Protein AF-0000000080270900 (afdb_homodimer)

Structure (mmCIF, N/CA/C/O backbone):
data_AF-0000000080270900-model_v1
#
loop_
_entity.id
_entity.type
_entity.pdbx_description
1 polymer 'NADPH-dependent FMN reductase-like domain-containing protein'
#
loop_
_atom_site.group_PDB
_atom_site.id
_atom_site.type_symbol
_atom_site.label_atom_id
_atom_site.label_alt_id
_atom_site.label_comp_id
_atom_site.label_asym_id
_atom_site.label_entity_id
_atom_site.label_seq_id
_atom_site.pdbx_PDB_ins_code
_atom_site.Cartn_x
_atom_site.Cartn_y
_atom_site.Cartn_z
_atom_site.occupancy
_atom_site.B_iso_or_equiv
_atom_site.auth_seq_id
_atom_site.auth_comp_id
_atom_site.auth_asym_id
_atom_site.auth_atom_id
_atom_site.pdbx_PDB_model_num
ATOM 1 N N . MET A 1 1 ? -12.617 28.5 9.352 1 95.38 1 MET A N 1
ATOM 2 C CA . MET A 1 1 ? -11.812 27.281 9.328 1 95.38 1 MET A CA 1
ATOM 3 C C . MET A 1 1 ? -11.812 26.656 7.938 1 95.38 1 MET A C 1
ATOM 5 O O . MET A 1 1 ? -12.844 26.625 7.266 1 95.38 1 MET A O 1
ATOM 9 N N . LYS A 1 2 ? -10.664 26.266 7.434 1 98 2 LYS A N 1
ATOM 10 C CA . LYS A 1 2 ? -10.516 25.625 6.133 1 98 2 LYS A CA 1
ATOM 11 C C . LYS A 1 2 ? -10.016 24.203 6.281 1 98 2 LYS A C 1
ATOM 13 O O . LYS A 1 2 ? -9.031 23.938 6.98 1 98 2 LYS A O 1
ATOM 18 N N . ILE A 1 3 ? -10.719 23.281 5.59 1 98.69 3 ILE A N 1
ATOM 19 C CA . ILE A 1 3 ? -10.336 21.875 5.66 1 98.69 3 ILE A CA 1
ATOM 20 C C . ILE A 1 3 ? -10.141 21.328 4.25 1 98.69 3 ILE A C 1
ATOM 22 O O . ILE A 1 3 ? -11.031 21.438 3.404 1 98.69 3 ILE A O 1
ATOM 26 N N . LEU A 1 4 ? -8.977 20.766 4.035 1 98.88 4 LEU A N 1
ATOM 27 C CA . LEU A 1 4 ? -8.68 20.109 2.768 1 98.88 4 LEU A CA 1
ATOM 28 C C . LEU A 1 4 ? -9.18 18.672 2.779 1 98.88 4 LEU A C 1
ATOM 30 O O . LEU A 1 4 ? -8.938 17.938 3.734 1 98.88 4 LEU A O 1
ATOM 34 N N . ILE A 1 5 ? -9.945 18.312 1.789 1 98.88 5 ILE A N 1
ATOM 35 C CA . ILE A 1 5 ? -10.367 16.922 1.604 1 98.88 5 ILE A CA 1
ATOM 36 C C . ILE A 1 5 ? -9.727 16.359 0.342 1 98.88 5 ILE A C 1
ATOM 38 O O . ILE A 1 5 ? -9.859 16.922 -0.743 1 98.88 5 ILE A O 1
ATOM 42 N N . VAL A 1 6 ? -9 15.312 0.494 1 98.81 6 VAL A N 1
ATOM 43 C CA . VAL A 1 6 ? -8.391 14.617 -0.635 1 98.81 6 VAL A CA 1
ATOM 44 C C . VAL A 1 6 ? -9.094 13.289 -0.864 1 98.81 6 VAL A C 1
ATOM 46 O O . VAL A 1 6 ? -9.102 12.422 0.014 1 98.81 6 VAL A O 1
ATOM 49 N N . ASN A 1 7 ? -9.711 13.156 -2.018 1 98.75 7 ASN A N 1
ATOM 50 C CA . ASN A 1 7 ? -10.383 11.93 -2.424 1 98.75 7 ASN A CA 1
ATOM 51 C C . ASN A 1 7 ? -9.477 11.055 -3.285 1 98.75 7 ASN A C 1
ATOM 53 O O . ASN A 1 7 ? -9.18 11.398 -4.43 1 98.75 7 ASN A O 1
ATOM 57 N N . GLY A 1 8 ? -9.094 9.898 -2.691 1 98.38 8 GLY A N 1
ATOM 58 C CA . GLY A 1 8 ? -8.18 9.008 -3.389 1 98.38 8 GLY A CA 1
ATOM 59 C C . GLY A 1 8 ? -8.883 7.895 -4.133 1 98.38 8 GLY A C 1
ATOM 60 O O . GLY A 1 8 ? -8.281 6.855 -4.418 1 98.38 8 GLY A O 1
ATOM 61 N N . SER A 1 9 ? -10.156 8.062 -4.379 1 96.69 9 SER A N 1
ATOM 62 C CA . SER A 1 9 ? -10.953 7.129 -5.172 1 96.69 9 SER A CA 1
ATOM 63 C C . SER A 1 9 ? -11.133 7.633 -6.598 1 96.69 9 SER A C 1
ATOM 65 O O . SER A 1 9 ? -11.133 8.844 -6.844 1 96.69 9 SER A O 1
ATOM 67 N N . ALA A 1 10 ? -11.289 6.703 -7.523 1 95.5 10 ALA A N 1
ATOM 68 C CA . ALA A 1 10 ? -11.523 7.07 -8.914 1 95.5 10 ALA A CA 1
ATOM 69 C C . ALA A 1 10 ? -12.93 7.637 -9.109 1 95.5 10 ALA A C 1
ATOM 71 O O . ALA A 1 10 ? -13.227 8.242 -10.141 1 95.5 10 ALA A O 1
ATOM 72 N N . HIS A 1 11 ? -13.836 7.426 -8.188 1 94.75 11 HIS A N 1
ATOM 73 C CA . HIS A 1 11 ? -15.203 7.934 -8.234 1 94.75 11 HIS A CA 1
ATOM 74 C C . HIS A 1 11 ? -15.742 8.18 -6.828 1 94.75 11 HIS A C 1
ATOM 76 O O . HIS A 1 11 ? -15.102 7.816 -5.84 1 94.75 11 HIS A O 1
ATOM 82 N N . LYS A 1 12 ? -16.828 8.867 -6.75 1 96.62 12 LYS A N 1
ATOM 83 C CA . LYS A 1 12 ? -17.484 9.117 -5.473 1 96.62 12 LYS A CA 1
ATOM 84 C C . LYS A 1 12 ? -18.375 7.938 -5.078 1 96.62 12 LYS A C 1
ATOM 86 O O . LYS A 1 12 ? -19.562 7.914 -5.398 1 96.62 12 LYS A O 1
ATOM 91 N N . GLY A 1 13 ? -17.75 6.984 -4.359 1 96.31 13 GLY A N 1
ATOM 92 C CA . GLY A 1 13 ? -18.438 5.762 -3.975 1 96.31 13 GLY A CA 1
ATOM 93 C C . GLY A 1 13 ? -18.688 5.664 -2.48 1 96.31 13 GLY A C 1
ATOM 94 O O . GLY A 1 13 ? -19.172 6.617 -1.861 1 96.31 13 GLY A O 1
ATOM 95 N N . ASN A 1 14 ? -18.453 4.449 -1.907 1 97.62 14 ASN A N 1
ATOM 96 C CA . ASN A 1 14 ? -18.75 4.148 -0.513 1 97.62 14 ASN A CA 1
ATOM 97 C C . ASN A 1 14 ? -18 5.066 0.44 1 97.62 14 ASN A C 1
ATOM 99 O O . ASN A 1 14 ? -18.578 5.59 1.395 1 97.62 14 ASN A O 1
ATOM 103 N N . THR A 1 15 ? -16.719 5.258 0.187 1 98.56 15 THR A N 1
ATOM 104 C CA . THR A 1 15 ? -15.898 6.09 1.059 1 98.56 15 THR A CA 1
ATOM 105 C C . THR A 1 15 ? -16.375 7.539 1.025 1 98.56 15 THR A C 1
ATOM 107 O O . THR A 1 15 ? -16.438 8.203 2.064 1 98.56 15 THR A O 1
ATOM 110 N N . TRP A 1 16 ? -16.734 7.996 -0.145 1 98.5 16 TRP A N 1
ATOM 111 C CA . TRP A 1 16 ? -17.203 9.367 -0.294 1 98.5 16 TRP A CA 1
ATOM 112 C C . TRP A 1 16 ? -18.531 9.57 0.434 1 98.5 16 TRP A C 1
ATOM 114 O O . TRP A 1 16 ? -18.781 10.648 0.976 1 98.5 16 TRP A O 1
ATOM 124 N N . THR A 1 17 ? -19.359 8.578 0.444 1 98.44 17 THR A N 1
ATOM 125 C CA . THR A 1 17 ? -20.594 8.648 1.218 1 98.44 17 THR A CA 1
ATOM 126 C C . THR A 1 17 ? -20.297 9.031 2.666 1 98.44 17 THR A C 1
ATOM 128 O O . THR A 1 17 ? -20.984 9.875 3.238 1 98.44 17 THR A O 1
ATOM 131 N N . LEU A 1 18 ? -19.266 8.422 3.248 1 98.81 18 LEU A N 1
ATOM 132 C CA . LEU A 1 18 ? -18.875 8.75 4.613 1 98.81 18 LEU A CA 1
ATOM 133 C C . LEU A 1 18 ? -18.359 10.188 4.703 1 98.81 18 LEU A C 1
ATOM 135 O O . LEU A 1 18 ? -18.672 10.898 5.66 1 98.81 18 LEU A O 1
ATOM 139 N N . VAL A 1 19 ? -17.594 10.609 3.711 1 98.88 19 VAL A N 1
ATOM 140 C CA . VAL A 1 19 ? -17.062 11.969 3.668 1 98.88 19 VAL A CA 1
ATOM 141 C C . VAL A 1 19 ? -18.219 12.969 3.645 1 98.88 19 VAL A C 1
ATOM 143 O O . VAL A 1 19 ? -18.172 13.984 4.344 1 98.88 19 VAL A O 1
ATOM 146 N N . GLU A 1 20 ? -19.25 12.656 2.885 1 98.81 20 GLU A N 1
ATOM 147 C CA . GLU A 1 20 ? -20.406 13.547 2.795 1 98.81 20 GLU A CA 1
ATOM 148 C C . GLU A 1 20 ? -21.109 13.672 4.145 1 98.81 20 GLU A C 1
ATOM 150 O O . GLU A 1 20 ? -21.562 14.758 4.516 1 98.81 20 GLU A O 1
ATOM 155 N N . ILE A 1 21 ? -21.219 12.594 4.844 1 98.81 21 ILE A N 1
ATOM 156 C CA . ILE A 1 21 ? -21.812 12.625 6.172 1 98.81 21 ILE A CA 1
ATOM 157 C C . ILE A 1 21 ? -20.969 13.5 7.094 1 98.81 21 ILE A C 1
ATOM 159 O O . ILE A 1 21 ? -21.516 14.305 7.859 1 98.81 21 ILE A O 1
ATOM 163 N N . ILE A 1 22 ? -19.656 13.352 7.012 1 98.88 22 ILE A N 1
ATOM 164 C CA . ILE A 1 22 ? -18.734 14.125 7.832 1 98.88 22 ILE A CA 1
ATOM 165 C C . ILE A 1 22 ? -18.875 15.617 7.508 1 98.88 22 ILE A C 1
ATOM 167 O O . ILE A 1 22 ? -19 16.438 8.414 1 98.88 22 ILE A O 1
ATOM 171 N N . LYS A 1 23 ? -18.891 15.961 6.234 1 98.75 23 LYS A N 1
ATOM 172 C CA . LYS A 1 23 ? -19.031 17.359 5.809 1 98.75 23 LYS A CA 1
ATOM 173 C C . LYS A 1 23 ? -20.312 17.969 6.352 1 98.75 23 LYS A C 1
ATOM 175 O O . LYS A 1 23 ? -20.281 19.062 6.934 1 98.75 23 LYS A O 1
ATOM 180 N N . LYS A 1 24 ? -21.375 17.25 6.148 1 98.56 24 LYS A N 1
ATOM 181 C CA . LYS A 1 24 ? -22.672 17.75 6.582 1 98.56 24 LYS A CA 1
ATOM 182 C C . LYS A 1 24 ? -22.703 17.969 8.094 1 98.56 24 LYS A C 1
ATOM 184 O O . LYS A 1 24 ? -23.125 19.031 8.562 1 98.56 24 LYS A O 1
ATOM 189 N N . HIS A 1 25 ? -22.203 17 8.789 1 98.69 25 HIS A N 1
ATOM 190 C CA . HIS A 1 25 ? -22.25 17.078 10.25 1 98.69 25 HIS A CA 1
ATOM 191 C C . HIS A 1 25 ? -21.328 18.188 10.758 1 98.69 25 HIS A C 1
ATOM 193 O O . HIS A 1 25 ? -21.703 18.938 11.672 1 98.69 25 HIS A O 1
ATOM 199 N N . MET A 1 26 ? -20.172 18.312 10.219 1 98.5 26 MET A N 1
ATOM 200 C CA . MET A 1 26 ? -19.234 19.344 10.633 1 98.5 26 MET A CA 1
ATOM 201 C C . MET A 1 26 ? -19.797 20.734 10.32 1 98.5 26 MET A C 1
ATOM 203 O O . MET A 1 26 ? -19.594 21.672 11.094 1 98.5 26 MET A O 1
ATOM 207 N N . GLN A 1 27 ? -20.516 20.844 9.188 1 98.19 27 GLN A N 1
ATOM 208 C CA . GLN A 1 27 ? -21.172 22.109 8.867 1 98.19 27 GLN A CA 1
ATOM 209 C C . GLN A 1 27 ? -22.25 22.453 9.898 1 98.19 27 GLN A C 1
ATOM 211 O O . GLN A 1 27 ? -22.344 23.594 10.344 1 98.19 27 GLN A O 1
ATOM 216 N N . GLU A 1 28 ? -22.969 21.453 10.266 1 98.06 28 GLU A N 1
ATOM 217 C CA . GLU A 1 28 ? -24 21.641 11.273 1 98.06 28 GLU A CA 1
ATOM 218 C C . GLU A 1 28 ? -23.406 22.125 12.594 1 98.06 28 GLU A C 1
ATOM 220 O O . GLU A 1 28 ? -23.875 23.125 13.148 1 98.06 28 GLU A O 1
ATOM 225 N N . ILE A 1 29 ? -22.391 21.5 13 1 97 29 ILE A N 1
ATOM 226 C CA . ILE A 1 29 ? -21.828 21.797 14.312 1 97 29 ILE A CA 1
ATOM 227 C C . ILE A 1 29 ? -21.109 23.141 14.266 1 97 29 ILE A C 1
ATOM 229 O O . ILE A 1 29 ? -21.062 23.859 15.273 1 97 29 ILE A O 1
ATOM 233 N N . SER A 1 30 ? -20.562 23.547 13.164 1 96.94 30 SER A N 1
ATOM 234 C CA . SER A 1 30 ? -19.797 24.781 13.023 1 96.94 30 SER A CA 1
ATOM 235 C C . SER A 1 30 ? -20.703 25.953 12.641 1 96.94 30 SER A C 1
ATOM 237 O O . SER A 1 30 ? -20.234 27.094 12.516 1 96.94 30 SER A O 1
ATOM 239 N N . HIS A 1 31 ? -22 25.672 12.406 1 97.19 31 HIS A N 1
ATOM 240 C CA . HIS A 1 31 ? -22.953 26.656 11.922 1 97.19 31 HIS A CA 1
ATOM 241 C C . HIS A 1 31 ? -22.5 27.234 10.586 1 97.19 31 HIS A C 1
ATOM 243 O O . HIS A 1 31 ? -22.484 28.469 10.406 1 97.19 31 HIS A O 1
ATOM 249 N N . ASN A 1 32 ? -22 26.359 9.695 1 96.06 32 ASN A N 1
ATOM 250 C CA . ASN A 1 32 ? -21.641 26.625 8.297 1 96.06 32 ASN A CA 1
ATOM 251 C C . ASN A 1 32 ? -20.438 27.547 8.195 1 96.06 32 ASN A C 1
ATOM 253 O O . ASN A 1 32 ? -20.375 28.391 7.293 1 96.06 32 ASN A O 1
ATOM 257 N N . LYS A 1 33 ? -19.547 27.391 9.07 1 96.31 33 LYS A N 1
ATOM 258 C CA . LYS A 1 33 ? -18.391 28.266 9.094 1 96.31 33 LYS A CA 1
ATOM 259 C C . LYS A 1 33 ? -17.172 27.578 8.492 1 96.31 33 LYS A C 1
ATOM 261 O O . LYS A 1 33 ? -16.078 28.156 8.43 1 96.31 33 LYS A O 1
ATOM 266 N N . ILE A 1 34 ? -17.312 26.375 8.023 1 98.06 34 ILE A N 1
ATOM 267 C CA . ILE A 1 34 ? -16.188 25.625 7.473 1 98.06 34 ILE A CA 1
ATOM 268 C C . ILE A 1 34 ? -16.172 25.766 5.953 1 98.06 34 ILE A C 1
ATOM 270 O O . ILE A 1 34 ? -17.219 25.688 5.305 1 98.06 34 ILE A O 1
ATOM 274 N N . VAL A 1 35 ? -15.078 26.094 5.434 1 98.38 35 VAL A N 1
ATOM 275 C CA . VAL A 1 35 ? -14.852 26.031 3.992 1 98.38 35 VAL A CA 1
ATOM 276 C C . VAL A 1 35 ? -14.086 24.75 3.645 1 98.38 35 VAL A C 1
ATOM 278 O O . VAL A 1 35 ? -12.969 24.547 4.113 1 98.38 35 VAL A O 1
ATOM 281 N N . PHE A 1 36 ? -14.727 23.906 2.842 1 98.56 36 PHE A N 1
ATOM 282 C CA . PHE A 1 36 ? -14.062 22.688 2.396 1 98.56 36 PHE A CA 1
ATOM 283 C C . PHE A 1 36 ? -13.367 22.906 1.06 1 98.56 36 PHE A C 1
ATOM 285 O O . PHE A 1 36 ? -13.969 23.422 0.116 1 98.56 36 PHE A O 1
ATOM 292 N N . ASP A 1 37 ? -12.094 22.625 1.025 1 98.38 37 ASP A N 1
ATOM 293 C CA . ASP A 1 37 ? -11.289 22.562 -0.189 1 98.38 37 ASP A CA 1
ATOM 294 C C . ASP A 1 37 ? -11.094 21.109 -0.638 1 98.38 37 ASP A C 1
ATOM 296 O O . ASP A 1 37 ? -10.492 20.312 0.08 1 98.38 37 ASP A O 1
ATOM 300 N N . GLU A 1 38 ? -11.617 20.797 -1.86 1 98.19 38 GLU A N 1
ATOM 301 C CA . GLU A 1 38 ? -11.625 19.391 -2.266 1 98.19 38 GLU A CA 1
ATOM 302 C C . GLU A 1 38 ? -10.656 19.141 -3.42 1 98.19 38 GLU A C 1
ATOM 304 O O . GLU A 1 38 ? -10.578 19.953 -4.352 1 98.19 38 GLU A O 1
ATOM 309 N N . ILE A 1 39 ? -9.898 18.141 -3.26 1 98.06 39 ILE A N 1
ATOM 310 C CA . ILE A 1 39 ? -9.094 17.609 -4.348 1 98.06 39 ILE A CA 1
ATOM 311 C C . ILE A 1 39 ? -9.547 16.188 -4.672 1 98.06 39 ILE A C 1
ATOM 313 O O . ILE A 1 39 ? -9.555 15.312 -3.799 1 98.06 39 ILE A O 1
ATOM 317 N N . HIS A 1 40 ? -9.977 16.016 -5.875 1 98.12 40 HIS A N 1
ATOM 318 C CA . HIS A 1 40 ? -10.258 14.68 -6.391 1 98.12 40 HIS A CA 1
ATOM 319 C C . HIS A 1 40 ? -9.125 14.172 -7.273 1 98.12 40 HIS A C 1
ATOM 321 O O . HIS A 1 40 ? -8.961 14.633 -8.406 1 98.12 40 HIS A O 1
ATOM 327 N N . LEU A 1 41 ? -8.398 13.156 -6.77 1 98 41 LEU A N 1
ATOM 328 C CA . LEU A 1 41 ? -7.164 12.734 -7.422 1 98 41 LEU A CA 1
ATOM 329 C C . LEU A 1 41 ? -7.441 12.211 -8.828 1 98 41 LEU A C 1
ATOM 331 O O . LEU A 1 41 ? -6.613 12.367 -9.727 1 98 41 LEU A O 1
ATOM 335 N N . ALA A 1 42 ? -8.586 11.602 -9.016 1 96.88 42 ALA A N 1
ATOM 336 C CA . ALA A 1 42 ? -8.961 11.055 -10.32 1 96.88 42 ALA A CA 1
ATOM 337 C C . ALA A 1 42 ? -9.039 12.156 -11.375 1 96.88 42 ALA A C 1
ATOM 339 O O . ALA A 1 42 ? -8.898 11.891 -12.57 1 96.88 42 ALA A O 1
ATOM 340 N N . GLU A 1 43 ? -9.234 13.398 -10.945 1 96.19 43 GLU A N 1
ATOM 341 C CA . GLU A 1 43 ? -9.438 14.516 -11.859 1 96.19 43 GLU A CA 1
ATOM 342 C C . GLU A 1 43 ? -8.117 15.227 -12.164 1 96.19 43 GLU A C 1
ATOM 344 O O . GLU A 1 43 ? -8.039 16.016 -13.102 1 96.19 43 GLU A O 1
ATOM 349 N N . ILE A 1 44 ? -7.066 15.008 -11.414 1 93.88 44 ILE A N 1
ATOM 350 C CA . ILE A 1 44 ? -5.797 15.719 -11.523 1 93.88 44 ILE A CA 1
ATOM 351 C C . ILE A 1 44 ? -4.934 15.062 -12.594 1 93.88 44 ILE A C 1
ATOM 353 O O . ILE A 1 44 ? -4.09 15.727 -13.211 1 93.88 44 ILE A O 1
ATOM 357 N N . ASN A 1 45 ? -5.133 13.844 -12.945 1 89.06 45 ASN A N 1
ATOM 358 C CA . ASN A 1 45 ? -4.332 13.094 -13.906 1 89.06 45 ASN A CA 1
ATOM 359 C C . ASN A 1 45 ? -2.844 13.156 -13.57 1 89.06 45 ASN A C 1
ATOM 361 O O . ASN A 1 45 ? -2.018 13.438 -14.438 1 89.06 45 ASN A O 1
ATOM 365 N N . LEU A 1 46 ? -2.414 13.125 -12.336 1 95.88 46 LEU A N 1
ATOM 366 C CA . LEU A 1 46 ? -1.023 13.055 -11.898 1 95.88 46 LEU A CA 1
ATOM 367 C C . LEU A 1 46 ? -0.359 11.781 -12.414 1 95.88 46 LEU A C 1
ATOM 369 O O . LEU A 1 46 ? -0.821 10.672 -12.133 1 95.88 46 LEU A O 1
ATOM 373 N N . PRO A 1 47 ? 0.719 11.922 -13.234 1 96 47 PRO A N 1
ATOM 374 C CA . PRO A 1 47 ? 1.4 10.711 -13.695 1 96 47 PRO A CA 1
ATOM 375 C C . PRO A 1 47 ? 1.995 9.898 -12.555 1 96 47 PRO A C 1
ATOM 377 O O . PRO A 1 47 ? 2.125 10.398 -11.438 1 96 47 PRO A O 1
ATOM 380 N N . PHE A 1 48 ? 2.289 8.641 -12.828 1 97.25 48 PHE A N 1
ATOM 381 C CA . PHE A 1 48 ? 2.961 7.824 -11.828 1 97.25 48 PHE A CA 1
ATOM 382 C C . PHE A 1 48 ? 4.301 8.438 -11.438 1 97.25 48 PHE A C 1
ATOM 384 O O . PHE A 1 48 ? 5.027 8.945 -12.289 1 97.25 48 PHE A O 1
ATOM 391 N N . CYS A 1 49 ? 4.59 8.422 -10.164 1 97.44 49 CYS A N 1
ATOM 392 C CA . CYS A 1 49 ? 5.938 8.758 -9.719 1 97.44 49 CYS A CA 1
ATOM 393 C C . CYS A 1 49 ? 6.973 7.883 -10.414 1 97.44 49 CYS A C 1
ATOM 395 O O . CYS A 1 49 ? 6.812 6.66 -10.492 1 97.44 49 CYS A O 1
ATOM 397 N N . ILE A 1 50 ? 8.086 8.5 -10.852 1 96 50 ILE A N 1
ATOM 398 C CA . ILE A 1 50 ? 9.023 7.73 -11.664 1 96 50 ILE A CA 1
ATOM 399 C C . ILE A 1 50 ? 10.195 7.273 -10.805 1 96 50 ILE A C 1
ATOM 401 O O . ILE A 1 50 ? 11.156 6.688 -11.312 1 96 50 ILE A O 1
ATOM 405 N N . GLY A 1 51 ? 10.133 7.531 -9.586 1 95.19 51 GLY A N 1
ATOM 406 C CA . GLY A 1 51 ? 11.094 7.004 -8.625 1 95.19 51 GLY A CA 1
ATOM 407 C C . GLY A 1 51 ? 12.523 7.422 -8.914 1 95.19 51 GLY A C 1
ATOM 408 O O . GLY A 1 51 ? 13.453 6.652 -8.688 1 95.19 51 GLY A O 1
ATOM 409 N N . CYS A 1 52 ? 12.742 8.68 -9.344 1 94.38 52 CYS A N 1
ATOM 410 C CA . CYS A 1 52 ? 14.07 9.125 -9.773 1 94.38 52 CYS A CA 1
ATOM 411 C C . CYS A 1 52 ? 14.867 9.664 -8.594 1 94.38 52 CYS A C 1
ATOM 413 O O . CYS A 1 52 ? 16.062 9.938 -8.719 1 94.38 52 CYS A O 1
ATOM 415 N N . SER A 1 53 ? 14.219 9.922 -7.484 1 93.19 53 SER A N 1
ATOM 416 C CA . SER A 1 53 ? 14.82 10.367 -6.234 1 93.19 53 SER A CA 1
ATOM 417 C C . SER A 1 53 ? 15.336 11.805 -6.352 1 93.19 53 SER A C 1
ATOM 419 O O . SER A 1 53 ? 16.062 12.273 -5.48 1 93.19 53 SER A O 1
ATOM 421 N N . SER A 1 54 ? 15.031 12.492 -7.445 1 94.81 54 SER A N 1
ATOM 422 C CA . SER A 1 54 ? 15.484 13.867 -7.613 1 94.81 54 SER A CA 1
ATOM 423 C C . SER A 1 54 ? 14.953 14.766 -6.5 1 94.81 54 SER A C 1
ATOM 425 O O . SER A 1 54 ? 15.664 15.648 -6.012 1 94.81 54 SER A O 1
ATOM 427 N N . CYS A 1 55 ? 13.758 14.5 -6.086 1 95.31 55 CYS A N 1
ATOM 428 C CA . CYS A 1 55 ? 13.148 15.312 -5.043 1 95.31 55 CYS A CA 1
ATOM 429 C C . CYS A 1 55 ? 13.891 15.156 -3.723 1 95.31 55 CYS A C 1
ATOM 431 O O . CYS A 1 55 ? 13.922 16.078 -2.904 1 95.31 55 CYS A O 1
ATOM 433 N N . LEU A 1 56 ? 14.523 14.016 -3.525 1 92.94 56 LEU A N 1
ATOM 434 C CA . LEU A 1 56 ? 15.273 13.75 -2.303 1 92.94 56 LEU A CA 1
ATOM 435 C C . LEU A 1 56 ? 16.672 14.336 -2.393 1 92.94 56 LEU A C 1
ATOM 437 O O . LEU A 1 56 ? 17.156 14.953 -1.439 1 92.94 56 LEU A O 1
ATOM 441 N N . ILE A 1 57 ? 17.25 14.219 -3.557 1 93.25 57 ILE A N 1
ATOM 442 C CA . ILE A 1 57 ? 18.656 14.586 -3.744 1 93.25 57 ILE A CA 1
ATOM 443 C C . ILE A 1 57 ? 18.766 16.094 -3.965 1 93.25 57 ILE A C 1
ATOM 445 O O . ILE A 1 57 ? 19.625 16.75 -3.365 1 93.25 57 ILE A O 1
ATOM 449 N N . ARG A 1 58 ? 17.844 16.688 -4.754 1 94.44 58 ARG A N 1
ATOM 450 C CA . ARG A 1 58 ? 18.016 18.062 -5.219 1 94.44 58 ARG A CA 1
ATOM 451 C C . ARG A 1 58 ? 16.859 18.953 -4.789 1 94.44 58 ARG A C 1
ATOM 453 O O . ARG A 1 58 ? 16.828 20.141 -5.086 1 94.44 58 ARG A O 1
ATOM 460 N N . GLY A 1 59 ? 15.906 18.328 -4.195 1 95.69 59 GLY A N 1
ATOM 461 C CA . GLY A 1 59 ? 14.742 19.094 -3.773 1 95.69 59 GLY A CA 1
ATOM 462 C C . GLY A 1 59 ? 13.523 18.844 -4.637 1 95.69 59 GLY A C 1
ATOM 463 O O . GLY A 1 59 ? 13.641 18.406 -5.789 1 95.69 59 GLY A O 1
ATOM 464 N N . ASN A 1 60 ? 12.336 19.109 -4.082 1 94.88 60 ASN A N 1
ATOM 465 C CA . ASN A 1 60 ? 11.086 18.734 -4.727 1 94.88 60 ASN A CA 1
ATOM 466 C C . ASN A 1 60 ? 10.852 19.531 -6.012 1 94.88 60 ASN A C 1
ATOM 468 O O . ASN A 1 60 ? 10.117 19.094 -6.895 1 94.88 60 ASN A O 1
ATOM 472 N N . LYS A 1 61 ? 11.5 20.688 -6.152 1 95.94 61 LYS A N 1
ATOM 473 C CA . LYS A 1 61 ? 11.367 21.469 -7.379 1 95.94 61 LYS A CA 1
ATOM 474 C C . LYS A 1 61 ? 12.023 20.75 -8.555 1 95.94 61 LYS A C 1
ATOM 476 O O . LYS A 1 61 ? 11.766 21.094 -9.711 1 95.94 61 LYS A O 1
ATOM 481 N N . SER A 1 62 ? 12.898 19.812 -8.281 1 96.31 62 SER A N 1
ATOM 482 C CA . SER A 1 62 ? 13.578 19.078 -9.328 1 96.31 62 SER A CA 1
ATOM 483 C C . SER A 1 62 ? 12.734 17.891 -9.805 1 96.31 62 SER A C 1
ATOM 485 O O . SER A 1 62 ? 13.094 17.219 -10.773 1 96.31 62 SER A O 1
ATOM 487 N N . CYS A 1 63 ? 11.609 17.609 -9.172 1 97.12 63 CYS A N 1
ATOM 488 C CA . CYS A 1 63 ? 10.68 16.594 -9.625 1 97.12 63 CYS A CA 1
ATOM 489 C C . CYS A 1 63 ? 10.094 16.953 -10.984 1 97.12 63 CYS A C 1
ATOM 491 O O . CYS A 1 63 ? 9.656 18.094 -11.195 1 97.12 63 CYS A O 1
ATOM 493 N N . PRO A 1 64 ? 10.078 15.969 -11.898 1 96.69 64 PRO A N 1
ATOM 494 C CA . PRO A 1 64 ? 9.469 16.266 -13.195 1 96.69 64 PRO A CA 1
ATOM 495 C C . PRO A 1 64 ? 8 16.688 -13.078 1 96.69 64 PRO A C 1
ATOM 497 O O . PRO A 1 64 ? 7.457 17.312 -13.992 1 96.69 64 PRO A O 1
ATOM 500 N N . HIS A 1 65 ? 7.348 16.406 -11.977 1 97.38 65 HIS A N 1
ATOM 501 C CA . HIS A 1 65 ? 5.945 16.734 -11.75 1 97.38 65 HIS A CA 1
ATOM 502 C C . HIS A 1 65 ? 5.793 17.812 -10.68 1 97.38 65 HIS A C 1
ATOM 504 O O . HIS A 1 65 ? 4.77 17.875 -9.992 1 97.38 65 HIS A O 1
ATOM 510 N N . HIS A 1 66 ? 6.785 18.656 -10.484 1 97.31 66 HIS A N 1
ATOM 511 C CA . HIS A 1 66 ? 6.879 19.531 -9.32 1 97.31 66 HIS A CA 1
ATOM 512 C C . HIS A 1 66 ? 5.734 20.531 -9.289 1 97.31 66 HIS A C 1
ATOM 514 O O . HIS A 1 66 ? 5.262 20.906 -8.211 1 97.31 66 HIS A O 1
ATOM 520 N N . LEU A 1 67 ? 5.215 20.984 -10.43 1 96.69 67 LEU A N 1
ATOM 521 C CA . LEU A 1 67 ? 4.148 21.984 -10.445 1 96.69 67 LEU A CA 1
ATOM 522 C C . LEU A 1 67 ? 2.881 21.438 -9.805 1 96.69 67 LEU A C 1
ATOM 524 O O . LEU A 1 67 ? 2.246 22.109 -8.984 1 96.69 67 LEU A O 1
ATOM 528 N N . GLU A 1 68 ? 2.527 20.188 -10.172 1 96.06 68 GLU A N 1
ATOM 529 C CA . GLU A 1 68 ? 1.364 19.562 -9.562 1 96.06 68 GLU A CA 1
ATOM 530 C C . GLU A 1 68 ? 1.622 19.219 -8.094 1 96.06 68 GLU A C 1
ATOM 532 O O . GLU A 1 68 ? 0.747 19.406 -7.25 1 96.06 68 GLU A O 1
ATOM 537 N N . VAL A 1 69 ? 2.82 18.766 -7.824 1 96.06 69 VAL A N 1
ATOM 538 C CA . VAL A 1 69 ? 3.201 18.391 -6.469 1 96.06 69 VAL A CA 1
ATOM 539 C C . VAL A 1 69 ? 3.121 19.609 -5.551 1 96.06 69 VAL A C 1
ATOM 541 O O . VAL A 1 69 ? 2.58 19.516 -4.445 1 96.06 69 VAL A O 1
ATOM 544 N N . GLN A 1 70 ? 3.6 20.719 -6.016 1 97 70 GLN A N 1
ATOM 545 C CA . GLN A 1 70 ? 3.611 21.938 -5.215 1 97 70 GLN A CA 1
ATOM 546 C C . GLN A 1 70 ? 2.193 22.406 -4.898 1 97 70 GLN A C 1
ATOM 548 O O . GLN A 1 70 ? 1.935 22.938 -3.816 1 97 70 GLN A O 1
ATOM 553 N N . LYS A 1 71 ? 1.276 22.219 -5.816 1 96.75 71 LYS A N 1
ATOM 554 C CA . LYS A 1 71 ? -0.117 22.578 -5.57 1 96.75 71 LYS A CA 1
ATOM 555 C C . LYS A 1 71 ? -0.663 21.844 -4.344 1 96.75 71 LYS A C 1
ATOM 557 O O . LYS A 1 71 ? -1.381 22.422 -3.533 1 96.75 71 LYS A O 1
ATOM 562 N N . PHE A 1 72 ? -0.338 20.594 -4.227 1 96.56 72 PHE A N 1
ATOM 563 C CA . PHE A 1 72 ? -0.793 19.797 -3.096 1 96.56 72 PHE A CA 1
ATOM 564 C C . PHE A 1 72 ? -0.189 20.312 -1.794 1 96.56 72 PHE A C 1
ATOM 566 O O . PHE A 1 72 ? -0.892 20.453 -0.792 1 96.56 72 PHE A O 1
ATOM 573 N N . ILE A 1 73 ? 1.068 20.641 -1.841 1 97.25 73 ILE A N 1
ATOM 574 C CA . ILE A 1 73 ? 1.768 21.141 -0.665 1 97.25 73 ILE A CA 1
ATOM 575 C C . ILE A 1 73 ? 1.141 22.453 -0.221 1 97.25 73 ILE A C 1
ATOM 577 O O . ILE A 1 73 ? 0.841 22.641 0.961 1 97.25 73 ILE A O 1
ATOM 581 N N . ASP A 1 74 ? 0.921 23.328 -1.204 1 97.81 74 ASP A N 1
ATOM 582 C CA . ASP A 1 74 ? 0.316 24.625 -0.915 1 97.81 74 ASP A CA 1
ATOM 583 C C . ASP A 1 74 ? -1.064 24.453 -0.283 1 97.81 74 ASP A C 1
ATOM 585 O O . ASP A 1 74 ? -1.4 25.141 0.679 1 97.81 74 ASP A O 1
ATOM 589 N N . LYS A 1 75 ? -1.819 23.547 -0.775 1 97.75 75 LYS A N 1
ATOM 590 C CA . LYS A 1 75 ? -3.168 23.328 -0.264 1 97.75 75 LYS A CA 1
ATOM 591 C C . LYS A 1 75 ? -3.133 22.812 1.173 1 97.75 75 LYS A C 1
ATOM 593 O O . LYS A 1 75 ? -3.961 23.203 1.997 1 97.75 75 LYS A O 1
ATOM 598 N N . ILE A 1 76 ? -2.203 21.906 1.459 1 97.88 76 ILE A N 1
ATOM 599 C CA . ILE A 1 76 ? -2.07 21.422 2.83 1 97.88 76 ILE A CA 1
ATOM 600 C C . ILE A 1 76 ? -1.727 22.594 3.754 1 97.88 76 ILE A C 1
ATOM 602 O O . ILE A 1 76 ? -2.332 22.75 4.816 1 97.88 76 ILE A O 1
ATOM 606 N N . GLU A 1 77 ? -0.837 23.453 3.309 1 97 77 GLU A N 1
ATOM 607 C CA . GLU A 1 77 ? -0.372 24.578 4.117 1 97 77 GLU A CA 1
ATOM 608 C C . GLU A 1 77 ? -1.467 25.625 4.289 1 97 77 GLU A C 1
ATOM 610 O O . GLU A 1 77 ? -1.543 26.281 5.328 1 97 77 GLU A O 1
ATOM 615 N N . GLU A 1 78 ? -2.299 25.766 3.285 1 97.25 78 GLU A N 1
ATOM 616 C CA . GLU A 1 78 ? -3.332 26.797 3.275 1 97.25 78 GLU A CA 1
ATOM 617 C C . GLU A 1 78 ? -4.535 26.391 4.117 1 97.25 78 GLU A C 1
ATOM 619 O O . GLU A 1 78 ? -5.387 27.219 4.441 1 97.25 78 GLU A O 1
ATOM 624 N N . ASN A 1 79 ? -4.633 25.141 4.473 1 98.19 79 ASN A N 1
ATOM 625 C CA . ASN A 1 79 ? -5.777 24.641 5.223 1 98.19 79 ASN A CA 1
ATOM 626 C C . ASN A 1 79 ? -5.402 24.312 6.664 1 98.19 79 ASN A C 1
ATOM 628 O O . ASN A 1 79 ? -4.238 24.047 6.965 1 98.19 79 ASN A O 1
ATOM 632 N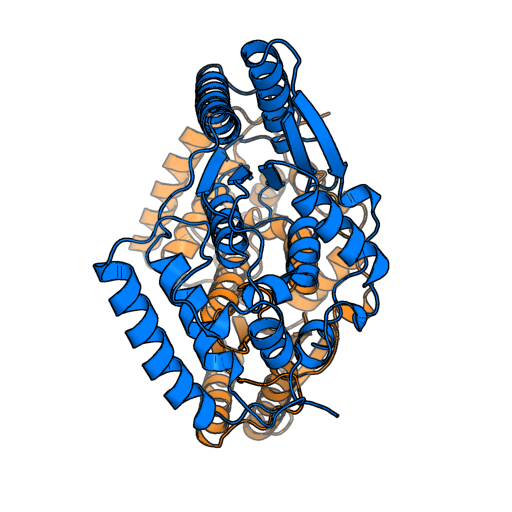 N . ASP A 1 80 ? -6.418 24.312 7.508 1 97.44 80 ASP A N 1
ATOM 633 C CA . ASP A 1 80 ? -6.199 24.109 8.938 1 97.44 80 ASP A CA 1
ATOM 634 C C . ASP A 1 80 ? -6.078 22.625 9.273 1 97.44 80 ASP A C 1
ATOM 636 O O . ASP A 1 80 ? -5.52 22.266 10.305 1 97.44 80 ASP A O 1
ATOM 640 N N . ALA A 1 81 ? -6.656 21.812 8.438 1 98.69 81 ALA A N 1
ATOM 641 C CA . ALA A 1 81 ? -6.66 20.359 8.625 1 98.69 81 ALA A CA 1
ATOM 642 C C . ALA A 1 81 ? -6.891 19.641 7.305 1 98.69 81 ALA A C 1
ATOM 644 O O . ALA A 1 81 ? -7.23 20.266 6.297 1 98.69 81 ALA A O 1
ATOM 645 N N . THR A 1 82 ? -6.617 18.344 7.34 1 98.88 82 THR A N 1
ATOM 646 C CA . THR A 1 82 ? -6.727 17.547 6.121 1 98.88 82 THR A CA 1
ATOM 647 C C . THR A 1 82 ? -7.52 16.281 6.383 1 98.88 82 THR A C 1
ATOM 649 O O . THR A 1 82 ? -7.27 15.57 7.363 1 98.88 82 THR A O 1
ATOM 652 N N . ILE A 1 83 ? -8.531 16.016 5.582 1 98.94 83 ILE A N 1
ATOM 653 C CA . ILE A 1 83 ? -9.219 14.719 5.527 1 98.94 83 ILE A CA 1
ATOM 654 C C . ILE A 1 83 ? -8.734 13.93 4.316 1 98.94 83 ILE A C 1
ATOM 656 O O . ILE A 1 83 ? -8.836 14.398 3.18 1 98.94 83 ILE A O 1
ATOM 660 N N . ILE A 1 84 ? -8.172 12.797 4.57 1 98.94 84 ILE A N 1
ATOM 661 C CA . ILE A 1 84 ? -7.633 11.938 3.523 1 98.94 84 ILE A CA 1
ATOM 662 C C . ILE A 1 84 ? -8.484 10.672 3.404 1 98.94 84 ILE A C 1
ATOM 664 O O . ILE A 1 84 ? -8.562 9.875 4.344 1 98.94 84 ILE A O 1
ATOM 668 N N . ALA A 1 85 ? -9.117 10.508 2.242 1 98.94 85 ALA A N 1
ATOM 669 C CA . ALA A 1 85 ? -10.086 9.43 2.062 1 98.94 85 ALA A CA 1
ATOM 670 C C . ALA A 1 85 ? -9.656 8.492 0.94 1 98.94 85 ALA A C 1
ATOM 672 O O . ALA A 1 85 ? -9.391 8.93 -0.181 1 98.94 85 ALA A O 1
ATOM 673 N N . SER A 1 86 ? -9.57 7.238 1.249 1 98.88 86 SER A N 1
ATOM 674 C CA . SER A 1 86 ? -9.242 6.219 0.26 1 98.88 86 SER A CA 1
ATOM 675 C C . SER A 1 86 ? -9.992 4.922 0.533 1 98.88 86 SER A C 1
ATOM 677 O O . SER A 1 86 ? -9.945 4.391 1.645 1 98.88 86 SER A O 1
ATOM 679 N N . PRO A 1 87 ? -10.75 4.402 -0.469 1 98.38 87 PRO A N 1
ATOM 680 C CA . PRO A 1 87 ? -11.195 3.021 -0.278 1 98.38 87 PRO A CA 1
ATOM 681 C C . PRO A 1 87 ? -10.031 2.035 -0.19 1 98.38 87 PRO A C 1
ATOM 683 O O . PRO A 1 87 ? -8.891 2.393 -0.49 1 98.38 87 PRO A O 1
ATOM 686 N N . CYS A 1 88 ? -10.352 0.916 0.292 1 98.5 88 CYS A N 1
ATOM 687 C CA . CYS A 1 88 ? -9.367 -0.159 0.37 1 98.5 88 CYS A CA 1
ATOM 688 C C . CYS A 1 88 ? -9.484 -1.092 -0.83 1 98.5 88 CYS A C 1
ATOM 690 O O . CYS A 1 88 ? -10.547 -1.672 -1.07 1 98.5 88 CYS A O 1
ATOM 692 N N . TYR A 1 89 ? -8.445 -1.157 -1.634 1 97.69 89 TYR A N 1
ATOM 693 C CA . TYR A 1 89 ? -8.297 -2.131 -2.711 1 97.69 89 TYR A CA 1
ATOM 694 C C . TYR A 1 89 ? -7.172 -3.111 -2.412 1 97.69 89 TYR A C 1
ATOM 696 O O . TYR A 1 89 ? -6.039 -2.705 -2.152 1 97.69 89 TYR A O 1
ATOM 704 N N . ALA A 1 90 ? -7.555 -4.391 -2.445 1 97.38 90 ALA A N 1
ATOM 705 C CA . ALA A 1 90 ? -6.555 -5.43 -2.217 1 97.38 90 ALA A CA 1
ATOM 706 C C . ALA A 1 90 ? -5.777 -5.172 -0.928 1 97.38 90 ALA A C 1
ATOM 708 O O . ALA A 1 90 ? -4.543 -5.172 -0.928 1 97.38 90 ALA A O 1
ATOM 709 N N . ASN A 1 91 ? -6.449 -4.789 0.118 1 97.94 91 ASN A N 1
ATOM 710 C CA . ASN A 1 91 ? -5.957 -4.68 1.488 1 97.94 91 ASN A CA 1
ATOM 711 C C . ASN A 1 91 ? -5.004 -3.5 1.65 1 97.94 91 ASN A C 1
ATOM 713 O O . ASN A 1 91 ? -4.121 -3.523 2.51 1 97.94 91 ASN A O 1
ATOM 717 N N . HIS A 1 92 ? -5.133 -2.514 0.889 1 98.69 92 HIS A N 1
ATOM 718 C CA . HIS A 1 92 ? -4.367 -1.279 1.024 1 98.69 92 HIS A CA 1
ATOM 719 C C . HIS A 1 92 ? -5.043 -0.129 0.285 1 98.69 92 HIS A C 1
ATOM 721 O O . HIS A 1 92 ? -6.066 -0.326 -0.376 1 98.69 92 HIS A O 1
ATOM 727 N N . VAL A 1 93 ? -4.527 1.091 0.404 1 98.88 93 VAL A N 1
ATOM 728 C CA . VAL A 1 93 ? -5.098 2.25 -0.274 1 98.88 93 VAL A CA 1
ATOM 729 C C . VAL A 1 93 ? -5.059 2.033 -1.785 1 98.88 93 VAL A C 1
ATOM 731 O O . VAL A 1 93 ? -4.348 1.155 -2.275 1 98.88 93 VAL A O 1
ATOM 734 N N . THR A 1 94 ? -5.859 2.789 -2.492 1 98.75 94 THR A N 1
ATOM 735 C CA . THR A 1 94 ? -5.898 2.68 -3.945 1 98.75 94 THR A CA 1
ATOM 736 C C . THR A 1 94 ? -4.562 3.092 -4.559 1 98.75 94 THR A C 1
ATOM 738 O O . THR A 1 94 ? -3.791 3.826 -3.936 1 98.75 94 THR A O 1
ATOM 741 N N . ALA A 1 95 ? -4.336 2.637 -5.766 1 98.62 95 ALA A N 1
ATOM 742 C CA . ALA A 1 95 ? -3.141 3.068 -6.484 1 98.62 95 ALA A CA 1
ATOM 743 C C . ALA A 1 95 ? -3.131 4.582 -6.672 1 98.62 95 ALA A C 1
ATOM 745 O O . ALA A 1 95 ? -2.07 5.211 -6.641 1 98.62 95 ALA A O 1
ATOM 746 N N . LEU A 1 96 ? -4.285 5.16 -6.875 1 98.31 96 LEU A N 1
ATOM 747 C CA . LEU A 1 96 ? -4.398 6.605 -7.02 1 98.31 96 LEU A CA 1
ATOM 748 C C . LEU A 1 96 ? -3.863 7.316 -5.781 1 98.31 96 LEU A C 1
ATOM 750 O O . LEU A 1 96 ? -3.037 8.227 -5.891 1 98.31 96 LEU A O 1
ATOM 754 N N . MET A 1 97 ? -4.316 6.898 -4.652 1 98.81 97 MET A N 1
ATOM 755 C CA . MET A 1 97 ? -3.861 7.477 -3.391 1 98.81 97 MET A CA 1
ATOM 756 C C . MET A 1 97 ? -2.377 7.207 -3.17 1 98.81 97 MET A C 1
ATOM 758 O O . MET A 1 97 ? -1.639 8.086 -2.734 1 98.81 97 MET A O 1
ATOM 762 N N . LYS A 1 98 ? -1.969 5.977 -3.482 1 98.88 98 LYS A N 1
ATOM 763 C CA . LYS A 1 98 ? -0.563 5.621 -3.311 1 98.88 98 LYS A CA 1
ATOM 764 C C . LYS A 1 98 ? 0.334 6.488 -4.188 1 98.88 98 LYS A C 1
ATOM 766 O O . LYS A 1 98 ? 1.439 6.855 -3.785 1 98.88 98 LYS A O 1
ATOM 771 N N . ASN A 1 99 ? -0.087 6.762 -5.387 1 98.56 99 ASN A N 1
ATOM 772 C CA . ASN A 1 99 ? 0.671 7.613 -6.293 1 98.56 99 ASN A CA 1
ATOM 773 C C . ASN A 1 99 ? 0.824 9.031 -5.742 1 98.56 99 ASN A C 1
ATOM 775 O O . ASN A 1 99 ? 1.895 9.625 -5.844 1 98.56 99 ASN A O 1
ATOM 779 N N . PHE A 1 100 ? -0.261 9.547 -5.227 1 98.69 100 PHE A N 1
ATOM 780 C CA . PHE A 1 100 ? -0.25 10.828 -4.539 1 98.69 100 PHE A CA 1
ATOM 781 C C . PHE A 1 100 ? 0.78 10.836 -3.416 1 98.69 100 PHE A C 1
ATOM 783 O O . PHE A 1 100 ? 1.614 11.742 -3.338 1 98.69 100 PHE A O 1
ATOM 790 N N . ILE A 1 101 ? 0.809 9.812 -2.607 1 98.69 101 ILE A N 1
ATOM 791 C CA . ILE A 1 101 ? 1.701 9.688 -1.461 1 98.69 101 ILE A CA 1
ATOM 792 C C . ILE A 1 101 ? 3.141 9.516 -1.942 1 98.69 101 ILE A C 1
ATOM 794 O O . ILE A 1 101 ? 4.066 10.102 -1.375 1 98.69 101 ILE A O 1
ATOM 798 N N . ASP A 1 102 ? 3.32 8.727 -2.988 1 98.5 102 ASP A N 1
ATOM 799 C CA . ASP A 1 102 ? 4.66 8.531 -3.533 1 98.5 102 ASP A CA 1
ATOM 800 C C . ASP A 1 102 ? 5.293 9.859 -3.928 1 98.5 102 ASP A C 1
ATOM 802 O O . ASP A 1 102 ? 6.48 10.086 -3.686 1 98.5 102 ASP A O 1
ATOM 806 N N . HIS A 1 103 ? 4.523 10.766 -4.477 1 98.5 103 HIS A N 1
ATOM 807 C CA . HIS A 1 103 ? 5.023 12.055 -4.945 1 98.5 103 HIS A CA 1
ATOM 808 C C . HIS A 1 103 ? 5.391 12.961 -3.775 1 98.5 103 HIS A C 1
ATOM 810 O O . HIS A 1 103 ? 6.164 13.906 -3.938 1 98.5 103 HIS A O 1
ATOM 816 N N . LEU A 1 104 ? 4.816 12.695 -2.664 1 98.12 104 LEU A N 1
ATOM 817 C CA . LEU A 1 104 ? 5.004 13.578 -1.518 1 98.12 104 LEU A CA 1
ATOM 818 C C . LEU A 1 104 ? 5.887 12.914 -0.462 1 98.12 104 LEU A C 1
ATOM 820 O O . LEU A 1 104 ? 6.082 13.469 0.623 1 98.12 104 LEU A O 1
ATOM 824 N N . ALA A 1 105 ? 6.453 11.781 -0.811 1 96.75 105 ALA A N 1
ATOM 825 C CA . ALA A 1 105 ? 7.145 10.945 0.165 1 96.75 105 ALA A CA 1
ATOM 826 C C . ALA A 1 105 ? 8.352 11.672 0.755 1 96.75 105 ALA A C 1
ATOM 828 O O . ALA A 1 105 ? 8.766 11.383 1.88 1 96.75 105 ALA A O 1
ATOM 829 N N . PHE A 1 106 ? 8.922 12.672 0.075 1 96.69 106 PHE A N 1
ATOM 830 C CA . PHE A 1 106 ? 10.094 13.398 0.539 1 96.69 106 PHE A CA 1
ATOM 831 C C . PHE A 1 106 ? 9.789 14.172 1.813 1 96.69 106 PHE A C 1
ATOM 833 O O . PHE A 1 106 ? 10.695 14.555 2.551 1 96.69 106 PHE A O 1
ATOM 840 N N . ASN A 1 107 ? 8.523 14.398 2.059 1 97.5 107 ASN A N 1
ATOM 841 C CA . ASN A 1 107 ? 8.133 15.109 3.273 1 97.5 107 ASN A CA 1
ATOM 842 C C . ASN A 1 107 ? 8.508 14.328 4.527 1 97.5 107 ASN A C 1
ATOM 844 O O . ASN A 1 107 ? 8.625 14.898 5.609 1 97.5 107 ASN A O 1
ATOM 848 N N . THR A 1 108 ? 8.641 13.039 4.402 1 97 108 THR A N 1
ATOM 849 C CA . THR A 1 108 ? 9.102 12.242 5.535 1 97 108 THR A CA 1
ATOM 850 C C . THR A 1 108 ? 10.492 12.688 5.98 1 97 108 THR A C 1
ATOM 852 O O . THR A 1 108 ? 10.781 12.719 7.176 1 97 108 THR A O 1
ATOM 855 N N . HIS A 1 109 ? 11.312 13.07 5.02 1 96.44 109 HIS A N 1
ATOM 856 C CA . HIS A 1 109 ? 12.664 13.539 5.293 1 96.44 109 HIS A CA 1
ATOM 857 C C . HIS A 1 109 ? 12.664 14.984 5.781 1 96.44 109 HIS A C 1
ATOM 859 O O . HIS A 1 109 ? 13.609 15.422 6.445 1 96.44 109 HIS A O 1
ATOM 865 N N . ARG A 1 110 ? 11.57 15.695 5.453 1 97.38 110 ARG A N 1
ATOM 866 C CA . ARG A 1 110 ? 11.477 17.141 5.688 1 97.38 110 ARG A CA 1
ATOM 867 C C . ARG A 1 110 ? 10.148 17.5 6.324 1 97.38 110 ARG A C 1
ATOM 869 O O . ARG A 1 110 ? 9.359 18.266 5.746 1 97.38 110 ARG A O 1
ATOM 876 N N . PRO A 1 111 ? 9.922 16.906 7.5 1 97.44 111 PRO A N 1
ATOM 877 C CA . PRO A 1 111 ? 8.633 17.188 8.125 1 97.44 111 PRO A CA 1
ATOM 878 C C . PRO A 1 111 ? 8.383 18.688 8.305 1 97.44 111 PRO A C 1
ATOM 880 O O . PRO A 1 111 ? 9.312 19.438 8.609 1 97.44 111 PRO A O 1
ATOM 883 N N . LYS A 1 112 ? 7.094 19.172 8.086 1 95.94 112 LYS A N 1
ATOM 884 C CA . LYS A 1 112 ? 6.883 20.625 8.125 1 95.94 112 LYS A CA 1
ATOM 885 C C . LYS A 1 112 ? 5.43 20.953 8.445 1 95.94 112 LYS A C 1
ATOM 887 O O . LYS A 1 112 ? 5.066 22.125 8.547 1 95.94 112 LYS A O 1
ATOM 892 N N . PHE A 1 113 ? 4.551 20.016 8.609 1 97.75 113 PHE A N 1
ATOM 893 C CA . PHE A 1 113 ? 3.139 20.281 8.852 1 97.75 113 PHE A CA 1
ATOM 894 C C . PHE A 1 113 ? 2.799 20.109 10.328 1 97.75 113 PHE A C 1
ATOM 896 O O . PHE A 1 113 ? 1.815 19.453 10.672 1 97.75 113 PHE A O 1
ATOM 903 N N . PHE A 1 114 ? 3.516 20.734 11.203 1 97.88 114 PHE A N 1
ATOM 904 C CA . PHE A 1 114 ? 3.559 20.422 12.625 1 97.88 114 PHE A CA 1
ATOM 905 C C . PHE A 1 114 ? 2.281 20.875 13.32 1 97.88 114 PHE A C 1
ATOM 907 O O . PHE A 1 114 ? 1.979 20.422 14.43 1 97.88 114 PHE A O 1
ATOM 914 N N . LYS A 1 115 ? 1.489 21.75 12.734 1 97.12 115 LYS A N 1
ATOM 915 C CA . LYS A 1 115 ? 0.268 22.25 13.367 1 97.12 115 LYS A CA 1
ATOM 916 C C . LYS A 1 115 ? -0.967 21.578 12.766 1 97.12 115 LYS A C 1
ATOM 918 O O . LYS A 1 115 ? -2.074 21.734 13.281 1 97.12 115 LYS A O 1
ATOM 923 N N . ASN A 1 116 ? -0.771 20.922 11.648 1 97.62 116 ASN A N 1
ATOM 924 C CA . ASN A 1 116 ? -1.898 20.344 10.922 1 97.62 116 ASN A CA 1
ATOM 925 C C . ASN A 1 116 ? -2.398 19.062 11.586 1 97.62 116 ASN A C 1
ATOM 927 O O . ASN A 1 116 ? -1.613 18.312 12.172 1 97.62 116 ASN A O 1
ATOM 931 N N . LYS A 1 117 ? -3.662 18.859 11.531 1 98.25 117 LYS A N 1
ATOM 932 C CA . LYS A 1 117 ? -4.32 17.625 11.945 1 98.25 117 LYS A CA 1
ATOM 933 C C . LYS A 1 117 ? -4.953 16.906 10.75 1 98.25 117 LYS A C 1
ATOM 935 O O . LYS A 1 117 ? -5.215 17.531 9.719 1 98.25 117 LYS A O 1
ATOM 940 N N . MET A 1 118 ? -5.164 15.617 10.961 1 98.69 118 MET A N 1
ATOM 941 C CA . MET A 1 118 ? -5.742 14.922 9.82 1 98.69 118 MET A CA 1
ATOM 942 C C . MET A 1 118 ? -6.688 13.812 10.281 1 98.69 118 MET A C 1
ATOM 944 O O . MET A 1 118 ? -6.609 13.359 11.422 1 98.69 118 MET A O 1
ATOM 948 N N . LEU A 1 119 ? -7.605 13.469 9.461 1 98.94 119 LEU A N 1
ATOM 949 C CA . LEU A 1 119 ? -8.539 12.352 9.586 1 98.94 119 LEU A CA 1
ATOM 950 C C . LEU A 1 119 ? -8.445 11.43 8.375 1 98.94 119 LEU A C 1
ATOM 952 O O . LEU A 1 119 ? -8.648 11.867 7.238 1 98.94 119 LEU A O 1
ATOM 956 N N . ALA A 1 120 ? -8.055 10.18 8.625 1 98.94 120 ALA A N 1
ATOM 957 C CA . ALA A 1 120 ? -7.988 9.156 7.59 1 98.94 120 ALA A CA 1
ATOM 958 C C . ALA A 1 120 ? -9.289 8.367 7.523 1 98.94 120 ALA A C 1
ATOM 960 O O . ALA A 1 120 ? -9.773 7.855 8.539 1 98.94 120 ALA A O 1
ATOM 961 N N . ILE A 1 121 ? -9.859 8.25 6.328 1 98.94 121 ILE A N 1
ATOM 962 C CA . ILE A 1 121 ? -11.109 7.527 6.117 1 98.94 121 ILE A CA 1
ATOM 963 C C . ILE A 1 121 ? -10.898 6.418 5.09 1 98.94 121 ILE A C 1
ATOM 965 O O . ILE A 1 121 ? -10.289 6.645 4.043 1 98.94 121 ILE A O 1
ATOM 969 N N . SER A 1 122 ? -11.367 5.242 5.426 1 98.94 122 SER A N 1
ATOM 970 C CA . SER A 1 122 ? -11.32 4.152 4.457 1 98.94 122 SER A CA 1
ATOM 971 C C . SER A 1 122 ? -12.516 3.213 4.617 1 98.94 122 SER A C 1
ATOM 973 O O . SER A 1 122 ? -12.953 2.947 5.738 1 98.94 122 SER A O 1
ATOM 975 N N . THR A 1 123 ? -13.047 2.766 3.537 1 98.5 123 THR A N 1
ATOM 976 C CA . THR A 1 123 ? -14.023 1.686 3.527 1 98.5 123 THR A CA 1
ATOM 977 C C . THR A 1 123 ? -13.461 0.455 2.818 1 98.5 123 THR A C 1
ATOM 979 O O . THR A 1 123 ? -12.625 0.576 1.925 1 98.5 123 THR A O 1
ATOM 982 N N . ALA A 1 124 ? -13.922 -0.668 3.217 1 97 124 ALA A N 1
ATOM 983 C CA . ALA A 1 124 ? -13.578 -1.933 2.568 1 97 124 ALA A CA 1
ATOM 984 C C . ALA A 1 124 ? -14.797 -2.848 2.477 1 97 124 ALA A C 1
ATOM 986 O O . ALA A 1 124 ? -15.75 -2.705 3.25 1 97 124 ALA A O 1
ATOM 987 N N . GLY A 1 125 ? -14.758 -3.768 1.499 1 91.69 125 GLY A N 1
ATOM 988 C CA . GLY A 1 125 ? -15.812 -4.758 1.404 1 91.69 125 GLY A CA 1
ATOM 989 C C . GLY A 1 125 ? -15.805 -5.758 2.547 1 91.69 125 GLY A C 1
ATOM 990 O O . GLY A 1 125 ? -16.844 -6.055 3.129 1 91.69 125 GLY A O 1
ATOM 991 N N . GLY A 1 126 ? -14.625 -6.238 2.875 1 90.44 126 GLY A N 1
ATOM 992 C CA . GLY A 1 126 ? -14.562 -7.293 3.873 1 90.44 126 GLY A CA 1
ATOM 993 C C . GLY A 1 126 ? -13.406 -7.129 4.84 1 90.44 126 GLY A C 1
ATOM 994 O O . GLY A 1 126 ? -13.5 -7.52 6.004 1 90.44 126 GLY A O 1
ATOM 995 N N . SER A 1 127 ? -12.391 -6.621 4.375 1 92.5 127 SER A N 1
ATOM 996 C CA . SER A 1 127 ? -11.203 -6.473 5.211 1 92.5 127 SER A CA 1
ATOM 997 C C . SER A 1 127 ? -10.289 -5.375 4.684 1 92.5 127 SER A C 1
ATOM 999 O O . SER A 1 127 ? -10.438 -4.93 3.543 1 92.5 127 SER A O 1
ATOM 1001 N N . GLY A 1 128 ? -9.406 -4.828 5.574 1 97.25 128 GLY A N 1
ATOM 1002 C CA . GLY A 1 128 ? -8.305 -3.994 5.129 1 97.25 128 GLY A CA 1
ATOM 1003 C C . GLY A 1 128 ? -8.516 -2.52 5.41 1 97.25 128 GLY A C 1
ATOM 1004 O O . GLY A 1 128 ? -7.582 -1.723 5.336 1 97.25 128 GLY A O 1
ATOM 1005 N N . ALA A 1 129 ? -9.773 -2.121 5.762 1 98.56 129 ALA A N 1
ATOM 1006 C CA . ALA A 1 129 ? -10.047 -0.707 5.996 1 98.56 129 ALA A CA 1
ATOM 1007 C C . ALA A 1 129 ? -9.133 -0.143 7.086 1 98.56 129 ALA A C 1
ATOM 1009 O O . ALA A 1 129 ? -8.594 0.953 6.941 1 98.56 129 ALA A O 1
ATOM 1010 N N . LYS A 1 130 ? -8.969 -0.905 8.172 1 98.62 130 LYS A N 1
ATOM 1011 C CA . LYS A 1 130 ? -8.125 -0.45 9.273 1 98.62 130 LYS A CA 1
ATOM 1012 C C . LYS A 1 130 ? -6.664 -0.342 8.844 1 98.62 130 LYS A C 1
ATOM 1014 O O . LYS A 1 130 ? -5.957 0.582 9.258 1 98.62 130 LYS A O 1
ATOM 1019 N N . LYS A 1 131 ? -6.195 -1.334 8.055 1 98.19 131 LYS A N 1
ATOM 1020 C CA . LYS A 1 131 ? -4.84 -1.265 7.516 1 98.19 131 LYS A CA 1
ATOM 1021 C C . LYS A 1 131 ? -4.641 0.009 6.699 1 98.19 131 LYS A C 1
ATOM 1023 O O . LYS A 1 131 ? -3.596 0.657 6.797 1 98.19 131 LYS A O 1
ATOM 1028 N N . CYS A 1 132 ? -5.633 0.395 5.973 1 98.81 132 CYS A N 1
ATOM 1029 C CA . CYS A 1 132 ? -5.562 1.573 5.117 1 98.81 132 CYS A CA 1
ATOM 1030 C C . CYS A 1 132 ? -5.496 2.85 5.949 1 98.81 132 CYS A C 1
ATOM 1032 O O . CYS A 1 132 ? -4.633 3.697 5.723 1 98.81 132 CYS A O 1
ATOM 1034 N N . THR A 1 133 ? -6.371 2.992 6.941 1 98.94 133 THR A N 1
ATOM 1035 C CA . THR A 1 133 ? -6.383 4.219 7.727 1 98.94 133 THR A CA 1
ATOM 1036 C C . THR A 1 133 ? -5.113 4.336 8.57 1 98.94 133 THR A C 1
ATOM 1038 O O . THR A 1 133 ? -4.586 5.434 8.758 1 98.94 133 THR A O 1
ATOM 1041 N N . LYS A 1 134 ? -4.652 3.248 9.031 1 98.75 134 LYS A N 1
ATOM 1042 C CA . LYS A 1 134 ? -3.4 3.26 9.781 1 98.75 134 LYS A CA 1
ATOM 1043 C C . LYS A 1 134 ? -2.24 3.727 8.906 1 98.75 134 LYS A C 1
ATOM 1045 O O . LYS A 1 134 ? -1.43 4.551 9.336 1 98.75 134 LYS A O 1
ATOM 1050 N N . TYR A 1 135 ? -2.168 3.199 7.727 1 98.75 135 TYR A N 1
ATOM 1051 C CA . TYR A 1 135 ? -1.124 3.598 6.793 1 98.75 135 TYR 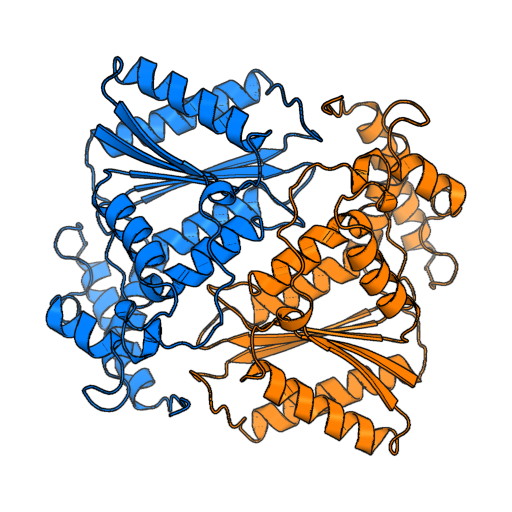A CA 1
ATOM 1052 C C . TYR A 1 135 ? -1.179 5.098 6.516 1 98.75 135 TYR A C 1
ATOM 1054 O O . TYR A 1 135 ? -0.151 5.777 6.543 1 98.75 135 TYR A O 1
ATOM 1062 N N . LEU A 1 136 ? -2.363 5.578 6.266 1 98.88 136 LEU A N 1
ATOM 1063 C CA . LEU A 1 136 ? -2.539 7 5.98 1 98.88 136 LEU A CA 1
ATOM 1064 C C . LEU A 1 136 ? -2.117 7.848 7.176 1 98.88 136 LEU A C 1
ATOM 1066 O O . LEU A 1 136 ? -1.335 8.789 7.027 1 98.88 136 LEU A O 1
ATOM 1070 N N . ARG A 1 137 ? -2.588 7.496 8.312 1 98.75 137 ARG A N 1
ATOM 1071 C CA . ARG A 1 137 ? -2.258 8.266 9.508 1 98.75 137 ARG A CA 1
ATOM 1072 C C . ARG A 1 137 ? -0.755 8.258 9.766 1 98.75 137 ARG A C 1
ATOM 1074 O O . ARG A 1 137 ? -0.153 9.305 10.008 1 98.75 137 ARG A O 1
ATOM 1081 N N . GLU A 1 138 ? -0.164 7.102 9.695 1 98.25 138 GLU A N 1
ATOM 1082 C CA . GLU A 1 138 ? 1.267 6.992 9.961 1 98.25 138 GLU A CA 1
ATOM 1083 C C . GLU A 1 138 ? 2.078 7.809 8.961 1 98.25 138 GLU A C 1
ATOM 1085 O O . GLU A 1 138 ? 3.061 8.453 9.328 1 98.25 138 GLU A O 1
ATOM 1090 N N . THR A 1 139 ? 1.703 7.734 7.715 1 98.44 139 THR A N 1
ATOM 1091 C CA . THR A 1 139 ? 2.395 8.477 6.664 1 98.44 139 THR A CA 1
ATOM 1092 C C . THR A 1 139 ? 2.346 9.977 6.941 1 98.44 139 THR A C 1
ATOM 1094 O O . THR A 1 139 ? 3.381 10.648 6.957 1 98.44 139 THR A O 1
ATOM 1097 N N . PHE A 1 140 ? 1.198 10.477 7.301 1 98.56 140 PHE A N 1
ATOM 1098 C CA . PHE A 1 140 ? 1.031 11.914 7.496 1 98.56 140 PHE A CA 1
ATOM 1099 C C . PHE A 1 140 ? 1.669 12.359 8.805 1 98.56 140 PHE A C 1
ATOM 1101 O O . PHE A 1 140 ? 2.213 13.461 8.891 1 98.56 140 PHE A O 1
ATOM 1108 N N . MET A 1 141 ? 1.627 11.492 9.773 1 98.06 141 MET A N 1
ATOM 1109 C CA . MET A 1 141 ? 2.334 11.812 11.016 1 98.06 141 MET A CA 1
ATOM 1110 C C . MET A 1 141 ? 3.832 11.953 10.758 1 98.06 141 MET A C 1
ATOM 1112 O O . MET A 1 141 ? 4.484 12.828 11.328 1 98.06 141 MET A O 1
ATOM 1116 N N . CYS A 1 142 ? 4.348 11.164 9.875 1 97.38 142 CYS A N 1
ATOM 1117 C CA . CYS A 1 142 ? 5.762 11.234 9.531 1 97.38 142 CYS A CA 1
ATOM 1118 C C . CYS A 1 142 ? 6.082 12.523 8.789 1 97.38 142 CYS A C 1
ATOM 1120 O O . CYS A 1 142 ? 7.23 12.969 8.766 1 97.38 142 CYS A O 1
ATOM 1122 N N . TRP A 1 143 ? 5.07 13.125 8.148 1 98.12 143 TRP A N 1
ATOM 1123 C CA . TRP A 1 143 ? 5.258 14.383 7.438 1 98.12 143 TRP A CA 1
ATOM 1124 C C . TRP A 1 143 ? 5.207 15.562 8.398 1 98.12 143 TRP A C 1
ATOM 1126 O O . TRP A 1 143 ? 5.367 16.719 7.988 1 98.12 143 TRP A O 1
ATOM 1136 N N . GLY A 1 144 ? 4.918 15.281 9.75 1 97.94 144 GLY A N 1
ATOM 1137 C CA . GLY A 1 144 ? 4.98 16.297 10.781 1 97.94 144 GLY A CA 1
ATOM 1138 C C . GLY A 1 144 ? 3.613 16.688 11.32 1 97.94 144 GLY A C 1
ATOM 1139 O O . GLY A 1 144 ? 3.504 17.547 12.195 1 97.94 144 GLY A O 1
ATOM 1140 N N . PHE A 1 145 ? 2.521 16.031 10.844 1 98.44 145 PHE A N 1
ATOM 1141 C CA . PHE A 1 145 ? 1.192 16.375 11.336 1 98.44 145 PHE A CA 1
ATOM 1142 C C . PHE A 1 145 ? 1.105 16.172 12.844 1 98.44 145 PHE A C 1
ATOM 1144 O O . PHE A 1 145 ? 1.688 15.234 13.391 1 98.44 145 PHE A O 1
ATOM 1151 N N . ASN A 1 146 ? 0.359 17 13.469 1 98.25 146 ASN A N 1
ATOM 1152 C CA . ASN A 1 146 ? 0.345 17.094 14.922 1 98.25 146 ASN A CA 1
ATOM 1153 C C . ASN A 1 146 ? -0.499 15.977 15.539 1 98.25 146 ASN A C 1
ATOM 1155 O O . ASN A 1 146 ? -0.167 15.461 16.609 1 98.25 146 ASN A O 1
ATOM 1159 N N . HIS A 1 147 ? -1.611 15.656 14.891 1 98.25 147 HIS A N 1
ATOM 1160 C CA . HIS A 1 147 ? -2.525 14.641 15.406 1 98.25 147 HIS A CA 1
ATOM 1161 C C . HIS A 1 147 ? -3.354 14.023 14.281 1 98.25 147 HIS A C 1
ATOM 1163 O O . HIS A 1 147 ? -3.734 14.719 13.336 1 98.25 147 HIS A O 1
ATOM 1169 N N . GLY A 1 148 ? -3.59 12.703 14.414 1 98.19 148 GLY A N 1
ATOM 1170 C CA . GLY A 1 148 ? -4.328 12.008 13.367 1 98.19 148 GLY A CA 1
ATOM 1171 C C . GLY A 1 148 ? -5.453 11.141 13.914 1 98.19 148 GLY A C 1
ATOM 1172 O O . GLY A 1 148 ? -5.309 10.516 14.961 1 98.19 148 GLY A O 1
ATOM 1173 N N . TYR A 1 149 ? -6.582 11.148 13.25 1 98.81 149 TYR A N 1
ATOM 1174 C CA . TYR A 1 149 ? -7.73 10.297 13.516 1 98.81 149 TYR A CA 1
ATOM 1175 C C . TYR A 1 149 ? -7.91 9.258 12.414 1 98.81 149 TYR A C 1
ATOM 1177 O O . TYR A 1 149 ? -7.406 9.438 11.297 1 98.81 149 TYR A O 1
ATOM 1185 N N . GLU A 1 150 ? -8.57 8.148 12.75 1 98.94 150 GLU A N 1
ATOM 1186 C CA . GLU A 1 150 ? -8.852 7.078 11.797 1 98.94 150 GLU A CA 1
ATOM 1187 C C . GLU A 1 150 ? -10.328 6.699 11.82 1 98.94 150 GLU A C 1
ATOM 1189 O O . GLU A 1 150 ? -10.945 6.617 12.891 1 98.94 150 GLU A O 1
ATOM 1194 N N . LEU A 1 151 ? -10.891 6.512 10.664 1 98.94 151 LEU A N 1
ATOM 1195 C CA . LEU A 1 151 ? -12.258 6.02 10.516 1 98.94 151 LEU A CA 1
ATOM 1196 C C . LEU A 1 151 ? -12.312 4.883 9.492 1 98.94 151 LEU A C 1
ATOM 1198 O O . LEU A 1 151 ? -12.664 5.105 8.328 1 98.94 151 LEU A O 1
ATOM 1202 N N . PRO A 1 152 ? -11.922 3.715 9.891 1 98.88 152 PRO A N 1
ATOM 1203 C CA . PRO A 1 152 ? -12.125 2.535 9.047 1 98.88 152 PRO A CA 1
ATOM 1204 C C . PRO A 1 152 ? -13.555 1.992 9.133 1 98.88 152 PRO A C 1
ATOM 1206 O O . PRO A 1 152 ? -14.117 1.905 10.227 1 98.88 152 PRO A O 1
ATOM 1209 N N . VAL A 1 153 ? -14.141 1.604 8.008 1 98.75 153 VAL A N 1
ATOM 1210 C CA . VAL A 1 153 ? -15.5 1.069 7.988 1 98.75 153 VAL A CA 1
ATOM 1211 C C . VAL A 1 153 ? -15.586 -0.077 6.984 1 98.75 153 VAL A C 1
ATOM 1213 O O . VAL A 1 153 ? -15.109 0.042 5.855 1 98.75 153 VAL A O 1
ATOM 1216 N N . ILE A 1 154 ? -16.125 -1.182 7.391 1 96.94 154 ILE A N 1
ATOM 1217 C CA . ILE A 1 154 ? -16.5 -2.25 6.473 1 96.94 154 ILE A CA 1
ATOM 1218 C C . ILE A 1 154 ? -17.906 -1.981 5.906 1 96.94 154 ILE A C 1
ATOM 1220 O O . ILE A 1 154 ? -18.891 -2.002 6.641 1 96.94 154 ILE A O 1
ATOM 1224 N N . SER A 1 155 ? -17.922 -1.768 4.656 1 95.44 155 SER A N 1
ATOM 1225 C CA . SER A 1 155 ? -19.172 -1.328 4.055 1 95.44 155 SER A CA 1
ATOM 1226 C C . SER A 1 155 ? -19.969 -2.51 3.506 1 95.44 155 SER A C 1
ATOM 1228 O O . SER A 1 155 ? -21.188 -2.447 3.408 1 95.44 155 SER A O 1
ATOM 1230 N N . ASN A 1 156 ? -19.281 -3.639 3.086 1 91.75 156 ASN A N 1
ATOM 1231 C CA . ASN A 1 156 ? -19.906 -4.781 2.43 1 91.75 156 ASN A CA 1
ATOM 1232 C C . ASN A 1 156 ? -20.734 -4.352 1.227 1 91.75 156 ASN A C 1
ATOM 1234 O O . ASN A 1 156 ? -21.906 -4.746 1.098 1 91.75 156 ASN A O 1
ATOM 1238 N N . SER A 1 157 ? -20.141 -3.588 0.346 1 91.81 157 SER A N 1
ATOM 1239 C CA . SER A 1 157 ? -20.891 -2.977 -0.749 1 91.81 157 SER A CA 1
ATOM 1240 C C . SER A 1 157 ? -20.016 -2.816 -1.99 1 91.81 157 SER A C 1
ATOM 1242 O O . SER A 1 157 ? -18.844 -2.434 -1.89 1 91.81 157 SER A O 1
ATOM 1244 N N . TYR A 1 158 ? -20.609 -3.197 -3.137 1 90 158 TYR A N 1
ATOM 1245 C CA . TYR A 1 158 ? -20 -2.898 -4.426 1 90 158 TYR A CA 1
ATOM 1246 C C . TYR A 1 158 ? -20.578 -1.623 -5.023 1 90 158 TYR A C 1
ATOM 1248 O O . TYR A 1 158 ? -20.906 -1.579 -6.215 1 90 158 TYR A O 1
ATOM 1256 N N . GLY A 1 159 ? -20.797 -0.666 -4.113 1 87.12 159 GLY A N 1
ATOM 1257 C CA . GLY A 1 159 ? -21.484 0.562 -4.48 1 87.12 159 GLY A CA 1
ATOM 1258 C C . GLY A 1 159 ? -22.891 0.652 -3.914 1 87.12 159 GLY A C 1
ATOM 1259 O O . GLY A 1 159 ? -23.406 -0.327 -3.379 1 87.12 159 GLY A O 1
ATOM 1260 N N . GLY A 1 160 ? -23.5 1.819 -3.957 1 88.19 160 GLY A N 1
ATOM 1261 C CA . GLY A 1 160 ? -24.828 2.025 -3.398 1 88.19 160 GLY A CA 1
ATOM 1262 C C . GLY A 1 160 ? -24.859 1.919 -1.887 1 88.19 160 GLY A C 1
ATOM 1263 O O . GLY A 1 160 ? -25.828 1.431 -1.314 1 88.19 160 GLY A O 1
ATOM 1264 N N . TYR A 1 161 ? -23.844 2.199 -1.309 1 94.12 161 TYR A N 1
ATOM 1265 C CA . TYR A 1 161 ? -23.656 2.039 0.131 1 94.12 161 TYR A CA 1
ATOM 1266 C C . TYR A 1 161 ? -24.609 2.955 0.902 1 94.12 161 TYR A C 1
ATOM 1268 O O . TYR A 1 161 ? -24.672 4.156 0.639 1 94.12 161 TYR A O 1
ATOM 1276 N N . ASN A 1 162 ? -25.438 2.385 1.749 1 95.06 162 ASN A N 1
ATOM 1277 C CA . ASN A 1 162 ? -26.266 3.068 2.734 1 95.06 162 ASN A CA 1
ATOM 1278 C C . ASN A 1 162 ? -25.859 2.713 4.16 1 95.06 162 ASN A C 1
ATOM 1280 O O . ASN A 1 162 ? -26.297 1.698 4.703 1 95.06 162 ASN A O 1
ATOM 1284 N N . PRO A 1 163 ? -25.047 3.545 4.734 1 97.19 163 PRO A N 1
ATOM 1285 C CA . PRO A 1 163 ? -24.516 3.197 6.055 1 97.19 163 PRO A CA 1
ATOM 1286 C C . PRO A 1 163 ? -25.625 2.967 7.09 1 97.19 163 PRO A C 1
ATOM 1288 O O . PRO A 1 163 ? -26.625 3.67 7.086 1 97.19 163 PRO A O 1
ATOM 1291 N N . SER A 1 164 ? -25.453 2.018 7.926 1 96.31 164 SER A N 1
ATOM 1292 C CA . SER A 1 164 ? -26.375 1.754 9.023 1 96.31 164 SER A CA 1
ATOM 1293 C C . SER A 1 164 ? -26.375 2.895 10.031 1 96.31 164 SER A C 1
ATOM 1295 O O . SER A 1 164 ? -25.422 3.686 10.078 1 96.31 164 SER A O 1
ATOM 1297 N N . PRO A 1 165 ? -27.375 2.992 10.867 1 97.94 165 PRO A N 1
ATOM 1298 C CA . PRO A 1 165 ? -27.391 4.02 11.906 1 97.94 165 PRO A CA 1
ATOM 1299 C C . PRO A 1 165 ? -26.188 3.951 12.836 1 97.94 165 PRO A C 1
ATOM 1301 O O . PRO A 1 165 ? -25.672 4.988 13.266 1 97.94 165 PRO A O 1
ATOM 1304 N N . LYS A 1 166 ? -25.797 2.732 13.07 1 98 166 LYS A N 1
ATOM 1305 C CA . LYS A 1 166 ? -24.625 2.559 13.93 1 98 166 LYS A CA 1
ATOM 1306 C C . LYS A 1 166 ? -23.375 3.182 13.297 1 98 166 LYS A C 1
ATOM 1308 O O . LYS A 1 166 ? -22.609 3.865 13.969 1 98 166 LYS A O 1
ATOM 1313 N N . VAL A 1 167 ? -23.172 2.936 12.047 1 98.25 167 VAL A N 1
ATOM 1314 C CA . VAL A 1 167 ? -22.031 3.496 11.328 1 98.25 167 VAL A CA 1
ATOM 1315 C C . VAL A 1 167 ? -22.156 5.016 11.258 1 98.25 167 VAL A C 1
ATOM 1317 O O . VAL A 1 167 ? -21.188 5.738 11.469 1 98.25 167 VAL A O 1
ATOM 1320 N N . VAL A 1 168 ? -23.359 5.531 11 1 98.69 168 VAL A N 1
ATOM 1321 C CA . VAL A 1 168 ? -23.594 6.969 10.922 1 98.69 168 VAL A CA 1
ATOM 1322 C C . VAL A 1 168 ? -23.234 7.621 12.258 1 98.69 168 VAL A C 1
ATOM 1324 O O . VAL A 1 168 ? -22.578 8.672 12.281 1 98.69 168 VAL A O 1
ATOM 1327 N N . LYS A 1 169 ? -23.625 7.02 13.312 1 98.69 169 LYS A N 1
ATOM 1328 C CA . LYS A 1 169 ? -23.281 7.539 14.633 1 98.69 169 LYS A CA 1
ATOM 1329 C C . LYS A 1 169 ? -21.781 7.586 14.836 1 98.69 169 LYS A C 1
ATOM 1331 O O . LYS A 1 169 ? -21.25 8.578 15.336 1 98.69 169 LYS A O 1
ATOM 1336 N N . LYS A 1 170 ? -21.109 6.496 14.453 1 98.75 170 LYS A N 1
ATOM 1337 C CA . LYS A 1 170 ? -19.656 6.434 14.531 1 98.75 170 LYS A CA 1
ATOM 1338 C C . LYS A 1 170 ? -19.016 7.551 13.719 1 98.75 170 LYS A C 1
ATOM 1340 O O . LYS A 1 170 ? -18.078 8.211 14.18 1 98.75 170 LYS A O 1
ATOM 1345 N N . VAL A 1 171 ? -19.484 7.758 12.547 1 98.88 171 VAL A N 1
ATOM 1346 C CA . VAL A 1 171 ? -18.969 8.773 11.625 1 98.88 171 VAL A CA 1
ATOM 1347 C C . VAL A 1 171 ? -19.172 10.164 12.227 1 98.88 171 VAL A C 1
ATOM 1349 O O . VAL A 1 171 ? -18.234 10.977 12.242 1 98.88 171 VAL A O 1
ATOM 1352 N N . LYS A 1 172 ? -20.328 10.422 12.758 1 98.75 172 LYS A N 1
ATOM 1353 C CA . LYS A 1 172 ? -20.625 11.727 13.344 1 98.75 172 LYS A CA 1
ATOM 1354 C C . LYS A 1 172 ? -19.781 11.977 14.594 1 98.75 172 LYS A C 1
ATOM 1356 O O . LYS A 1 172 ? -19.328 13.094 14.82 1 98.75 172 LYS A O 1
ATOM 1361 N N . THR A 1 173 ? -19.562 10.969 15.328 1 98.81 173 THR A N 1
ATOM 1362 C CA . THR A 1 173 ? -18.766 11.094 16.547 1 98.81 173 THR A CA 1
ATOM 1363 C C . THR A 1 173 ? -17.328 11.477 16.203 1 98.81 173 THR A C 1
ATOM 1365 O O . THR A 1 173 ? -16.781 12.414 16.781 1 98.81 173 THR A O 1
ATOM 1368 N N . ILE A 1 174 ? -16.75 10.797 15.281 1 98.81 174 ILE A N 1
ATOM 1369 C CA . ILE A 1 174 ? -15.367 11.078 14.93 1 98.81 174 ILE A CA 1
ATOM 1370 C C . ILE A 1 174 ? -15.273 12.445 14.258 1 98.81 174 ILE A C 1
ATOM 1372 O O . ILE A 1 174 ? -14.289 13.164 14.422 1 98.81 174 ILE A O 1
ATOM 1376 N N . ALA A 1 175 ? -16.266 12.773 13.477 1 98.69 175 ALA A N 1
ATOM 1377 C CA . ALA A 1 175 ? -16.328 14.086 12.836 1 98.69 175 ALA A CA 1
ATOM 1378 C C . ALA A 1 175 ? -16.328 15.195 13.883 1 98.69 175 ALA A C 1
ATOM 1380 O O . ALA A 1 175 ? -15.609 16.188 13.742 1 98.69 175 ALA A O 1
ATOM 1381 N N . LYS A 1 176 ? -17.141 15.023 14.859 1 98.62 176 LYS A N 1
ATOM 1382 C CA . LYS A 1 176 ? -17.234 16.016 15.93 1 98.62 176 LYS A CA 1
ATOM 1383 C C . LYS A 1 176 ? -15.898 16.141 16.672 1 98.62 176 LYS A C 1
ATOM 1385 O O . LYS A 1 176 ? -15.43 17.25 16.906 1 98.62 176 LYS A O 1
ATOM 1390 N N . LYS A 1 177 ? -15.344 15.016 17 1 98.5 177 LYS A N 1
ATOM 1391 C CA . LYS A 1 177 ? -14.055 15.031 17.688 1 98.5 177 LYS A CA 1
ATOM 1392 C C . LYS A 1 177 ? -13 15.75 16.859 1 98.5 177 LYS A C 1
ATOM 1394 O O . LYS A 1 177 ? -12.234 16.562 17.375 1 98.5 177 LYS A O 1
ATOM 1399 N N . PHE A 1 178 ? -12.984 15.422 15.641 1 98.69 178 PHE A N 1
ATOM 1400 C CA . PHE A 1 178 ? -12.023 16.016 14.727 1 98.69 178 PHE A CA 1
ATOM 1401 C C . PHE A 1 178 ? -12.242 17.531 14.617 1 98.69 178 PHE A C 1
ATOM 1403 O O . PHE A 1 178 ? -11.305 18.312 14.773 1 98.69 178 PHE A O 1
ATOM 1410 N N . TYR A 1 179 ? -13.477 17.906 14.398 1 98.19 179 TYR A N 1
ATOM 1411 C CA . TYR A 1 179 ? -13.828 19.312 14.281 1 98.19 179 TYR A CA 1
ATOM 1412 C C . TYR A 1 179 ? -13.43 20.078 15.539 1 98.19 179 TYR A C 1
ATOM 1414 O O . TYR A 1 179 ? -12.812 21.156 15.461 1 98.19 179 TYR A O 1
ATOM 1422 N N . MET A 1 180 ? -13.766 19.531 16.672 1 97.94 180 MET A N 1
ATOM 1423 C CA . MET A 1 180 ? -13.477 20.203 17.938 1 97.94 180 MET A CA 1
ATOM 1424 C C . MET A 1 180 ? -11.977 20.375 18.141 1 97.94 180 MET A C 1
ATOM 1426 O O . MET A 1 180 ? -11.516 21.422 18.594 1 97.94 180 MET A O 1
ATOM 1430 N N . ASN A 1 181 ? -11.289 19.344 17.766 1 98.06 181 ASN A N 1
ATOM 1431 C CA . ASN A 1 181 ? -9.836 19.406 17.891 1 98.06 181 ASN A CA 1
ATOM 1432 C C . ASN A 1 181 ? -9.234 20.469 16.984 1 98.06 181 ASN A C 1
ATOM 1434 O O . ASN A 1 181 ? -8.391 21.25 17.422 1 98.06 181 ASN A O 1
ATOM 1438 N N . VAL A 1 182 ? -9.664 20.531 15.773 1 97.88 182 VAL A N 1
ATOM 1439 C CA . VAL A 1 182 ? -9.156 21.516 14.82 1 97.88 182 VAL A CA 1
ATOM 1440 C C . VAL A 1 182 ? -9.547 22.906 15.281 1 97.88 182 VAL A C 1
ATOM 1442 O O . VAL A 1 182 ? -8.719 23.828 15.281 1 97.88 182 VAL A O 1
ATOM 1445 N N . SER A 1 183 ? -10.781 23.078 15.719 1 97 183 SER A N 1
ATOM 1446 C CA . SER A 1 183 ? -11.328 24.375 16.094 1 97 183 SER A CA 1
ATOM 1447 C C . SER A 1 183 ? -10.641 24.938 17.344 1 97 183 SER A C 1
ATOM 1449 O O . SER A 1 183 ? -10.414 26.141 17.453 1 97 183 SER A O 1
ATOM 1451 N N . CYS A 1 184 ? -10.312 24.125 18.281 1 96.12 184 CYS A N 1
ATOM 1452 C CA . CYS A 1 184 ? -9.742 24.578 19.547 1 96.12 184 CYS A CA 1
ATOM 1453 C C . CYS A 1 184 ? -8.273 24.953 19.375 1 96.12 184 CYS A C 1
ATOM 1455 O O . CYS A 1 184 ? -7.703 25.641 20.219 1 96.12 184 CYS A O 1
ATOM 1457 N N . GLY A 1 185 ? -7.586 24.422 18.375 1 95.31 185 GLY A N 1
ATOM 1458 C CA . GLY A 1 185 ? -6.215 24.797 18.062 1 95.31 185 GLY A CA 1
ATOM 1459 C C . GLY A 1 185 ? -5.199 24.172 19 1 95.31 185 GLY A C 1
ATOM 1460 O O . GLY A 1 185 ? -4.047 24.609 19.047 1 95.31 185 GLY A O 1
ATOM 1461 N N . LYS A 1 186 ? -5.688 23.219 19.688 1 96.06 186 LYS A N 1
ATOM 1462 C CA . LYS A 1 186 ? -4.785 22.547 20.625 1 96.06 186 LYS A CA 1
ATOM 1463 C C . LYS A 1 186 ? -3.656 21.844 19.891 1 96.06 186 LYS A C 1
ATOM 1465 O O . LYS A 1 186 ? -3.893 21.172 18.891 1 96.06 186 LYS A O 1
ATOM 1470 N N . LEU A 1 187 ? -2.408 22.016 20.391 1 98 187 LEU A N 1
ATOM 1471 C CA . LEU A 1 187 ? -1.243 21.297 19.859 1 98 187 LEU A CA 1
ATOM 1472 C C . LEU A 1 187 ? -0.757 20.25 20.844 1 98 187 LEU A C 1
ATOM 1474 O O . LEU A 1 187 ? -0.709 20.5 22.062 1 98 187 LEU A O 1
ATOM 1478 N N . TYR A 1 188 ? -0.444 19.094 20.328 1 98.12 188 TYR A N 1
ATOM 1479 C CA . TYR A 1 188 ? -0.081 17.953 21.156 1 98.12 188 TYR A CA 1
ATOM 1480 C C . TYR A 1 188 ? 1.42 17.688 21.109 1 98.12 188 TYR A C 1
ATOM 1482 O O . TYR A 1 188 ? 2.059 17.922 20.078 1 98.12 188 TYR A O 1
ATOM 1490 N N . SER A 1 189 ? 1.932 17.281 22.266 1 98.38 189 SER A N 1
ATOM 1491 C CA . SER A 1 189 ? 3.283 16.734 22.25 1 98.38 189 SER A CA 1
ATOM 1492 C C . SER A 1 189 ? 3.391 15.578 21.266 1 98.38 189 SER A C 1
ATOM 1494 O O . SER A 1 189 ? 2.455 14.781 21.125 1 98.38 189 SER A O 1
ATOM 1496 N N . PRO A 1 190 ? 4.527 15.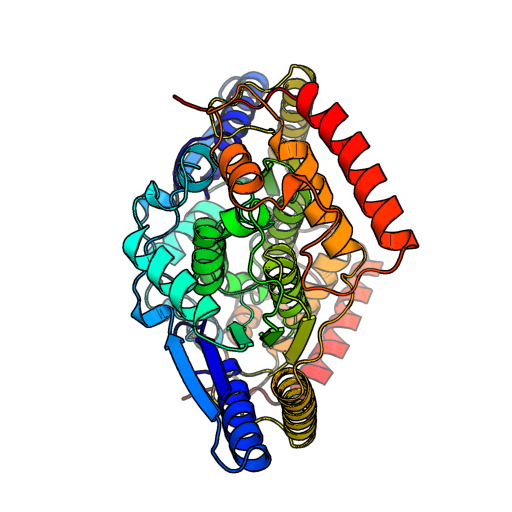5 20.562 1 97.62 190 PRO A N 1
ATOM 1497 C CA . PRO A 1 190 ? 4.648 14.43 19.578 1 97.62 190 PRO A CA 1
ATOM 1498 C C . PRO A 1 190 ? 4.578 13.039 20.203 1 97.62 190 PRO A C 1
ATOM 1500 O O . PRO A 1 190 ? 4.988 12.859 21.359 1 97.62 190 PRO A O 1
ATOM 1503 N N . THR A 1 191 ? 4.012 12.117 19.484 1 96.25 191 THR A N 1
ATOM 1504 C CA . THR A 1 191 ? 4.102 10.719 19.875 1 96.25 191 THR A CA 1
ATOM 1505 C C . THR A 1 191 ? 5.551 10.25 19.875 1 96.25 191 THR A C 1
ATOM 1507 O O . THR A 1 191 ? 6.434 10.945 19.375 1 96.25 191 THR A O 1
ATOM 1510 N N . PHE A 1 192 ? 5.766 9.141 20.438 1 96.75 192 PHE A N 1
ATOM 1511 C CA . PHE A 1 192 ? 7.109 8.578 20.422 1 96.75 192 PHE A CA 1
ATOM 1512 C C . PHE A 1 192 ? 7.598 8.359 19 1 96.75 192 PHE A C 1
ATOM 1514 O O . PHE A 1 192 ? 8.742 8.672 18.672 1 96.75 192 PHE A O 1
ATOM 1521 N N . VAL A 1 193 ? 6.715 7.871 18.234 1 95.75 193 VAL A N 1
ATOM 1522 C CA . VAL A 1 193 ? 7.09 7.559 16.859 1 95.75 193 VAL A CA 1
ATOM 1523 C C . VAL A 1 193 ? 7.418 8.852 16.109 1 95.75 193 VAL A C 1
ATOM 1525 O O . VAL A 1 193 ? 8.406 8.906 15.367 1 95.75 193 VAL A O 1
ATOM 1528 N N . SER A 1 194 ? 6.598 9.844 16.266 1 96.81 194 SER A N 1
ATOM 1529 C CA . SER A 1 194 ? 6.859 11.125 15.609 1 96.81 194 SER A CA 1
ATOM 1530 C C . SER A 1 194 ? 8.195 11.711 16.047 1 96.81 194 SER A C 1
ATOM 1532 O O . SER A 1 194 ? 8.953 12.234 15.227 1 96.81 194 SER A O 1
ATOM 1534 N N . LEU A 1 195 ? 8.453 11.57 17.344 1 98.25 195 LEU A N 1
ATOM 1535 C CA . LEU A 1 195 ? 9.719 12.055 17.875 1 98.25 195 LEU A CA 1
ATOM 1536 C C . LEU A 1 195 ? 10.891 11.281 17.297 1 98.25 195 LEU A C 1
ATOM 1538 O O . LEU A 1 195 ? 11.906 11.867 16.922 1 98.25 195 LEU A O 1
ATOM 1542 N N . LEU A 1 196 ? 10.719 10.039 17.234 1 97.94 196 LEU A N 1
ATOM 1543 C CA . LEU A 1 196 ? 11.758 9.164 16.688 1 97.94 196 LEU A CA 1
ATOM 1544 C C . LEU A 1 196 ? 12.07 9.516 15.242 1 97.94 196 LEU A C 1
ATOM 1546 O O . LEU A 1 196 ? 13.234 9.727 14.883 1 97.94 196 LEU A O 1
ATOM 1550 N N . VAL A 1 197 ? 11.086 9.578 14.391 1 96.94 197 VAL A N 1
ATOM 1551 C CA . VAL A 1 197 ? 11.266 9.836 12.961 1 96.94 197 VAL A CA 1
ATOM 1552 C C . VAL A 1 197 ? 11.906 11.203 12.758 1 96.94 197 VAL A C 1
ATOM 1554 O O . VAL A 1 197 ? 12.883 11.336 12.008 1 96.94 197 VAL A O 1
ATOM 1557 N N . TYR A 1 198 ? 11.375 12.188 13.453 1 98.31 198 TYR A N 1
ATOM 1558 C CA . TYR A 1 198 ? 11.922 13.539 13.375 1 98.31 198 TYR A CA 1
ATOM 1559 C C . TYR A 1 198 ? 13.422 13.539 13.672 1 98.31 198 TYR A C 1
ATOM 1561 O O . TYR A 1 198 ? 14.219 14.062 12.891 1 98.31 198 TYR A O 1
ATOM 1569 N N . ASN A 1 199 ? 13.828 12.922 14.734 1 98.62 199 ASN A N 1
ATOM 1570 C CA . ASN A 1 199 ? 15.203 13.031 15.188 1 98.62 199 ASN A CA 1
ATOM 1571 C C . ASN A 1 199 ? 16.125 12.07 14.438 1 98.62 199 ASN A C 1
ATOM 1573 O O . ASN A 1 199 ? 17.344 12.266 14.398 1 98.62 199 ASN A O 1
ATOM 1577 N N . ILE A 1 200 ? 15.57 11.055 13.844 1 97.88 200 ILE A N 1
ATOM 1578 C CA . ILE A 1 200 ? 16.359 10.242 12.922 1 97.88 200 ILE A CA 1
ATOM 1579 C C . ILE A 1 200 ? 16.781 11.078 11.719 1 97.88 200 ILE A C 1
ATOM 1581 O O . ILE A 1 200 ? 17.969 11.133 11.383 1 97.88 200 ILE A O 1
ATOM 1585 N N . PHE A 1 201 ? 15.852 11.758 11.156 1 97.44 201 PHE A N 1
ATOM 1586 C CA . PHE A 1 201 ? 16.172 12.508 9.953 1 97.44 201 PHE A CA 1
ATOM 1587 C C . PHE A 1 201 ? 16.953 13.773 10.297 1 97.44 201 PHE A C 1
ATOM 1589 O O . PHE A 1 201 ? 17.797 14.219 9.516 1 97.44 201 PHE A O 1
ATOM 1596 N N . ARG A 1 202 ? 16.656 14.305 11.461 1 97.88 202 ARG A N 1
ATOM 1597 C CA . ARG A 1 202 ? 17.516 15.367 11.984 1 97.88 202 ARG A CA 1
ATOM 1598 C C . ARG A 1 202 ? 18.969 14.938 11.992 1 97.88 202 ARG A C 1
ATOM 1600 O O . ARG A 1 202 ? 19.844 15.664 11.508 1 97.88 202 ARG A O 1
ATOM 1607 N N . GLY A 1 203 ? 19.234 13.766 12.469 1 97.19 203 GLY A N 1
ATOM 1608 C CA . GLY A 1 203 ? 20.578 13.219 12.484 1 97.19 203 GLY A CA 1
ATOM 1609 C C . GLY A 1 203 ? 21.109 12.906 11.094 1 97.19 203 GLY A C 1
ATOM 1610 O O . GLY A 1 203 ? 22.266 13.195 10.789 1 97.19 203 GLY A O 1
ATOM 1611 N N . MET A 1 204 ? 20.281 12.406 10.297 1 94.62 204 MET A N 1
ATOM 1612 C CA . MET A 1 204 ? 20.656 12 8.945 1 94.62 204 MET A CA 1
ATOM 1613 C C . MET A 1 204 ? 21 13.219 8.086 1 94.62 204 MET A C 1
ATOM 1615 O O . MET A 1 204 ? 21.672 13.086 7.062 1 94.62 204 MET A O 1
ATOM 1619 N N . SER A 1 205 ? 20.531 14.336 8.461 1 94.06 205 SER A N 1
ATOM 1620 C CA . SER A 1 205 ? 20.766 15.562 7.699 1 94.06 205 SER A CA 1
ATOM 1621 C C . SER A 1 205 ? 22.25 15.938 7.715 1 94.06 205 SER A C 1
ATOM 1623 O O . SER A 1 205 ? 22.672 16.875 7.027 1 94.06 205 SER A O 1
ATOM 1625 N N . HIS A 1 206 ? 23.031 15.156 8.383 1 91.69 206 HIS A N 1
ATOM 1626 C CA . HIS A 1 206 ? 24.469 15.383 8.445 1 91.69 206 HIS A CA 1
ATOM 1627 C C . HIS A 1 206 ? 25.219 14.367 7.598 1 91.69 206 HIS A C 1
ATOM 1629 O O . HIS A 1 206 ? 26.453 14.297 7.664 1 91.69 206 HIS A O 1
ATOM 1635 N N . SER A 1 207 ? 24.453 13.625 6.895 1 86.56 207 SER A N 1
ATOM 1636 C CA . SER A 1 207 ? 25.078 12.609 6.055 1 86.56 207 SER A CA 1
ATOM 1637 C C . SER A 1 207 ? 25.688 13.227 4.801 1 86.56 207 SER A C 1
ATOM 1639 O O . SER A 1 207 ? 25.172 14.219 4.277 1 86.56 207 SER A O 1
ATOM 1641 N N . GLY A 1 208 ? 26.703 12.57 4.352 1 82.38 208 GLY A N 1
ATOM 1642 C CA . GLY A 1 208 ? 27.328 12.984 3.102 1 82.38 208 GLY A CA 1
ATOM 1643 C C . GLY A 1 208 ? 28.031 14.328 3.199 1 82.38 208 GLY A C 1
ATOM 1644 O O . GLY A 1 208 ? 28.234 14.852 4.297 1 82.38 208 GLY A O 1
ATOM 1645 N N . THR A 1 209 ? 28.469 14.812 2.004 1 79.44 209 THR A N 1
ATOM 1646 C CA . THR A 1 209 ? 29.141 16.109 1.922 1 79.44 209 THR A CA 1
ATOM 1647 C C . THR A 1 209 ? 28.125 17.234 1.881 1 79.44 209 THR A C 1
ATOM 1649 O O . THR A 1 209 ? 26.984 17.047 1.442 1 79.44 209 THR A O 1
ATOM 1652 N N . GLU A 1 210 ? 28.5 18.328 2.432 1 75.44 210 GLU A N 1
ATOM 1653 C CA . GLU A 1 210 ? 27.641 19.5 2.398 1 75.44 210 GLU A CA 1
ATOM 1654 C C . GLU A 1 210 ? 27.203 19.828 0.976 1 75.44 210 GLU A C 1
ATOM 1656 O O . GLU A 1 210 ? 28.016 19.812 0.047 1 75.44 210 GLU A O 1
ATOM 1661 N N . GLY A 1 211 ? 25.938 20.047 0.808 1 77.12 211 GLY A N 1
ATOM 1662 C CA . GLY A 1 211 ? 25.406 20.391 -0.497 1 77.12 211 GLY A CA 1
ATOM 1663 C C . GLY A 1 211 ? 25.062 19.172 -1.343 1 77.12 211 GLY A C 1
ATOM 1664 O O . GLY A 1 211 ? 24.562 19.312 -2.457 1 77.12 211 GLY A O 1
ATOM 1665 N N . GLU A 1 212 ? 25.328 18.031 -0.806 1 82.5 212 GLU A N 1
ATOM 1666 C CA . GLU A 1 212 ? 25.141 16.797 -1.577 1 82.5 212 GLU A CA 1
ATOM 1667 C C . GLU A 1 212 ? 23.672 16.406 -1.626 1 82.5 212 GLU A C 1
ATOM 1669 O O . GLU A 1 212 ? 23.172 15.977 -2.67 1 82.5 212 GLU A O 1
ATOM 1674 N N . PHE A 1 213 ? 23.062 16.594 -0.461 1 88.94 213 PHE A N 1
ATOM 1675 C CA . PHE A 1 213 ? 21.641 16.234 -0.392 1 88.94 213 PHE A CA 1
ATOM 1676 C C . PHE A 1 213 ? 20.797 17.422 0.04 1 88.94 213 PHE A C 1
ATOM 1678 O O . PHE A 1 213 ? 21.172 18.141 0.962 1 88.94 213 PHE A O 1
ATOM 1685 N N . TYR A 1 214 ? 19.688 17.562 -0.533 1 94.5 214 TYR A N 1
ATOM 1686 C CA . TYR A 1 214 ? 18.812 18.688 -0.257 1 94.5 214 TYR A CA 1
ATOM 1687 C C . TYR A 1 214 ? 18.281 18.641 1.172 1 94.5 214 TYR A C 1
ATOM 1689 O O . TYR A 1 214 ? 18 19.672 1.776 1 94.5 214 TYR A O 1
ATOM 1697 N N . ASP A 1 215 ? 18.172 17.453 1.727 1 94.44 215 ASP A N 1
ATOM 1698 C CA . ASP A 1 215 ? 17.719 17.297 3.105 1 94.44 215 ASP A CA 1
ATOM 1699 C C . ASP A 1 215 ? 18.609 18.094 4.066 1 94.44 215 ASP A C 1
ATOM 1701 O O . ASP A 1 215 ? 18.109 18.719 5 1 94.44 215 ASP A O 1
ATOM 1705 N N . ASN A 1 216 ? 19.891 18.047 3.807 1 94.56 216 ASN A N 1
ATOM 1706 C CA . ASN A 1 216 ? 20.828 18.781 4.66 1 94.56 216 ASN A CA 1
ATOM 1707 C C . ASN A 1 216 ? 20.531 20.281 4.645 1 94.56 216 ASN A C 1
ATOM 1709 O O . ASN A 1 216 ? 20.5 20.922 5.695 1 94.56 216 ASN A O 1
ATOM 1713 N N . GLU A 1 217 ? 20.281 20.781 3.504 1 95.5 217 GLU A N 1
ATOM 1714 C CA . GLU A 1 217 ? 19.969 22.203 3.346 1 95.5 217 GLU A CA 1
ATOM 1715 C C . GLU A 1 217 ? 18.641 22.547 4.02 1 95.5 217 GLU A C 1
ATOM 1717 O O . GLU A 1 217 ? 18.531 23.578 4.699 1 95.5 217 GLU A O 1
ATOM 1722 N N . TYR A 1 218 ? 17.703 21.719 3.906 1 96.88 218 TYR A N 1
ATOM 1723 C CA . TYR A 1 218 ? 16.391 21.938 4.496 1 96.88 218 TYR A CA 1
ATOM 1724 C C . TYR A 1 218 ? 16.484 22.094 6.012 1 96.88 218 TYR A C 1
ATOM 1726 O O . TYR A 1 218 ? 15.961 23.047 6.578 1 96.88 218 TYR A O 1
ATOM 1734 N N . TRP A 1 219 ? 17.156 21.203 6.613 1 97.19 219 TRP A N 1
ATOM 1735 C CA . TRP A 1 219 ? 17.219 21.172 8.07 1 97.19 219 TRP A CA 1
ATOM 1736 C C . TRP A 1 219 ? 17.984 22.359 8.609 1 97.19 219 TRP A C 1
ATOM 1738 O O . TRP A 1 219 ? 17.609 22.953 9.625 1 97.19 219 TRP A O 1
ATOM 1748 N N . LYS A 1 220 ? 19.016 22.766 7.891 1 96 220 LYS A N 1
ATOM 1749 C CA . LYS A 1 220 ? 19.781 23.953 8.281 1 96 220 LYS A CA 1
ATOM 1750 C C . LYS A 1 220 ? 18.984 25.234 8.055 1 96 220 LYS A C 1
ATOM 1752 O O . LYS A 1 220 ? 18.859 26.062 8.953 1 96 220 LYS A O 1
ATOM 1757 N N . LYS A 1 221 ? 18.359 25.328 6.938 1 96.44 221 LYS A N 1
ATOM 1758 C CA . LYS A 1 221 ? 17.656 26.547 6.535 1 96.44 221 LYS A CA 1
ATOM 1759 C C . LYS A 1 221 ? 16.453 26.797 7.438 1 96.44 221 LYS A C 1
ATOM 1761 O O . LYS A 1 221 ? 16.125 27.953 7.727 1 96.44 221 LYS A O 1
ATOM 1766 N N . THR A 1 222 ? 15.805 25.766 7.871 1 97.06 222 THR A N 1
ATOM 1767 C CA . THR A 1 222 ? 14.586 25.906 8.672 1 97.06 222 THR A CA 1
ATOM 1768 C C . THR A 1 222 ? 14.93 26.078 10.148 1 97.06 222 THR A C 1
ATOM 1770 O O . THR A 1 222 ? 14.07 26.469 10.945 1 97.06 222 THR A O 1
ATOM 1773 N N . GLY A 1 223 ? 16.188 25.766 10.508 1 97.44 223 GLY A N 1
ATOM 1774 C CA . GLY A 1 223 ? 16.594 25.812 11.898 1 97.44 223 GLY A CA 1
ATOM 1775 C C . GLY A 1 223 ? 16.141 24.609 12.703 1 97.44 223 GLY A C 1
ATOM 1776 O O . GLY A 1 223 ? 16.453 24.484 13.891 1 97.44 223 GLY A O 1
ATOM 1777 N N . LEU A 1 224 ? 15.461 23.672 12.07 1 98.12 224 LEU A N 1
ATOM 1778 C CA . LEU A 1 224 ? 14.938 22.484 12.75 1 98.12 224 LEU A CA 1
ATOM 1779 C C . LEU A 1 224 ? 16.062 21.609 13.266 1 98.12 224 LEU A C 1
ATOM 1781 O O . LEU A 1 224 ? 15.891 20.859 14.234 1 98.12 224 LEU A O 1
ATOM 1785 N N . VAL A 1 225 ? 17.219 21.688 12.656 1 97.44 225 VAL A N 1
ATOM 1786 C CA . VAL A 1 225 ? 18.344 20.844 13.008 1 97.44 225 VAL A CA 1
ATOM 1787 C C . VAL A 1 225 ? 18.797 21.141 14.438 1 97.44 225 VAL A C 1
ATOM 1789 O O . VAL A 1 225 ? 19.453 20.312 15.078 1 97.44 225 VAL A O 1
ATOM 1792 N N . ASP A 1 226 ? 18.375 22.266 15.023 1 97.44 226 ASP A N 1
ATOM 1793 C CA . ASP A 1 226 ? 18.906 22.75 16.297 1 97.44 226 ASP A CA 1
ATOM 1794 C C . ASP A 1 226 ? 17.953 22.406 17.453 1 97.44 226 ASP A C 1
ATOM 1796 O O . ASP A 1 226 ? 18.266 22.672 18.609 1 97.44 226 ASP A O 1
ATOM 1800 N N . VAL A 1 227 ? 16.797 21.891 17.078 1 97.94 227 VAL A N 1
ATOM 1801 C CA . VAL A 1 227 ? 15.805 21.656 18.125 1 97.94 227 VAL A CA 1
ATOM 1802 C C . VAL A 1 227 ? 15.336 20.203 18.078 1 97.94 227 VAL A C 1
ATOM 1804 O O . VAL A 1 227 ? 15.328 19.578 17 1 97.94 227 VAL A O 1
ATOM 1807 N N . SER A 1 228 ? 14.891 19.703 19.234 1 98.25 228 SER A N 1
ATOM 1808 C CA . SER A 1 228 ? 14.492 18.297 19.344 1 98.25 228 SER A CA 1
ATOM 1809 C C . SER A 1 228 ? 13.141 18.062 18.656 1 98.25 228 SER A C 1
ATOM 1811 O O . SER A 1 228 ? 12.773 16.922 18.391 1 98.25 228 SER A O 1
ATOM 1813 N N . TYR A 1 229 ? 12.398 19.062 18.484 1 98.44 229 TYR A N 1
ATOM 1814 C CA . TYR A 1 229 ? 11.148 19.078 17.75 1 98.44 229 TYR A CA 1
ATOM 1815 C C . TYR A 1 229 ? 10.734 20.5 17.406 1 98.44 229 TYR A C 1
ATOM 1817 O O . TYR A 1 229 ? 11.297 21.453 17.938 1 98.44 229 TYR A O 1
ATOM 1825 N N . ALA A 1 230 ? 9.758 20.688 16.469 1 97.75 230 ALA A N 1
ATOM 1826 C CA . ALA A 1 230 ? 9.32 22.031 16.078 1 97.75 230 ALA A CA 1
ATOM 1827 C C . ALA A 1 230 ? 8.992 22.875 17.297 1 97.75 230 ALA A C 1
ATOM 1829 O O . ALA A 1 230 ? 8.258 22.438 18.188 1 97.75 230 ALA A O 1
ATOM 1830 N N . THR A 1 231 ? 9.391 24.078 17.359 1 96.38 231 THR A N 1
ATOM 1831 C CA . THR A 1 231 ? 9.375 24.938 18.547 1 96.38 231 THR A CA 1
ATOM 1832 C C . THR A 1 231 ? 7.941 25.281 18.938 1 96.38 231 THR A C 1
ATOM 1834 O O . THR A 1 231 ? 7.66 25.562 20.109 1 96.38 231 THR A O 1
ATOM 1837 N N . GLU A 1 232 ? 7.059 25.297 17.969 1 95.88 232 GLU A N 1
ATOM 1838 C CA . GLU A 1 232 ? 5.676 25.672 18.25 1 95.88 232 GLU A CA 1
ATOM 1839 C C . GLU A 1 232 ? 4.934 24.547 18.969 1 95.88 232 GLU A C 1
ATOM 1841 O O . GLU A 1 232 ? 3.828 24.75 19.469 1 95.88 232 GLU A O 1
ATOM 1846 N N . ILE A 1 233 ? 5.516 23.391 19.016 1 98.19 233 ILE A N 1
ATOM 1847 C CA . ILE A 1 233 ? 4.871 22.219 19.594 1 98.19 233 ILE A CA 1
ATOM 1848 C C . ILE A 1 233 ? 5.344 22.031 21.031 1 98.19 233 ILE A C 1
ATOM 1850 O O . ILE A 1 233 ? 6.547 22.047 21.312 1 98.19 233 ILE A O 1
ATOM 1854 N N . PRO A 1 234 ? 4.402 21.906 21.984 1 97.88 234 PRO A N 1
ATOM 1855 C CA . PRO A 1 234 ? 4.824 21.609 23.359 1 97.88 234 PRO A CA 1
ATOM 1856 C C . PRO A 1 234 ? 5.664 20.344 23.453 1 97.88 234 PRO A C 1
ATOM 1858 O O . PRO A 1 234 ? 5.297 19.312 22.906 1 97.88 234 PRO A O 1
ATOM 1861 N N . LEU A 1 235 ? 6.75 20.391 24.172 1 98.19 235 LEU A N 1
ATOM 1862 C CA . LEU A 1 235 ? 7.676 19.281 24.312 1 98.19 235 LEU A CA 1
ATOM 1863 C C . LEU A 1 235 ? 8.18 19.172 25.75 1 98.19 235 LEU A C 1
ATOM 1865 O O . LEU A 1 235 ? 9.023 19.969 26.188 1 98.19 235 LEU A O 1
ATOM 1869 N N . PRO A 1 236 ? 7.664 18.203 26.453 1 97.81 236 PRO A N 1
ATOM 1870 C CA . PRO A 1 236 ? 8.172 18.031 27.812 1 97.81 236 PRO A CA 1
ATOM 1871 C C . PRO A 1 236 ? 9.672 17.75 27.844 1 97.81 236 PRO A C 1
ATOM 1873 O O . PRO A 1 236 ? 10.234 17.266 26.859 1 97.81 236 PRO A O 1
ATOM 1876 N N . LEU A 1 237 ? 10.258 17.938 28.984 1 97.94 237 LEU A N 1
ATOM 1877 C CA . LEU A 1 237 ? 11.703 17.875 29.156 1 97.94 237 LEU A CA 1
ATOM 1878 C C . LEU A 1 237 ? 12.227 16.484 28.797 1 97.94 237 LEU A C 1
ATOM 1880 O O . LEU A 1 237 ? 13.242 16.359 28.109 1 97.94 237 LEU A O 1
ATOM 1884 N N . TYR A 1 238 ? 11.547 15.453 29.188 1 98.12 238 TYR A N 1
ATOM 1885 C CA . TYR A 1 238 ? 12.047 14.109 28.938 1 98.12 238 TYR A CA 1
ATOM 1886 C C . TYR A 1 238 ? 12.062 13.812 27.438 1 98.12 238 TYR A C 1
ATOM 1888 O O . TYR A 1 238 ? 12.938 13.102 26.953 1 98.12 238 TYR A O 1
ATOM 1896 N N . LYS A 1 239 ? 11.125 14.328 26.688 1 98.31 239 LYS A N 1
ATOM 1897 C CA . LYS A 1 239 ? 11.117 14.133 25.234 1 98.31 239 LYS A CA 1
ATOM 1898 C C . LYS A 1 239 ? 12.211 14.961 24.562 1 98.31 239 LYS A C 1
ATOM 1900 O O . LYS A 1 239 ? 12.742 14.555 23.531 1 98.31 239 LYS A O 1
ATOM 1905 N N . HIS A 1 240 ? 12.5 16.141 25.172 1 98.12 240 HIS A N 1
ATOM 1906 C CA . HIS A 1 240 ? 13.633 16.922 24.688 1 98.12 240 HIS A CA 1
ATOM 1907 C C . HIS A 1 240 ? 14.93 16.125 24.766 1 98.12 240 HIS A C 1
ATOM 1909 O O . HIS A 1 240 ? 15.688 16.062 23.797 1 98.12 240 HIS A O 1
ATOM 1915 N N . VAL A 1 241 ? 15.109 15.492 25.844 1 98.38 241 VAL A N 1
ATOM 1916 C CA . VAL A 1 241 ? 16.312 14.703 26.094 1 98.38 241 VAL A CA 1
ATOM 1917 C C . VAL A 1 241 ? 16.344 13.492 25.156 1 98.38 241 VAL A C 1
ATOM 1919 O O . VAL A 1 241 ? 17.359 13.219 24.516 1 98.38 241 VAL A O 1
ATOM 1922 N N . LEU A 1 242 ? 15.219 12.875 25.156 1 98.5 242 LEU A N 1
ATOM 1923 C CA . LEU A 1 242 ? 15.117 11.695 24.312 1 98.5 242 LEU A CA 1
ATOM 1924 C C . LEU A 1 242 ? 15.391 12.047 22.844 1 98.5 242 LEU A C 1
ATOM 1926 O O . LEU A 1 242 ? 16.109 11.328 22.156 1 98.5 242 LEU A O 1
ATOM 1930 N N . GLY A 1 243 ? 14.742 13.117 22.359 1 98.56 243 GLY A N 1
ATOM 1931 C CA . GLY A 1 243 ? 15 13.578 21 1 98.56 243 GLY A CA 1
ATOM 1932 C C . GLY A 1 243 ? 16.469 13.828 20.719 1 98.56 243 GLY A C 1
ATOM 1933 O O . GLY A 1 243 ? 16.984 13.414 19.688 1 98.56 243 GLY A O 1
ATOM 1934 N N . ASN A 1 244 ? 17.172 14.406 21.641 1 98.5 244 ASN A N 1
ATOM 1935 C CA . ASN A 1 244 ? 18.594 14.703 21.469 1 98.5 244 ASN A CA 1
ATOM 1936 C C . ASN A 1 244 ? 19.438 13.43 21.484 1 98.5 244 ASN A C 1
ATOM 1938 O O . ASN A 1 244 ? 20.453 13.344 20.797 1 98.5 244 ASN A O 1
ATOM 1942 N N . ILE A 1 245 ? 19.031 12.469 22.266 1 98.69 245 ILE A N 1
ATOM 1943 C CA . ILE A 1 245 ? 19.719 11.188 22.281 1 98.69 245 ILE A CA 1
ATOM 1944 C C . ILE A 1 245 ? 19.562 10.5 20.922 1 98.69 245 ILE A C 1
ATOM 1946 O O . ILE A 1 245 ? 20.547 10.047 20.344 1 98.69 245 ILE A O 1
ATOM 1950 N N . ILE A 1 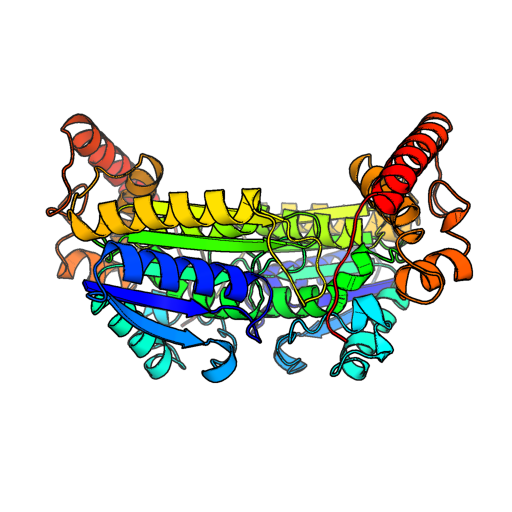246 ? 18.344 10.469 20.438 1 98.62 246 ILE A N 1
ATOM 1951 C CA . ILE A 1 246 ? 18.078 9.859 19.141 1 98.62 246 ILE A CA 1
ATOM 1952 C C . ILE A 1 246 ? 18.875 10.578 18.047 1 98.62 246 ILE A C 1
ATOM 1954 O O . ILE A 1 246 ? 19.484 9.938 17.188 1 98.62 246 ILE A O 1
ATOM 1958 N N . TYR A 1 247 ? 18.859 11.875 18.172 1 98.44 247 TYR A N 1
ATOM 1959 C CA . TYR A 1 247 ? 19.609 12.695 17.234 1 98.44 247 TYR A CA 1
ATOM 1960 C C . TYR A 1 247 ? 21.094 12.328 17.25 1 98.44 247 TYR A C 1
ATOM 1962 O O . TYR A 1 247 ? 21.688 12.117 16.203 1 98.44 247 TYR A O 1
ATOM 1970 N N . SER A 1 248 ? 21.688 12.234 18.375 1 98.19 248 SER A N 1
ATOM 1971 C CA . SER A 1 248 ? 23.109 11.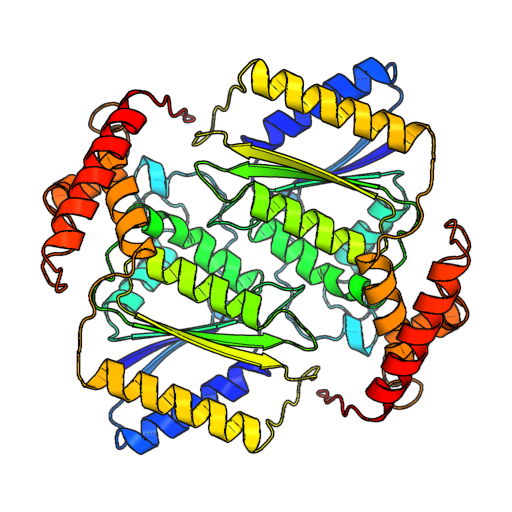93 18.5 1 98.19 248 SER A CA 1
ATOM 1972 C C . SER A 1 248 ? 23.453 10.562 17.922 1 98.19 248 SER A C 1
ATOM 1974 O O . SER A 1 248 ? 24.438 10.406 17.203 1 98.19 248 SER A O 1
ATOM 1976 N N . ILE A 1 249 ? 22.625 9.633 18.203 1 98.06 249 ILE A N 1
ATOM 1977 C CA . ILE A 1 249 ? 22.828 8.281 17.703 1 98.06 249 ILE A CA 1
ATOM 1978 C C . ILE A 1 249 ? 22.703 8.281 16.172 1 98.06 249 ILE A C 1
ATOM 1980 O O . ILE A 1 249 ? 23.547 7.73 15.477 1 98.06 249 ILE A O 1
ATOM 1984 N N . SER A 1 250 ? 21.656 8.93 15.703 1 97.31 250 SER A N 1
ATOM 1985 C CA . SER A 1 250 ? 21.406 8.969 14.266 1 97.31 250 SER A CA 1
ATOM 1986 C C . SER A 1 250 ? 22.531 9.695 13.531 1 97.31 250 SER A C 1
ATOM 1988 O O . SER A 1 250 ? 22.922 9.281 12.438 1 97.31 250 SER A O 1
ATOM 1990 N N . LYS A 1 251 ? 22.969 10.742 14.078 1 96.44 251 LYS A N 1
ATOM 1991 C CA . LYS A 1 251 ? 24.062 11.5 13.477 1 96.44 251 LYS A CA 1
ATOM 1992 C C . LYS A 1 251 ? 25.312 10.641 13.352 1 96.44 251 LYS A C 1
ATOM 1994 O O . LYS A 1 251 ? 25.984 10.664 12.32 1 96.44 251 LYS A O 1
ATOM 1999 N N . LYS A 1 252 ? 25.609 9.852 14.336 1 96.06 252 LYS A N 1
ATOM 2000 C CA . LYS A 1 252 ? 26.75 8.953 14.312 1 96.06 252 LYS A CA 1
ATOM 2001 C C . LYS A 1 252 ? 26.594 7.883 13.234 1 96.06 252 LYS A C 1
ATOM 2003 O O . LYS A 1 252 ? 27.531 7.602 12.492 1 96.06 252 LYS A O 1
ATOM 2008 N N . ILE A 1 253 ? 25.438 7.406 13.18 1 92.88 253 ILE A N 1
ATOM 2009 C CA . ILE A 1 253 ? 25.156 6.379 12.188 1 92.88 253 ILE A CA 1
ATOM 2010 C C . ILE A 1 253 ? 25.266 6.973 10.781 1 92.88 253 ILE A C 1
ATOM 2012 O O . ILE A 1 253 ? 25.844 6.355 9.883 1 92.88 253 ILE A O 1
ATOM 2016 N N . ALA A 1 254 ? 24.641 8.117 10.648 1 91.38 254 ALA A N 1
ATOM 2017 C CA . ALA A 1 254 ? 24.641 8.797 9.359 1 91.38 254 ALA A CA 1
ATOM 2018 C C . ALA A 1 254 ? 26.047 9.008 8.836 1 91.38 254 ALA A C 1
ATOM 2020 O O . ALA A 1 254 ? 26.312 8.828 7.641 1 91.38 254 ALA A O 1
ATOM 2021 N N . LYS A 1 255 ? 26.938 9.281 9.648 1 88.31 255 LYS A N 1
ATOM 2022 C CA . LYS A 1 255 ? 28.328 9.547 9.266 1 88.31 255 LYS A CA 1
ATOM 2023 C C . LYS A 1 255 ? 29.031 8.266 8.844 1 88.31 255 LYS A C 1
ATOM 2025 O O . LYS A 1 255 ? 30 8.312 8.086 1 88.31 255 LYS A O 1
ATOM 2030 N N . LYS A 1 256 ? 28.516 7.164 9.289 1 86.94 256 LYS A N 1
ATOM 2031 C CA . LYS A 1 256 ? 29.141 5.883 8.992 1 86.94 256 LYS A CA 1
ATOM 2032 C C . LYS A 1 256 ? 28.469 5.195 7.809 1 86.94 256 LYS A C 1
ATOM 2034 O O . LYS A 1 256 ? 28.984 4.203 7.285 1 86.94 256 LYS A O 1
ATOM 2039 N N . THR A 1 257 ? 27.344 5.746 7.457 1 83.44 257 THR A N 1
ATOM 2040 C CA . THR A 1 257 ? 26.562 5.109 6.398 1 83.44 257 THR A CA 1
ATOM 2041 C C . THR A 1 257 ? 26.906 5.719 5.039 1 83.44 257 THR A C 1
ATOM 2043 O O . THR A 1 257 ? 26.812 6.934 4.859 1 83.44 257 THR A O 1
ATOM 2046 N N . LYS A 1 258 ? 27.312 4.809 4.156 1 83 258 LYS A N 1
ATOM 2047 C CA . LYS A 1 258 ? 27.562 5.266 2.789 1 83 258 LYS A CA 1
ATOM 2048 C C . LYS A 1 258 ? 26.281 5.211 1.96 1 83 258 LYS A C 1
ATOM 2050 O O . LYS A 1 258 ? 25.688 4.145 1.797 1 83 258 LYS A O 1
ATOM 2055 N N . VAL A 1 259 ? 25.797 6.359 1.536 1 85.19 259 VAL A N 1
ATOM 2056 C CA . VAL A 1 259 ? 24.641 6.457 0.656 1 85.19 259 VAL A CA 1
ATOM 2057 C C . VAL A 1 259 ? 25.094 6.641 -0.78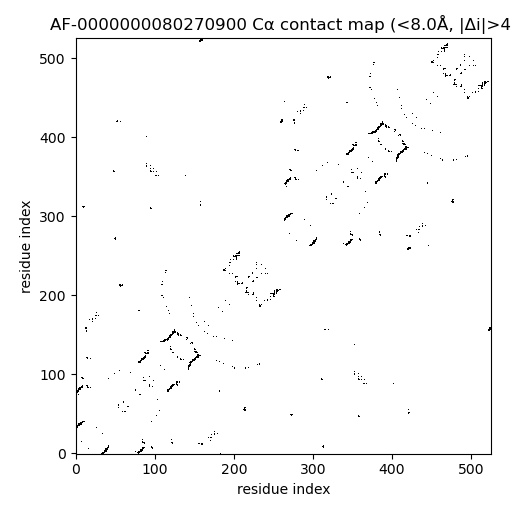8 1 85.19 259 VAL A C 1
ATOM 2059 O O . VAL A 1 259 ? 25.828 7.59 -1.1 1 85.19 259 VAL A O 1
ATOM 2062 N N . THR A 1 260 ? 24.625 5.727 -1.627 1 85.62 260 THR A N 1
ATOM 2063 C CA . THR A 1 260 ? 25.031 5.82 -3.023 1 85.62 260 THR A CA 1
ATOM 2064 C C . THR A 1 260 ? 23.953 6.48 -3.865 1 85.62 260 THR A C 1
ATOM 2066 O O . THR A 1 260 ? 22.766 6.422 -3.52 1 85.62 260 THR A O 1
ATOM 2069 N N . TYR A 1 261 ? 24.312 7.137 -4.902 1 84.62 261 TYR A N 1
ATOM 2070 C CA . TYR A 1 261 ? 23.359 7.77 -5.801 1 84.62 261 TYR A CA 1
ATOM 2071 C C . TYR A 1 261 ? 23.906 7.844 -7.219 1 84.62 261 TYR A C 1
ATOM 2073 O O . TYR A 1 261 ? 25.125 7.824 -7.426 1 84.62 261 TYR A O 1
ATOM 2081 N N . LYS A 1 262 ? 22.922 7.82 -8.094 1 79 262 LYS A N 1
ATOM 2082 C CA . LYS A 1 262 ? 23.297 7.945 -9.5 1 79 262 LYS A CA 1
ATOM 2083 C C . LYS A 1 262 ? 23.453 9.414 -9.898 1 79 262 LYS A C 1
ATOM 2085 O O . LYS A 1 262 ? 22.609 10.242 -9.57 1 79 262 LYS A O 1
ATOM 2090 N N . LYS A 1 263 ? 24.625 9.711 -10.508 1 67.69 263 LYS A N 1
ATOM 2091 C CA . LYS A 1 263 ? 24.906 11.055 -11.008 1 67.69 263 LYS A CA 1
ATOM 2092 C C . LYS A 1 263 ? 24.172 11.312 -12.32 1 67.69 263 LYS A C 1
ATOM 2094 O O . LYS A 1 263 ? 24.094 10.43 -13.18 1 67.69 263 LYS A O 1
ATOM 2099 N N . MET B 1 1 ? 11.852 -24.703 -18.094 1 95.25 1 MET B N 1
ATOM 2100 C CA . MET B 1 1 ? 11.172 -23.969 -17.031 1 95.25 1 MET B CA 1
ATOM 2101 C C . MET B 1 1 ? 10.969 -22.516 -17.438 1 95.25 1 MET B C 1
ATOM 2103 O O . MET B 1 1 ? 11.852 -21.891 -18.016 1 95.25 1 MET B O 1
ATOM 2107 N N . LYS B 1 2 ? 9.789 -21.984 -17.25 1 97.94 2 LYS B N 1
ATOM 2108 C CA . LYS B 1 2 ? 9.461 -20.594 -17.562 1 97.94 2 LYS B CA 1
ATOM 2109 C C . LYS B 1 2 ? 9.117 -19.812 -16.297 1 97.94 2 LYS B C 1
ATOM 2111 O O . LYS B 1 2 ? 8.305 -20.25 -15.484 1 97.94 2 LYS B O 1
ATOM 2116 N N . ILE B 1 3 ? 9.766 -18.641 -16.172 1 98.69 3 ILE B N 1
ATOM 2117 C CA . ILE B 1 3 ? 9.523 -17.812 -14.992 1 98.69 3 ILE B CA 1
ATOM 2118 C C . ILE B 1 3 ? 9.117 -16.406 -15.43 1 98.69 3 ILE B C 1
ATOM 2120 O O . ILE B 1 3 ? 9.828 -15.758 -16.203 1 98.69 3 ILE B O 1
ATOM 2124 N N . LEU B 1 4 ? 7.977 -15.969 -14.93 1 98.88 4 LEU B N 1
ATOM 2125 C CA . LEU B 1 4 ? 7.516 -14.609 -15.172 1 98.88 4 LEU B CA 1
ATOM 2126 C C . LEU B 1 4 ? 8.133 -13.641 -14.172 1 98.88 4 LEU B C 1
ATOM 2128 O O . LEU B 1 4 ? 8.133 -13.906 -12.969 1 98.88 4 LEU B O 1
ATOM 2132 N N . ILE B 1 5 ? 8.727 -12.586 -14.664 1 98.88 5 ILE B N 1
ATOM 2133 C CA . ILE B 1 5 ? 9.227 -11.516 -13.812 1 98.88 5 ILE B CA 1
ATOM 2134 C C . ILE B 1 5 ? 8.414 -10.242 -14.055 1 98.88 5 ILE B C 1
ATOM 2136 O O . ILE B 1 5 ? 8.305 -9.781 -15.188 1 98.88 5 ILE B O 1
ATOM 2140 N N . VAL B 1 6 ? 7.82 -9.75 -13.047 1 98.81 6 VAL B N 1
ATOM 2141 C CA . VAL B 1 6 ? 7.074 -8.5 -13.117 1 98.81 6 VAL B CA 1
ATOM 2142 C C . VAL B 1 6 ? 7.836 -7.398 -12.383 1 98.81 6 VAL B C 1
ATOM 2144 O O . VAL B 1 6 ? 8.07 -7.496 -11.18 1 98.81 6 VAL B O 1
ATOM 2147 N N . ASN B 1 7 ? 8.234 -6.387 -13.125 1 98.75 7 ASN B N 1
ATOM 2148 C CA . ASN B 1 7 ? 8.922 -5.223 -12.578 1 98.75 7 ASN B CA 1
ATOM 2149 C C . ASN B 1 7 ? 7.953 -4.082 -12.289 1 98.75 7 ASN B C 1
ATOM 2151 O O . ASN B 1 7 ? 7.418 -3.465 -13.211 1 98.75 7 ASN B O 1
ATOM 2155 N N . GLY B 1 8 ? 7.789 -3.818 -10.969 1 98.38 8 GLY B N 1
ATOM 2156 C CA . GLY B 1 8 ? 6.84 -2.793 -10.562 1 98.38 8 GLY B CA 1
ATOM 2157 C C . GLY B 1 8 ? 7.492 -1.443 -10.32 1 98.38 8 GLY B C 1
ATOM 2158 O O . GLY B 1 8 ? 6.941 -0.605 -9.602 1 98.38 8 GLY B O 1
ATOM 2159 N N . SER B 1 9 ? 8.68 -1.264 -10.836 1 96.62 9 SER B N 1
ATOM 2160 C CA . SER B 1 9 ? 9.391 0.009 -10.773 1 96.62 9 SER B CA 1
ATOM 2161 C C . SER B 1 9 ? 9.266 0.772 -12.094 1 96.62 9 SER B C 1
ATOM 2163 O O . SER B 1 9 ? 9.125 0.167 -13.156 1 96.62 9 SER B O 1
ATOM 2165 N N . ALA B 1 10 ? 9.328 2.094 -11.992 1 95.38 10 ALA B N 1
ATOM 2166 C CA . ALA B 1 10 ? 9.266 2.924 -13.195 1 95.38 10 ALA B CA 1
ATOM 2167 C C . ALA B 1 10 ? 10.555 2.818 -14 1 95.38 10 ALA B C 1
ATOM 2169 O O . ALA B 1 10 ? 10.602 3.223 -15.164 1 95.38 10 ALA B O 1
ATOM 2170 N N . HIS B 1 11 ? 11.633 2.34 -13.438 1 94.62 11 HIS B N 1
ATOM 2171 C CA . HIS B 1 11 ? 12.922 2.154 -14.094 1 94.62 11 HIS B CA 1
ATOM 2172 C C . HIS B 1 11 ? 13.688 0.978 -13.492 1 94.62 11 HIS B C 1
ATOM 2174 O O . HIS B 1 11 ? 13.258 0.407 -12.484 1 94.62 11 HIS B O 1
ATOM 2180 N N . LYS B 1 12 ? 14.703 0.566 -14.164 1 96.5 12 LYS B N 1
ATOM 2181 C CA . LYS B 1 12 ? 15.562 -0.5 -13.664 1 96.5 12 LYS B CA 1
ATOM 2182 C C . LYS B 1 12 ? 16.594 0.046 -12.68 1 96.5 12 LYS B C 1
ATOM 2184 O O . LYS B 1 12 ? 17.703 0.413 -13.086 1 96.5 12 LYS B O 1
ATOM 2189 N N . GLY B 1 13 ? 16.203 0.071 -11.391 1 96.12 13 GLY B N 1
ATOM 2190 C CA . GLY B 1 13 ? 17.047 0.632 -10.352 1 96.12 13 GLY B CA 1
ATOM 2191 C C . GLY B 1 13 ? 17.578 -0.411 -9.391 1 96.12 13 GLY B C 1
ATOM 2192 O O . GLY B 1 13 ? 18.078 -1.455 -9.805 1 96.12 13 GLY B O 1
ATOM 2193 N N . ASN B 1 14 ? 17.547 -0.065 -8.062 1 97.56 14 ASN B N 1
ATOM 2194 C CA . ASN B 1 14 ? 18.125 -0.896 -7.016 1 97.56 14 ASN B CA 1
ATOM 2195 C C . ASN B 1 14 ? 17.484 -2.279 -6.977 1 97.56 14 ASN B C 1
ATOM 2197 O O . ASN B 1 14 ? 18.172 -3.289 -6.875 1 97.56 14 ASN B O 1
ATOM 2201 N N . THR B 1 15 ? 16.172 -2.33 -7.035 1 98.5 15 THR B N 1
ATOM 2202 C CA . THR B 1 15 ? 15.453 -3.6 -6.965 1 98.5 15 THR B CA 1
ATOM 2203 C C . THR B 1 15 ? 15.789 -4.477 -8.164 1 98.5 15 THR B C 1
ATOM 2205 O O . THR B 1 15 ? 15.984 -5.684 -8.023 1 98.5 15 THR B O 1
ATOM 2208 N N . TRP B 1 16 ? 15.898 -3.854 -9.312 1 98.44 16 TRP B N 1
ATOM 2209 C CA . TRP B 1 16 ? 16.219 -4.598 -10.531 1 98.44 16 TRP B CA 1
ATOM 2210 C C . TRP B 1 16 ? 17.625 -5.164 -10.469 1 98.44 16 TRP B C 1
ATOM 2212 O O . TRP B 1 16 ? 17.891 -6.25 -11 1 98.44 16 TRP B O 1
ATOM 2222 N N . THR B 1 17 ? 18.516 -4.457 -9.867 1 98.38 17 THR B N 1
ATOM 2223 C CA . THR B 1 17 ? 19.859 -4.984 -9.664 1 98.38 17 THR B CA 1
ATOM 2224 C C . THR B 1 17 ? 19.812 -6.355 -8.992 1 98.38 17 THR B C 1
ATOM 2226 O O . THR B 1 17 ? 20.516 -7.277 -9.398 1 98.38 17 THR B O 1
ATOM 2229 N N . LEU B 1 18 ? 18.953 -6.484 -7.969 1 98.81 18 LEU B N 1
ATOM 2230 C CA . LEU B 1 18 ? 18.797 -7.766 -7.289 1 98.81 18 LEU B CA 1
ATOM 2231 C C . LEU B 1 18 ? 18.188 -8.805 -8.227 1 98.81 18 LEU B C 1
ATOM 2233 O O . LEU B 1 18 ? 18.609 -9.969 -8.219 1 98.81 18 LEU B O 1
ATOM 2237 N N . VAL B 1 19 ? 17.219 -8.391 -9.023 1 98.88 19 VAL B N 1
ATOM 2238 C CA . VAL B 1 19 ? 16.578 -9.281 -9.984 1 98.88 19 VAL B CA 1
ATOM 2239 C C . VAL B 1 19 ? 17.625 -9.82 -10.969 1 98.88 19 VAL B C 1
ATOM 2241 O O . VAL B 1 19 ? 17.625 -11.008 -11.281 1 98.88 19 VAL B O 1
ATOM 2244 N N . GLU B 1 20 ? 18.531 -8.953 -11.398 1 98.81 20 GLU B N 1
ATOM 2245 C CA . GLU B 1 20 ? 19.562 -9.367 -12.344 1 98.81 20 GLU B CA 1
ATOM 2246 C C . GLU B 1 20 ? 20.484 -10.406 -11.719 1 98.81 20 GLU B C 1
ATOM 2248 O O . GLU B 1 20 ? 20.906 -11.359 -12.391 1 98.81 20 GLU B O 1
ATOM 2253 N N . ILE B 1 21 ? 20.812 -10.227 -10.477 1 98.81 21 ILE B N 1
ATOM 2254 C CA . ILE B 1 21 ? 21.641 -11.203 -9.773 1 98.81 21 ILE B CA 1
ATOM 2255 C C . ILE B 1 21 ? 20.906 -12.547 -9.703 1 98.81 21 ILE B C 1
ATOM 2257 O O . ILE B 1 21 ? 21.5 -13.602 -9.93 1 98.81 21 ILE B O 1
ATOM 2261 N N . ILE B 1 22 ? 19.609 -12.492 -9.406 1 98.88 22 ILE B N 1
ATOM 2262 C CA . ILE B 1 22 ? 18.797 -13.695 -9.305 1 98.88 22 ILE B CA 1
ATOM 2263 C C . ILE B 1 22 ? 18.75 -14.398 -10.656 1 98.88 22 ILE B C 1
ATOM 2265 O O . ILE B 1 22 ? 18.969 -15.609 -10.742 1 98.88 22 ILE B O 1
ATOM 2269 N N . LYS B 1 23 ? 18.5 -13.656 -11.727 1 98.69 23 LYS B N 1
ATOM 2270 C CA . LYS B 1 23 ? 18.422 -14.234 -13.062 1 98.69 23 LYS B CA 1
ATOM 2271 C C . LYS B 1 23 ? 19.734 -14.938 -13.43 1 98.69 23 LYS B C 1
ATOM 2273 O O . LYS B 1 23 ? 19.719 -16.078 -13.875 1 98.69 23 LYS B O 1
ATOM 2278 N N . LYS B 1 24 ? 20.797 -14.219 -13.195 1 98.56 24 LYS B N 1
ATOM 2279 C CA . LYS B 1 24 ? 22.109 -14.766 -13.539 1 98.56 24 LYS B CA 1
ATOM 2280 C C . LYS B 1 24 ? 22.391 -16.047 -12.766 1 98.56 24 LYS B C 1
ATOM 2282 O O . LYS B 1 24 ? 22.812 -17.047 -13.344 1 98.56 24 LYS B O 1
ATOM 2287 N N . HIS B 1 25 ? 22.125 -15.984 -11.492 1 98.69 25 HIS B N 1
ATOM 2288 C CA . HIS B 1 25 ? 22.422 -17.141 -10.648 1 98.69 25 HIS B CA 1
ATOM 2289 C C . HIS B 1 25 ? 21.531 -18.328 -11 1 98.69 25 HIS B C 1
ATOM 2291 O O . HIS B 1 25 ? 21.984 -19.469 -11.055 1 98.69 25 HIS B O 1
ATOM 2297 N N . MET B 1 26 ? 20.281 -18.094 -11.219 1 98.5 26 MET B N 1
ATOM 2298 C CA . MET B 1 26 ? 19.359 -19.156 -11.57 1 98.5 26 MET B CA 1
ATOM 2299 C C . MET B 1 26 ? 19.734 -19.781 -12.922 1 98.5 26 MET B C 1
ATOM 2301 O O . MET B 1 26 ? 19.594 -20.984 -13.109 1 98.5 26 MET B O 1
ATOM 2305 N N . GLN B 1 27 ? 20.219 -18.938 -13.852 1 98.19 27 GLN B N 1
ATOM 2306 C CA . GLN B 1 27 ? 20.688 -19.453 -15.125 1 98.19 27 GLN B CA 1
ATOM 2307 C C . GLN B 1 27 ? 21.906 -20.359 -14.93 1 98.19 27 GLN B C 1
ATOM 2309 O O . GLN B 1 27 ? 22 -21.422 -15.539 1 98.19 27 GLN B O 1
ATOM 2314 N N . GLU B 1 28 ? 22.75 -19.922 -14.07 1 98.06 28 GLU B N 1
ATOM 2315 C CA . GLU B 1 28 ? 23.938 -20.719 -13.773 1 98.06 28 GLU B CA 1
ATOM 2316 C C . GLU B 1 28 ? 23.562 -22.094 -13.211 1 98.06 28 GLU B C 1
ATOM 2318 O O . GLU B 1 28 ? 24.016 -23.125 -13.703 1 98.06 28 GLU B O 1
ATOM 2323 N N . ILE B 1 29 ? 22.703 -22.062 -12.289 1 97 29 ILE B N 1
ATOM 2324 C CA . ILE B 1 29 ? 22.359 -23.297 -11.586 1 97 29 ILE B CA 1
ATOM 2325 C C . ILE B 1 29 ? 21.531 -24.203 -12.508 1 97 29 ILE B C 1
ATOM 2327 O O . ILE B 1 29 ? 21.609 -25.438 -12.406 1 97 29 ILE B O 1
ATOM 2331 N N . SER B 1 30 ? 20.766 -23.672 -13.406 1 96.88 30 SER B N 1
ATOM 2332 C CA . SER B 1 30 ? 19.891 -24.438 -14.289 1 96.88 30 SER B CA 1
ATOM 2333 C C . SER B 1 30 ? 20.609 -24.844 -15.57 1 96.88 30 SER B C 1
ATOM 2335 O O . SER B 1 30 ? 20.031 -25.531 -16.422 1 96.88 30 SER B O 1
ATOM 2337 N N . HIS B 1 31 ? 21.844 -24.359 -15.734 1 97.12 31 HIS B N 1
ATOM 2338 C CA . HIS B 1 31 ? 22.609 -24.547 -16.969 1 97.12 31 HIS B CA 1
ATOM 2339 C C . HIS B 1 31 ? 21.891 -23.953 -18.156 1 97.12 31 HIS B C 1
ATOM 2341 O O . HIS B 1 31 ? 21.734 -24.625 -19.188 1 97.12 31 HIS B O 1
ATOM 2347 N N . ASN B 1 32 ? 21.297 -22.766 -17.969 1 95.81 32 ASN B N 1
ATOM 2348 C CA . ASN B 1 32 ? 20.672 -21.906 -18.984 1 95.81 32 ASN B CA 1
ATOM 2349 C C . ASN B 1 32 ? 19.406 -22.531 -19.531 1 95.81 32 ASN B C 1
ATOM 2351 O O . ASN B 1 32 ? 19.109 -22.406 -20.719 1 95.81 32 ASN B O 1
ATOM 2355 N N . LYS B 1 33 ? 18.719 -23.172 -18.688 1 96.19 33 LYS B N 1
ATOM 2356 C CA . LYS B 1 33 ? 17.5 -23.859 -19.125 1 96.19 33 LYS B CA 1
ATOM 2357 C C . LYS B 1 33 ? 16.25 -23.062 -18.75 1 96.19 33 LYS B C 1
ATOM 2359 O O . LYS B 1 33 ? 15.133 -23.484 -19.016 1 96.19 33 LYS B O 1
ATOM 2364 N N . ILE B 1 34 ? 16.422 -21.922 -18.172 1 98.06 34 ILE B N 1
ATOM 2365 C CA . ILE B 1 34 ? 15.281 -21.109 -17.75 1 98.06 34 ILE B CA 1
ATOM 2366 C C . ILE B 1 34 ? 14.977 -20.047 -18.812 1 98.06 34 ILE B C 1
ATOM 2368 O O . ILE B 1 34 ? 15.891 -19.422 -19.344 1 98.06 34 ILE B O 1
ATOM 2372 N N . VAL B 1 35 ? 13.773 -19.969 -19.172 1 98.31 35 VAL B N 1
ATOM 2373 C CA . VAL B 1 35 ? 13.297 -18.844 -20 1 98.31 35 VAL B CA 1
ATOM 2374 C C . VAL B 1 35 ? 12.594 -17.828 -19.109 1 98.31 35 VAL B C 1
ATOM 2376 O O . VAL B 1 35 ? 11.602 -18.141 -18.438 1 98.31 35 VAL B O 1
ATOM 2379 N N . PHE B 1 36 ? 13.133 -16.609 -19.109 1 98.56 36 PHE B N 1
ATOM 2380 C CA . PHE B 1 36 ? 12.508 -15.531 -18.344 1 98.56 36 PHE B CA 1
ATOM 2381 C C . PHE B 1 36 ? 11.555 -14.727 -19.219 1 98.56 36 PHE B C 1
ATOM 2383 O O . PHE B 1 36 ? 11.93 -14.289 -20.312 1 98.56 36 PHE B O 1
ATOM 2390 N N . ASP B 1 37 ? 10.328 -14.641 -18.797 1 98.38 37 ASP B N 1
ATOM 2391 C CA . ASP B 1 37 ? 9.312 -13.758 -19.359 1 98.38 37 ASP B CA 1
ATOM 2392 C C . ASP B 1 37 ? 9.156 -12.492 -18.516 1 98.38 37 ASP B C 1
ATOM 2394 O O . ASP B 1 37 ? 8.758 -12.562 -17.359 1 98.38 37 ASP B O 1
ATOM 2398 N N . GLU B 1 38 ? 9.477 -11.312 -19.141 1 98.19 38 GLU B N 1
ATOM 2399 C CA . GLU B 1 38 ? 9.523 -10.094 -18.344 1 98.19 38 GLU B CA 1
ATOM 2400 C C . GLU B 1 38 ? 8.383 -9.148 -18.703 1 98.19 38 GLU B C 1
ATOM 2402 O O . GLU B 1 38 ? 8.07 -8.969 -19.875 1 98.19 38 GLU B O 1
ATOM 2407 N N . ILE B 1 39 ? 7.762 -8.68 -17.703 1 98.06 39 ILE B N 1
ATOM 2408 C CA . ILE B 1 39 ? 6.81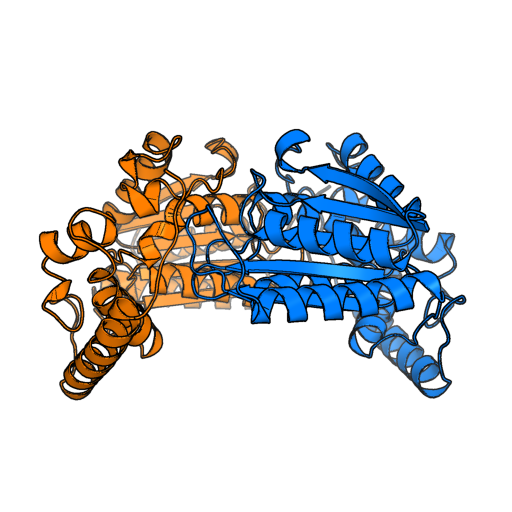6 -7.578 -17.828 1 98.06 39 ILE B CA 1
ATOM 2409 C C . ILE B 1 39 ? 7.324 -6.371 -17.047 1 98.06 39 ILE B C 1
ATOM 2411 O O . ILE B 1 39 ? 7.566 -6.465 -15.844 1 98.06 39 ILE B O 1
ATOM 2415 N N . HIS B 1 40 ? 7.543 -5.309 -17.75 1 98.12 40 HIS B N 1
ATOM 2416 C CA . HIS B 1 40 ? 7.844 -4.027 -17.125 1 98.12 40 HIS B CA 1
ATOM 2417 C C . HIS B 1 40 ? 6.613 -3.129 -17.094 1 98.12 40 HIS B C 1
ATOM 2419 O O . HIS B 1 40 ? 6.203 -2.586 -18.125 1 98.12 40 HIS B O 1
ATOM 2425 N N . LEU B 1 41 ? 6.082 -2.912 -15.867 1 98 41 LEU B N 1
ATOM 2426 C CA . LEU B 1 41 ? 4.785 -2.256 -15.727 1 98 41 LEU B CA 1
ATOM 2427 C C . LEU B 1 41 ? 4.84 -0.831 -16.266 1 98 41 LEU B C 1
ATOM 2429 O O . LEU B 1 41 ? 3.846 -0.327 -16.797 1 98 41 LEU B O 1
ATOM 2433 N N . ALA B 1 42 ? 5.977 -0.191 -16.141 1 96.88 42 ALA B N 1
ATOM 2434 C CA . ALA B 1 42 ? 6.145 1.181 -16.609 1 96.88 42 ALA B CA 1
ATOM 2435 C C . ALA B 1 42 ? 5.93 1.268 -18.125 1 96.88 42 ALA B C 1
ATOM 2437 O O . ALA B 1 42 ? 5.59 2.33 -18.641 1 96.88 42 ALA B O 1
ATOM 2438 N N . GLU B 1 43 ? 6.098 0.157 -18.828 1 96.12 43 GLU B N 1
ATOM 2439 C CA . GLU B 1 43 ? 6.031 0.138 -20.281 1 96.12 43 GLU B CA 1
ATOM 2440 C C . GLU B 1 43 ? 4.625 -0.207 -20.766 1 96.12 43 GLU B C 1
ATOM 2442 O O . GLU B 1 43 ? 4.309 -0.028 -21.938 1 96.12 43 GLU B O 1
ATOM 2447 N N . ILE B 1 44 ? 3.762 -0.724 -19.938 1 93.81 44 ILE B N 1
ATOM 2448 C CA . ILE B 1 44 ? 2.436 -1.208 -20.312 1 93.81 44 ILE B CA 1
ATOM 2449 C C . ILE B 1 44 ? 1.447 -0.044 -20.328 1 93.81 44 ILE B C 1
ATOM 2451 O O . ILE B 1 44 ? 0.451 -0.078 -21.047 1 93.81 44 ILE B O 1
ATOM 2455 N N . ASN B 1 45 ? 1.687 1.028 -19.641 1 89 45 ASN B N 1
ATOM 2456 C CA . ASN B 1 45 ? 0.795 2.178 -19.531 1 89 45 ASN B CA 1
ATOM 2457 C C . ASN B 1 45 ? -0.607 1.757 -19.094 1 89 45 ASN B C 1
ATOM 2459 O O . ASN B 1 45 ? -1.598 2.17 -19.703 1 89 45 ASN B O 1
ATOM 2463 N N . LEU B 1 46 ? -0.792 0.806 -18.219 1 95.81 46 LEU B N 1
ATOM 2464 C CA . LEU B 1 46 ? -2.068 0.41 -17.641 1 95.81 46 LEU B CA 1
ATOM 2465 C C . LEU B 1 46 ? -2.703 1.57 -16.875 1 95.81 46 LEU B C 1
ATOM 2467 O O . LEU B 1 46 ? -2.102 2.111 -15.953 1 95.81 46 LEU B O 1
ATOM 2471 N N . PRO B 1 47 ? -3.916 2.008 -17.312 1 95.94 47 PRO B N 1
ATOM 2472 C CA . PRO B 1 47 ? -4.562 3.09 -16.562 1 95.94 47 PRO B CA 1
ATOM 2473 C C . PRO B 1 47 ? -4.871 2.703 -15.117 1 95.94 47 PRO B C 1
ATOM 2475 O O . PRO B 1 47 ? -4.844 1.521 -14.766 1 95.94 47 PRO B O 1
ATOM 2478 N N . PHE B 1 48 ? -5.105 3.703 -14.289 1 97.25 48 PHE B N 1
ATOM 2479 C CA . PHE B 1 48 ? -5.516 3.42 -12.914 1 97.25 48 PHE B CA 1
ATOM 2480 C C . PHE B 1 48 ? -6.809 2.611 -12.891 1 97.25 48 PHE B C 1
ATOM 2482 O O . PHE B 1 48 ? -7.723 2.867 -13.68 1 97.25 48 PHE B O 1
ATOM 2489 N N . CYS B 1 49 ? -6.859 1.638 -12.047 1 97.44 49 CYS B N 1
ATOM 2490 C CA . CYS B 1 49 ? -8.125 0.968 -11.773 1 97.44 49 CYS B CA 1
ATOM 2491 C C . CYS B 1 49 ? -9.195 1.972 -11.359 1 97.44 49 CYS B C 1
ATOM 2493 O O . CYS B 1 49 ? -8.953 2.832 -10.508 1 97.44 49 CYS B O 1
ATOM 2495 N N . ILE B 1 50 ? -10.422 1.801 -11.883 1 96.06 50 ILE B N 1
ATOM 2496 C CA . ILE B 1 50 ? -11.422 2.832 -11.641 1 96.06 50 ILE B CA 1
ATOM 2497 C C . ILE B 1 50 ? -12.375 2.377 -10.539 1 96.06 50 ILE B C 1
ATOM 2499 O O . ILE B 1 50 ? -13.367 3.053 -10.242 1 96.06 50 ILE B O 1
ATOM 2503 N N . GLY B 1 51 ? -12.117 1.297 -9.977 1 95.25 51 GLY B N 1
ATOM 2504 C CA . GLY B 1 51 ? -12.828 0.828 -8.805 1 95.25 51 GLY B CA 1
ATOM 2505 C C . GLY B 1 51 ? -14.32 0.649 -9.039 1 95.25 51 GLY B C 1
ATOM 2506 O O . GLY B 1 51 ? -15.125 0.888 -8.133 1 95.25 51 GLY B O 1
ATOM 2507 N N . CYS B 1 52 ? -14.719 0.147 -10.219 1 94.56 52 CYS B N 1
ATOM 2508 C CA . CYS B 1 52 ? -16.141 0.068 -10.57 1 94.56 52 CYS B CA 1
ATOM 2509 C C . CYS B 1 52 ? -16.75 -1.246 -10.102 1 94.56 52 CYS B C 1
ATOM 2511 O O . CYS B 1 52 ? -17.953 -1.431 -10.164 1 94.56 52 CYS B O 1
ATOM 2513 N N . SER B 1 53 ? -15.922 -2.195 -9.727 1 93.31 53 SER B N 1
ATOM 2514 C CA . SER B 1 53 ? -16.312 -3.484 -9.164 1 93.31 53 SER B CA 1
ATOM 2515 C C . SER B 1 53 ? -16.953 -4.371 -10.227 1 93.31 53 SER B C 1
ATOM 2517 O O . SER B 1 53 ? -17.562 -5.402 -9.906 1 93.31 53 SER B O 1
ATOM 2519 N N . SER B 1 54 ? -16.938 -3.965 -11.492 1 94.94 54 SER B N 1
ATOM 2520 C CA . SER B 1 54 ? -17.531 -4.77 -12.555 1 94.94 54 SER B CA 1
ATOM 2521 C C . SER B 1 54 ? -16.875 -6.148 -12.633 1 94.94 54 SER B C 1
ATOM 2523 O O . SER B 1 54 ? -17.562 -7.148 -12.867 1 94.94 54 SER B O 1
ATOM 2525 N N . CYS B 1 55 ? -15.617 -6.188 -12.406 1 95.38 55 CYS B N 1
ATOM 2526 C CA . CYS B 1 55 ? -14.891 -7.453 -12.477 1 95.38 55 CYS B CA 1
ATOM 2527 C C . CYS B 1 55 ? -15.367 -8.414 -11.391 1 95.38 55 CYS B C 1
ATOM 2529 O O . CYS B 1 55 ? -15.328 -9.633 -11.57 1 95.38 55 CYS B O 1
ATOM 2531 N N . LEU B 1 56 ? -15.852 -7.875 -10.281 1 93.12 56 LEU B N 1
ATOM 2532 C CA . LEU B 1 56 ? -16.344 -8.695 -9.18 1 93.12 56 LEU B CA 1
ATOM 2533 C C . LEU B 1 56 ? -17.781 -9.133 -9.422 1 93.12 56 LEU B C 1
ATOM 2535 O O . LEU B 1 56 ? -18.125 -10.297 -9.203 1 93.12 56 LEU B O 1
ATOM 2539 N N . ILE B 1 57 ? -18.562 -8.219 -9.953 1 93.38 57 ILE B N 1
ATOM 2540 C CA . ILE B 1 57 ? -19.984 -8.438 -10.094 1 93.38 57 ILE B CA 1
ATOM 2541 C C . ILE B 1 57 ? -20.266 -9.258 -11.352 1 93.38 57 ILE B C 1
ATOM 2543 O O . ILE B 1 57 ? -21.031 -10.227 -11.32 1 93.38 57 ILE B O 1
ATOM 2547 N N . ARG B 1 58 ? -19.547 -8.977 -12.477 1 94.62 58 ARG B N 1
ATOM 2548 C CA . ARG B 1 58 ? -19.922 -9.523 -13.766 1 94.62 58 ARG B CA 1
ATOM 2549 C C . ARG B 1 58 ? -18.781 -10.328 -14.383 1 94.62 58 ARG B C 1
ATOM 2551 O O . ARG B 1 58 ? -18.906 -10.867 -15.477 1 94.62 58 ARG B O 1
ATOM 2558 N N . GLY B 1 59 ? -17.688 -10.289 -13.695 1 95.81 59 GLY B N 1
ATOM 2559 C CA . GLY B 1 59 ? -16.547 -11.008 -14.227 1 95.81 59 GLY B CA 1
ATOM 2560 C C . GLY B 1 59 ? -15.477 -10.086 -14.797 1 95.81 59 GLY B C 1
ATOM 2561 O O . GLY B 1 59 ? -15.766 -8.945 -15.164 1 95.81 59 GLY B O 1
ATOM 2562 N N . ASN B 1 60 ? -14.227 -10.594 -14.875 1 95 60 ASN B N 1
ATOM 2563 C CA . ASN B 1 60 ? -13.086 -9.758 -15.219 1 95 60 ASN B CA 1
ATOM 2564 C C . ASN B 1 60 ? -13.164 -9.273 -16.656 1 95 60 ASN B C 1
ATOM 2566 O O . ASN B 1 60 ? -12.57 -8.25 -17.016 1 95 60 ASN B O 1
ATOM 2570 N N . LYS B 1 61 ? -13.922 -9.961 -17.516 1 96.06 61 LYS B N 1
ATOM 2571 C CA . LYS B 1 61 ? -14.078 -9.523 -18.891 1 96.06 61 LYS B CA 1
ATOM 2572 C C . LYS B 1 61 ? -14.875 -8.227 -18.984 1 96.06 61 LYS B C 1
ATOM 2574 O O . LYS B 1 61 ? -14.867 -7.547 -20 1 96.06 61 LYS B O 1
ATOM 2579 N N . SER B 1 62 ? -15.594 -7.918 -17.922 1 96.38 62 SER B N 1
ATOM 2580 C CA . SER B 1 62 ? -16.391 -6.695 -17.891 1 96.38 62 SER B CA 1
ATOM 2581 C C . SER B 1 62 ? -15.547 -5.5 -17.453 1 96.38 62 SER B C 1
ATOM 2583 O O . SER B 1 62 ? -16.016 -4.359 -17.484 1 96.38 62 SER B O 1
ATOM 2585 N N . CYS B 1 63 ? -14.32 -5.699 -17.047 1 97.12 63 CYS B N 1
ATOM 2586 C CA . CYS B 1 63 ? -13.398 -4.609 -16.734 1 97.12 63 CYS B CA 1
ATOM 2587 C C . CYS B 1 63 ? -13.109 -3.77 -17.969 1 97.12 63 CYS B C 1
ATOM 2589 O O . CYS B 1 63 ? -12.82 -4.312 -19.031 1 97.12 63 CYS B O 1
ATOM 2591 N N . PRO B 1 64 ? -13.18 -2.432 -17.812 1 96.69 64 PRO B N 1
ATOM 2592 C CA . PRO B 1 64 ? -12.844 -1.59 -18.969 1 96.69 64 PRO B CA 1
ATOM 2593 C C . PRO B 1 64 ? -11.43 -1.824 -19.469 1 96.69 64 PRO B C 1
ATOM 2595 O O . PRO B 1 64 ? -11.117 -1.493 -20.625 1 96.69 64 PRO B O 1
ATOM 2598 N N . HIS B 1 65 ? -10.562 -2.42 -18.703 1 97.31 65 HIS B N 1
ATOM 2599 C CA . HIS B 1 65 ? -9.172 -2.678 -19.062 1 97.31 65 HIS B CA 1
ATOM 2600 C C . HIS B 1 65 ? -8.914 -4.172 -19.219 1 97.31 65 HIS B C 1
ATOM 2602 O O . HIS B 1 65 ? -7.785 -4.637 -19.031 1 97.31 65 HIS B O 1
ATOM 2608 N N . HIS B 1 66 ? -9.922 -4.957 -19.562 1 97.31 66 HIS B N 1
ATOM 2609 C CA . HIS B 1 66 ? -9.867 -6.414 -19.469 1 97.31 66 HIS B CA 1
ATOM 2610 C C . HIS B 1 66 ? -8.828 -6.988 -20.422 1 97.31 66 HIS B C 1
ATOM 2612 O O . HIS B 1 66 ? -8.195 -8.008 -20.125 1 97.31 66 HIS B O 1
ATOM 2618 N N . LEU B 1 67 ? -8.578 -6.375 -21.578 1 96.69 67 LEU B N 1
ATOM 2619 C CA . LEU B 1 67 ? -7.625 -6.918 -22.547 1 96.69 67 LEU B CA 1
ATOM 2620 C C . LEU B 1 67 ? -6.215 -6.941 -21.953 1 96.69 67 LEU B C 1
ATOM 2622 O O . LEU B 1 67 ? -5.508 -7.945 -22.078 1 96.69 67 LEU B O 1
ATOM 2626 N N . GLU B 1 68 ? -5.832 -5.836 -21.312 1 95.94 68 GLU B N 1
ATOM 2627 C CA . GLU B 1 68 ? -4.527 -5.789 -20.672 1 95.94 68 GLU B CA 1
ATOM 2628 C C . GLU B 1 68 ? -4.48 -6.703 -19.453 1 95.94 68 GLU B C 1
ATOM 2630 O O . GLU B 1 68 ? -3.49 -7.398 -19.219 1 95.94 68 GLU B O 1
ATOM 2635 N N . VAL B 1 69 ? -5.559 -6.715 -18.703 1 96 69 VAL B N 1
ATOM 2636 C CA . VAL B 1 69 ? -5.652 -7.523 -17.5 1 96 69 VAL B CA 1
ATOM 2637 C C . VAL B 1 69 ? -5.512 -9 -17.859 1 96 69 VAL B C 1
ATOM 2639 O O . VAL B 1 69 ? -4.773 -9.742 -17.203 1 96 69 VAL B O 1
ATOM 2642 N N . GLN B 1 70 ? -6.172 -9.414 -18.906 1 96.94 70 GLN B N 1
ATOM 2643 C CA . GLN B 1 70 ? -6.145 -10.812 -19.328 1 96.94 70 GLN B CA 1
ATOM 2644 C C . GLN B 1 70 ? -4.742 -11.234 -19.734 1 96.94 70 GLN B C 1
ATOM 2646 O O . GLN B 1 70 ? -4.336 -12.375 -19.5 1 96.94 70 GLN B O 1
ATOM 2651 N N . LYS B 1 71 ? -4.004 -10.344 -20.359 1 96.62 71 LYS B N 1
ATOM 2652 C CA . LYS B 1 71 ? -2.625 -10.648 -20.734 1 96.62 71 LYS B CA 1
ATOM 2653 C C . LYS B 1 71 ? -1.799 -11.047 -19.516 1 96.62 71 LYS B C 1
ATOM 2655 O O . LYS B 1 71 ? -0.998 -11.984 -19.578 1 96.62 71 LYS B O 1
ATOM 2660 N N . PHE B 1 72 ? -1.979 -10.359 -18.438 1 96.44 72 PHE B N 1
ATOM 2661 C CA . PHE B 1 72 ? -1.254 -10.648 -17.203 1 96.44 72 PHE B CA 1
ATOM 2662 C C . PHE B 1 72 ? -1.649 -12.016 -16.656 1 96.44 72 PHE B C 1
ATOM 2664 O O . PHE B 1 72 ? -0.789 -12.812 -16.266 1 96.44 72 PHE B O 1
ATOM 2671 N N . ILE B 1 73 ? -2.922 -12.289 -16.688 1 97.19 73 ILE B N 1
ATOM 2672 C CA . ILE B 1 73 ? -3.434 -13.562 -16.188 1 97.19 73 ILE B CA 1
ATOM 2673 C C . ILE B 1 73 ? -2.855 -14.711 -17.031 1 97.19 73 ILE B C 1
ATOM 2675 O O . ILE B 1 73 ? -2.365 -15.695 -16.469 1 97.19 73 ILE B O 1
ATOM 2679 N N . ASP B 1 74 ? -2.9 -14.508 -18.328 1 97.81 74 ASP B N 1
ATOM 2680 C CA . ASP B 1 74 ? -2.371 -15.523 -19.234 1 97.81 74 ASP B CA 1
ATOM 2681 C C . ASP B 1 74 ? -0.888 -15.773 -18.969 1 97.81 74 ASP B C 1
ATOM 2683 O O . ASP B 1 74 ? -0.444 -16.922 -18.953 1 97.81 74 ASP B O 1
ATOM 2687 N N . LYS B 1 75 ? -0.155 -14.758 -18.75 1 97.69 75 LYS B N 1
ATOM 2688 C CA . LYS B 1 75 ? 1.279 -14.883 -18.5 1 97.69 75 LYS B CA 1
ATOM 2689 C C . LYS B 1 75 ? 1.552 -15.641 -17.203 1 97.69 75 LYS B C 1
ATOM 2691 O O . LYS B 1 75 ? 2.479 -16.453 -17.141 1 97.69 75 LYS B O 1
ATOM 2696 N N . ILE B 1 76 ? 0.775 -15.336 -16.156 1 97.88 76 ILE B N 1
ATOM 2697 C CA . ILE B 1 76 ? 0.936 -16.062 -14.914 1 97.88 76 ILE B CA 1
ATOM 2698 C C . ILE B 1 76 ? 0.669 -17.547 -15.148 1 97.88 76 ILE B C 1
ATOM 2700 O O . ILE B 1 76 ? 1.443 -18.406 -14.703 1 97.88 76 ILE B O 1
ATOM 2704 N N . GLU B 1 77 ? -0.35 -17.859 -15.922 1 97 77 GLU B N 1
ATOM 2705 C CA . GLU B 1 77 ? -0.756 -19.234 -16.172 1 97 77 GLU B CA 1
ATOM 2706 C C . GLU B 1 77 ? 0.256 -19.953 -17.062 1 97 77 GLU B C 1
ATOM 2708 O O . GLU B 1 77 ? 0.46 -21.156 -16.922 1 97 77 GLU B O 1
ATOM 2713 N N . GLU B 1 78 ? 0.865 -19.219 -17.938 1 97.25 78 GLU B N 1
ATOM 2714 C CA . GLU B 1 78 ? 1.784 -19.797 -18.922 1 97.25 78 GLU B CA 1
ATOM 2715 C C . GLU B 1 78 ? 3.152 -20.062 -18.297 1 97.25 78 GLU B C 1
ATOM 2717 O O . GLU B 1 78 ? 3.977 -20.766 -18.875 1 97.25 78 GLU B O 1
ATOM 2722 N N . ASN B 1 79 ? 3.434 -19.516 -17.156 1 98.19 79 ASN B N 1
ATOM 2723 C CA . ASN B 1 79 ? 4.734 -19.656 -16.516 1 98.19 79 ASN B CA 1
ATOM 2724 C C . ASN B 1 79 ? 4.664 -20.562 -15.289 1 98.19 79 ASN B C 1
ATOM 2726 O O . ASN B 1 79 ? 3.596 -20.719 -14.688 1 98.19 79 ASN B O 1
ATOM 2730 N N . ASP B 1 80 ? 5.812 -21.109 -14.945 1 97.38 80 ASP B N 1
ATOM 2731 C CA . ASP B 1 80 ? 5.879 -22.078 -13.852 1 97.38 80 ASP B CA 1
ATOM 2732 C C . ASP B 1 80 ? 5.941 -21.375 -12.5 1 97.38 80 ASP B C 1
ATOM 2734 O O . ASP B 1 80 ? 5.609 -21.969 -11.469 1 97.38 80 ASP B O 1
ATOM 2738 N N . ALA B 1 81 ? 6.434 -20.172 -12.516 1 98.69 81 ALA B N 1
ATOM 2739 C CA . ALA B 1 81 ? 6.594 -19.375 -11.305 1 98.69 81 ALA B CA 1
ATOM 2740 C C . ALA B 1 81 ? 6.641 -17.891 -11.633 1 98.69 81 ALA B C 1
ATOM 2742 O O . ALA B 1 81 ? 6.73 -17.5 -12.797 1 98.69 81 ALA B O 1
ATOM 2743 N N . THR B 1 82 ? 6.477 -17.109 -10.594 1 98.88 82 THR B N 1
ATOM 2744 C CA . THR B 1 82 ? 6.434 -15.656 -10.773 1 98.88 82 THR B CA 1
ATOM 2745 C C . THR B 1 82 ? 7.363 -14.953 -9.789 1 98.88 82 THR B C 1
ATOM 2747 O O . THR B 1 82 ? 7.363 -15.266 -8.594 1 98.88 82 THR B O 1
ATOM 2750 N N . ILE B 1 83 ? 8.242 -14.078 -10.281 1 98.94 83 ILE B N 1
ATOM 2751 C CA . ILE B 1 83 ? 9.008 -13.141 -9.469 1 98.94 83 ILE B CA 1
ATOM 2752 C C . ILE B 1 83 ? 8.383 -11.758 -9.547 1 98.94 83 ILE B C 1
ATOM 2754 O O . ILE B 1 83 ? 8.227 -11.195 -10.633 1 98.94 83 ILE B O 1
ATOM 2758 N N . ILE B 1 84 ? 7.969 -11.266 -8.422 1 98.94 84 ILE B N 1
ATOM 2759 C CA . ILE B 1 84 ? 7.32 -9.961 -8.336 1 98.94 84 ILE B CA 1
ATOM 2760 C C . ILE B 1 84 ? 8.242 -8.977 -7.613 1 98.94 84 ILE B C 1
ATOM 2762 O O . ILE B 1 84 ? 8.555 -9.156 -6.434 1 98.94 84 ILE B O 1
ATOM 2766 N N . ALA B 1 85 ? 8.664 -7.938 -8.336 1 98.94 85 ALA B N 1
ATOM 2767 C CA . ALA B 1 85 ? 9.664 -7.016 -7.809 1 98.94 85 ALA B CA 1
ATOM 2768 C C . ALA B 1 85 ? 9.117 -5.594 -7.723 1 98.94 85 ALA B C 1
ATOM 2770 O O . ALA B 1 85 ? 8.625 -5.055 -8.719 1 98.94 85 ALA B O 1
ATOM 2771 N N . SER B 1 86 ? 9.188 -5.027 -6.57 1 98.88 86 SER B N 1
ATOM 2772 C CA . SER B 1 86 ? 8.773 -3.643 -6.363 1 98.88 86 SER B CA 1
ATOM 2773 C C . SER B 1 86 ? 9.672 -2.941 -5.348 1 98.88 86 SER B C 1
ATOM 2775 O O . SER B 1 86 ? 9.867 -3.438 -4.238 1 98.88 86 SER B O 1
ATOM 2777 N N . PRO B 1 87 ? 10.273 -1.788 -5.723 1 98.38 87 PRO B N 1
ATOM 2778 C CA . PRO B 1 87 ? 10.867 -0.996 -4.641 1 98.38 87 PRO B CA 1
ATOM 2779 C C . PRO B 1 87 ? 9.828 -0.521 -3.627 1 98.38 87 PRO B C 1
ATOM 2781 O O . PRO B 1 87 ? 8.625 -0.622 -3.873 1 98.38 87 PRO B O 1
ATOM 2784 N N . CYS B 1 88 ? 10.328 -0.128 -2.539 1 98.5 88 CYS B N 1
ATOM 2785 C CA . CYS B 1 88 ? 9.477 0.425 -1.496 1 98.5 88 CYS B CA 1
ATOM 2786 C C . CYS B 1 88 ? 9.445 1.947 -1.562 1 98.5 88 CYS B C 1
ATOM 2788 O O . CYS B 1 88 ? 10.492 2.596 -1.471 1 98.5 88 CYS B O 1
ATOM 2790 N N . TYR B 1 89 ? 8.289 2.514 -1.823 1 97.69 89 TYR B N 1
ATOM 2791 C CA . TYR B 1 89 ? 8.031 3.947 -1.737 1 97.69 89 TYR B CA 1
ATOM 2792 C C . TYR B 1 89 ? 7.07 4.262 -0.599 1 97.69 89 TYR B C 1
ATOM 2794 O O . TYR B 1 89 ? 5.973 3.701 -0.533 1 97.69 89 TYR B O 1
ATOM 2802 N N . ALA B 1 90 ? 7.551 5.141 0.282 1 97.38 90 ALA B N 1
ATOM 2803 C CA . ALA B 1 90 ? 6.703 5.559 1.396 1 97.38 90 ALA B CA 1
ATOM 2804 C C . ALA B 1 90 ? 6.152 4.352 2.148 1 97.38 90 ALA B C 1
ATOM 2806 O O . ALA B 1 90 ? 4.945 4.25 2.379 1 97.38 90 ALA B O 1
ATOM 2807 N N . ASN B 1 91 ? 6.961 3.363 2.395 1 97.88 91 ASN B N 1
ATOM 2808 C CA . ASN B 1 91 ? 6.723 2.215 3.26 1 97.88 91 ASN B CA 1
ATOM 2809 C C . ASN B 1 91 ? 5.711 1.249 2.645 1 97.88 91 ASN B C 1
ATOM 2811 O O . ASN B 1 91 ? 5.004 0.543 3.365 1 97.88 91 ASN B O 1
ATOM 2815 N N . HIS B 1 92 ? 5.613 1.198 1.397 1 98.69 92 HIS B N 1
ATOM 2816 C CA . HIS B 1 92 ? 4.785 0.23 0.687 1 98.69 92 HIS B CA 1
ATOM 2817 C C . HIS B 1 92 ? 5.215 0.101 -0.771 1 98.69 92 HIS B C 1
ATOM 2819 O O . HIS B 1 92 ? 6.113 0.814 -1.223 1 98.69 92 HIS B O 1
ATOM 2825 N N . VAL B 1 93 ? 4.629 -0.82 -1.53 1 98.88 93 VAL B N 1
ATOM 2826 C CA . VAL B 1 93 ? 4.965 -1.008 -2.938 1 98.88 93 VAL B CA 1
ATOM 2827 C C . VAL B 1 93 ? 4.668 0.272 -3.715 1 98.88 93 VAL B C 1
ATOM 2829 O O . VAL B 1 93 ? 3.951 1.15 -3.227 1 98.88 93 VAL B O 1
ATOM 2832 N N . THR B 1 94 ? 5.254 0.388 -4.867 1 98.75 94 THR B N 1
ATOM 2833 C CA . THR B 1 94 ? 5.035 1.563 -5.699 1 98.75 94 THR B CA 1
ATOM 2834 C C . THR B 1 94 ? 3.58 1.643 -6.152 1 98.75 94 THR B C 1
ATOM 2836 O O . THR B 1 94 ? 2.875 0.631 -6.172 1 98.75 94 THR B O 1
ATOM 2839 N N . ALA B 1 95 ? 3.172 2.826 -6.52 1 98.62 95 ALA B N 1
ATOM 2840 C CA . ALA B 1 95 ? 1.833 2.988 -7.082 1 98.62 95 ALA B CA 1
ATOM 2841 C C . ALA B 1 95 ? 1.663 2.145 -8.344 1 98.62 95 ALA B C 1
ATOM 2843 O O . ALA B 1 95 ? 0.578 1.621 -8.602 1 98.62 95 ALA B O 1
ATOM 2844 N N . LEU B 1 96 ? 2.711 2.031 -9.109 1 98.25 96 LEU B N 1
ATOM 2845 C CA . LEU B 1 96 ? 2.678 1.212 -10.32 1 98.25 96 LEU B CA 1
ATOM 2846 C C . LEU B 1 96 ? 2.322 -0.233 -9.984 1 98.25 96 LEU B C 1
ATOM 2848 O O . LEU B 1 96 ? 1.42 -0.812 -10.594 1 98.25 96 LEU B O 1
ATOM 2852 N N . MET B 1 97 ? 3.008 -0.772 -9.047 1 98.75 97 MET B N 1
ATOM 2853 C CA . MET B 1 97 ? 2.746 -2.141 -8.617 1 98.75 97 MET B CA 1
ATOM 2854 C C . MET B 1 97 ? 1.356 -2.26 -7.996 1 98.75 97 MET B C 1
ATOM 2856 O O . MET B 1 97 ? 0.637 -3.227 -8.258 1 98.75 97 MET B O 1
ATOM 2860 N N . LYS B 1 98 ? 0.997 -1.269 -7.184 1 98.88 98 LYS B N 1
ATOM 2861 C CA . LYS B 1 98 ? -0.317 -1.289 -6.547 1 98.88 98 LYS B CA 1
ATOM 2862 C C . LYS B 1 98 ? -1.432 -1.265 -7.59 1 98.88 98 LYS B C 1
ATOM 2864 O O . LYS B 1 98 ? -2.471 -1.904 -7.41 1 98.88 98 LYS B O 1
ATOM 2869 N N . ASN B 1 99 ? -1.26 -0.502 -8.625 1 98.5 99 ASN B N 1
ATOM 2870 C CA . ASN B 1 99 ? -2.242 -0.433 -9.703 1 98.5 99 ASN B CA 1
ATOM 2871 C C . ASN B 1 99 ? -2.412 -1.783 -10.398 1 98.5 99 ASN B C 1
ATOM 2873 O O . ASN B 1 99 ? -3.531 -2.188 -10.711 1 98.5 99 ASN B O 1
ATOM 2877 N N . PHE B 1 100 ? -1.294 -2.414 -10.656 1 98.69 100 PHE B N 1
ATOM 2878 C CA . PHE B 1 100 ? -1.287 -3.77 -11.195 1 98.69 100 PHE B CA 1
ATOM 2879 C C . PHE B 1 100 ? -2.09 -4.711 -10.305 1 98.69 100 PHE B C 1
ATOM 2881 O O . PHE B 1 100 ? -2.969 -5.43 -10.781 1 98.69 100 PHE B O 1
ATOM 2888 N N . ILE B 1 101 ? -1.887 -4.652 -9.023 1 98.69 101 ILE B N 1
ATOM 2889 C CA . ILE B 1 101 ? -2.539 -5.516 -8.039 1 98.69 101 ILE B CA 1
ATOM 2890 C C . ILE B 1 101 ? -4.023 -5.16 -7.953 1 98.69 101 ILE B C 1
ATOM 2892 O O . ILE B 1 101 ? -4.875 -6.047 -7.867 1 98.69 101 ILE B O 1
ATOM 2896 N N . ASP B 1 102 ? -4.332 -3.873 -7.977 1 98.5 102 ASP B N 1
ATOM 2897 C CA . ASP B 1 102 ? -5.727 -3.451 -7.926 1 98.5 102 ASP B CA 1
ATOM 2898 C C . ASP B 1 102 ? -6.531 -4.074 -9.062 1 98.5 102 ASP B C 1
ATOM 2900 O O . ASP B 1 102 ? -7.664 -4.512 -8.859 1 98.5 102 ASP B O 1
ATOM 2904 N N . HIS B 1 103 ? -5.945 -4.176 -10.234 1 98.44 103 HIS B N 1
ATOM 2905 C CA . HIS B 1 103 ? -6.633 -4.699 -11.406 1 98.44 103 HIS B CA 1
ATOM 2906 C C . HIS B 1 103 ? -6.859 -6.203 -11.289 1 98.44 103 HIS B C 1
ATOM 2908 O O . HIS B 1 103 ? -7.734 -6.762 -11.953 1 98.44 103 HIS B O 1
ATOM 2914 N N . LEU B 1 104 ? -6.074 -6.82 -10.5 1 98.12 104 LEU B N 1
ATOM 2915 C CA . LEU B 1 104 ? -6.121 -8.273 -10.414 1 98.12 104 LEU B CA 1
ATOM 2916 C C . LEU B 1 104 ? -6.734 -8.719 -9.094 1 98.12 104 LEU B C 1
ATOM 2918 O O . LEU B 1 104 ? -6.77 -9.914 -8.789 1 98.12 104 LEU B O 1
ATOM 2922 N N . ALA B 1 105 ? -7.254 -7.77 -8.344 1 96.81 105 ALA B N 1
ATOM 2923 C CA . ALA B 1 105 ? -7.68 -8.023 -6.973 1 96.81 105 ALA B CA 1
ATOM 2924 C C . ALA B 1 105 ? -8.812 -9.039 -6.926 1 96.81 105 ALA B C 1
ATOM 2926 O O . ALA B 1 105 ? -9 -9.734 -5.922 1 96.81 105 ALA B O 1
ATOM 2927 N N . PHE B 1 106 ? -9.578 -9.219 -8 1 96.75 106 PHE B N 1
ATOM 2928 C CA . PHE B 1 106 ? -10.711 -10.141 -8.047 1 96.75 106 PHE B CA 1
ATOM 2929 C C . PHE B 1 106 ? -10.234 -11.586 -7.887 1 96.75 106 PHE B C 1
ATOM 2931 O O . PHE B 1 106 ? -11.023 -12.469 -7.543 1 96.75 106 PHE B O 1
ATOM 2938 N N . ASN B 1 107 ? -8.984 -11.812 -8.141 1 97.5 107 ASN B N 1
ATOM 2939 C CA . ASN B 1 107 ? -8.438 -13.156 -7.98 1 97.5 107 ASN B CA 1
ATOM 2940 C C . ASN B 1 107 ? -8.508 -13.625 -6.531 1 97.5 107 ASN B C 1
ATOM 2942 O O . ASN B 1 107 ? -8.477 -14.828 -6.258 1 97.5 107 ASN B O 1
ATOM 2946 N N . THR B 1 108 ? -8.555 -12.711 -5.609 1 97 108 THR B N 1
ATOM 2947 C CA . THR B 1 108 ? -8.727 -13.086 -4.211 1 97 108 THR B CA 1
ATOM 2948 C C . THR B 1 108 ? -10.047 -13.828 -4.012 1 97 108 THR B C 1
ATOM 2950 O O . THR B 1 108 ? -10.117 -14.773 -3.223 1 97 108 THR B O 1
ATOM 2953 N N . HIS B 1 109 ? -11.055 -13.422 -4.754 1 96.5 109 HIS B N 1
ATOM 2954 C CA . HIS B 1 109 ? -12.367 -14.055 -4.68 1 96.5 109 HIS B CA 1
ATOM 2955 C C . HIS B 1 109 ? -12.398 -15.359 -5.469 1 96.5 109 HIS B C 1
ATOM 2957 O O . HIS B 1 109 ? -13.242 -16.219 -5.215 1 96.5 109 HIS B O 1
ATOM 2963 N N . ARG B 1 110 ? -11.438 -15.484 -6.414 1 97.44 110 ARG B N 1
ATOM 2964 C CA . ARG B 1 110 ? -11.43 -16.578 -7.371 1 97.44 110 ARG B CA 1
ATOM 2965 C C . ARG B 1 110 ? -10.039 -17.188 -7.492 1 97.44 110 ARG B C 1
ATOM 2967 O O . ARG B 1 110 ? -9.445 -17.188 -8.57 1 97.44 110 ARG B O 1
ATOM 2974 N N . PRO B 1 111 ? -9.562 -17.688 -6.348 1 97.44 111 PRO B N 1
ATOM 2975 C CA . PRO B 1 111 ? -8.203 -18.234 -6.41 1 97.44 111 PRO B CA 1
ATOM 2976 C C . PRO B 1 111 ? -8.062 -19.312 -7.477 1 97.44 111 PRO B C 1
ATOM 2978 O O . PRO B 1 111 ? -8.977 -20.125 -7.68 1 97.44 111 PRO B O 1
ATOM 2981 N N . LYS B 1 112 ? -6.879 -19.359 -8.211 1 96 112 LYS B N 1
ATOM 2982 C CA . LYS B 1 112 ? -6.793 -20.312 -9.312 1 96 112 LYS B CA 1
ATOM 2983 C C . LYS B 1 112 ? -5.34 -20.656 -9.625 1 96 112 LYS B C 1
ATOM 2985 O O . LYS B 1 112 ? -5.066 -21.453 -10.516 1 96 112 LYS B O 1
ATOM 2990 N N . PHE B 1 113 ? -4.367 -20.094 -8.969 1 97.81 113 PHE B N 1
ATOM 2991 C CA . PHE B 1 113 ? -2.963 -20.328 -9.281 1 97.81 113 PHE B CA 1
ATOM 2992 C C . PHE B 1 113 ? -2.346 -21.312 -8.281 1 97.81 113 PHE B C 1
ATOM 2994 O O . PHE B 1 113 ? -1.27 -21.047 -7.742 1 97.81 113 PHE B O 1
ATOM 3001 N N . PHE B 1 114 ? -2.939 -22.438 -8.078 1 97.88 114 PHE B N 1
ATOM 3002 C CA . PHE B 1 114 ? -2.695 -23.297 -6.93 1 97.88 114 PHE B CA 1
ATOM 3003 C C . PHE B 1 114 ? -1.357 -24.016 -7.066 1 97.88 114 PHE B C 1
ATOM 3005 O O . PHE B 1 114 ? -0.821 -24.531 -6.086 1 97.88 114 PHE B O 1
ATOM 3012 N N . LYS B 1 115 ? -0.762 -24.078 -8.25 1 97.12 115 LYS B N 1
ATOM 3013 C CA . LYS B 1 115 ? 0.509 -24.766 -8.445 1 97.12 115 LYS B CA 1
ATOM 3014 C C . LYS B 1 115 ? 1.663 -23.781 -8.555 1 97.12 115 LYS B C 1
ATOM 3016 O O . LYS B 1 115 ? 2.832 -24.172 -8.539 1 97.12 115 LYS B O 1
ATOM 3021 N N . ASN B 1 116 ? 1.321 -22.516 -8.734 1 97.56 116 ASN B N 1
ATOM 3022 C CA . ASN B 1 116 ? 2.34 -21.5 -8.969 1 97.56 116 ASN B CA 1
ATOM 3023 C C . ASN B 1 116 ? 3.066 -21.125 -7.676 1 97.56 116 ASN B C 1
ATOM 3025 O O . ASN B 1 116 ? 2.475 -21.156 -6.594 1 97.56 116 ASN B O 1
ATOM 3029 N N . LYS B 1 117 ? 4.316 -20.828 -7.793 1 98.25 117 LYS B N 1
ATOM 3030 C CA . LYS B 1 117 ? 5.148 -20.281 -6.723 1 98.25 117 LYS B CA 1
ATOM 3031 C C . LYS B 1 117 ? 5.598 -18.875 -7.051 1 98.25 117 LYS B C 1
ATOM 3033 O O . LYS B 1 117 ? 5.605 -18.469 -8.219 1 98.25 117 LYS B O 1
ATOM 3038 N N . MET B 1 118 ? 5.953 -18.188 -5.984 1 98.69 118 MET B N 1
ATOM 3039 C CA . MET B 1 118 ? 6.367 -16.812 -6.277 1 98.69 118 MET B CA 1
ATOM 3040 C C . MET B 1 118 ? 7.473 -16.359 -5.328 1 98.69 118 MET B C 1
ATOM 3042 O O . MET B 1 118 ? 7.645 -16.938 -4.254 1 98.69 118 MET B O 1
ATOM 3046 N N . LEU B 1 119 ? 8.25 -15.438 -5.75 1 98.94 119 LEU B N 1
ATOM 3047 C CA . LEU B 1 119 ? 9.281 -14.727 -5 1 98.94 119 LEU B CA 1
ATOM 3048 C C . LEU B 1 119 ? 9.047 -13.227 -5.047 1 98.94 119 LEU B C 1
ATOM 3050 O O . LEU B 1 119 ? 9 -12.633 -6.129 1 98.94 119 LEU B O 1
ATOM 3054 N N . ALA B 1 120 ? 8.812 -12.641 -3.875 1 98.94 120 ALA B N 1
ATOM 3055 C CA . ALA B 1 120 ? 8.648 -11.195 -3.74 1 98.94 120 ALA B CA 1
ATOM 3056 C C . ALA B 1 120 ? 9.984 -10.523 -3.424 1 98.94 120 ALA B C 1
ATOM 3058 O O . ALA B 1 120 ? 10.68 -10.922 -2.49 1 98.94 120 ALA B O 1
ATOM 3059 N N . ILE B 1 121 ? 10.328 -9.492 -4.191 1 98.94 121 ILE B N 1
ATOM 3060 C CA . ILE B 1 121 ? 11.578 -8.758 -4.008 1 98.94 121 ILE B CA 1
ATOM 3061 C C . ILE B 1 121 ? 11.273 -7.277 -3.775 1 98.94 121 ILE B C 1
ATOM 3063 O O . ILE B 1 121 ? 10.461 -6.684 -4.488 1 98.94 121 ILE B O 1
ATOM 3067 N N . SER B 1 122 ? 11.898 -6.73 -2.762 1 98.94 122 SER B N 1
ATOM 3068 C CA . SER B 1 122 ? 11.766 -5.293 -2.541 1 98.94 122 SER B CA 1
ATOM 3069 C C . SER B 1 122 ? 13.039 -4.703 -1.947 1 98.94 122 SER B C 1
ATOM 3071 O O . SER B 1 122 ? 13.703 -5.344 -1.125 1 98.94 122 SER B O 1
ATOM 3073 N N . THR B 1 123 ? 13.398 -3.547 -2.379 1 98.5 123 THR B N 1
ATOM 3074 C CA . THR B 1 123 ? 14.453 -2.756 -1.747 1 98.5 123 THR B CA 1
ATOM 3075 C C . THR B 1 123 ? 13.883 -1.469 -1.16 1 98.5 123 THR B C 1
ATOM 3077 O O . THR B 1 123 ? 12.883 -0.94 -1.661 1 98.5 123 THR B O 1
ATOM 3080 N N . ALA B 1 124 ? 14.484 -1.009 -0.143 1 96.94 124 ALA B N 1
ATOM 3081 C CA . ALA B 1 124 ? 14.141 0.273 0.467 1 96.94 124 ALA B CA 1
ATOM 3082 C C . ALA B 1 124 ? 15.398 1.041 0.876 1 96.94 124 ALA B C 1
ATOM 3084 O O . ALA B 1 124 ? 16.453 0.445 1.09 1 96.94 124 ALA B O 1
ATOM 3085 N N . GLY B 1 125 ? 15.258 2.377 0.96 1 91.56 125 GLY B N 1
ATOM 3086 C CA . GLY B 1 125 ? 16.359 3.186 1.45 1 91.56 125 GLY B CA 1
ATOM 3087 C C . GLY B 1 125 ? 16.641 2.977 2.926 1 91.56 125 GLY B C 1
ATOM 3088 O O . GLY B 1 125 ? 17.797 2.83 3.324 1 91.56 125 GLY B O 1
ATOM 3089 N N . GLY B 1 126 ? 15.594 2.926 3.711 1 90.25 126 GLY B N 1
ATOM 3090 C CA . GLY B 1 126 ? 15.805 2.852 5.148 1 90.25 126 GLY B CA 1
ATOM 3091 C C . GLY B 1 126 ? 14.844 1.913 5.844 1 90.25 126 GLY B C 1
ATOM 3092 O O . GLY B 1 126 ? 15.188 1.294 6.852 1 90.25 126 GLY B O 1
ATOM 3093 N N . SER B 1 127 ? 13.719 1.85 5.363 1 92.38 127 SER B N 1
ATOM 3094 C CA . SER B 1 127 ? 12.703 1.019 5.996 1 92.38 127 SER B CA 1
ATOM 3095 C C . SER B 1 127 ? 11.609 0.625 5.008 1 92.38 127 SER B C 1
ATOM 3097 O O . SER B 1 127 ? 11.5 1.216 3.93 1 92.38 127 SER B O 1
ATOM 3099 N N . GLY B 1 128 ? 10.867 -0.48 5.312 1 97.25 128 GLY B N 1
ATOM 3100 C CA . GLY B 1 128 ? 9.633 -0.778 4.605 1 97.25 128 GLY B CA 1
ATOM 3101 C C . GLY B 1 128 ? 9.766 -1.928 3.627 1 97.25 128 GLY B C 1
ATOM 3102 O O . GLY B 1 128 ? 8.766 -2.467 3.152 1 97.25 128 GLY B O 1
ATOM 3103 N N . ALA B 1 129 ? 11.023 -2.348 3.314 1 98.56 129 ALA B N 1
ATOM 3104 C CA . ALA B 1 129 ? 11.211 -3.418 2.338 1 98.56 129 ALA B CA 1
ATOM 3105 C C . ALA B 1 129 ? 10.469 -4.684 2.762 1 98.56 129 ALA B C 1
ATOM 3107 O O . ALA B 1 129 ? 9.812 -5.332 1.939 1 98.56 129 ALA B O 1
ATOM 3108 N N . LYS B 1 130 ? 10.57 -5.016 4.055 1 98.62 130 LYS B N 1
ATOM 3109 C CA . LYS B 1 130 ? 9.906 -6.219 4.555 1 98.62 130 LYS B CA 1
ATOM 3110 C C . LYS B 1 130 ? 8.391 -6.086 4.473 1 98.62 130 LYS B C 1
ATOM 3112 O O . LYS B 1 130 ? 7.695 -7.051 4.164 1 98.62 130 LYS B O 1
ATOM 3117 N N . LYS B 1 131 ? 7.875 -4.883 4.809 1 98.25 131 LYS B N 1
ATOM 3118 C CA . LYS B 1 131 ? 6.445 -4.633 4.664 1 98.25 131 LYS B CA 1
ATOM 3119 C C . LYS B 1 131 ? 5.988 -4.863 3.225 1 98.25 131 LYS B C 1
ATOM 3121 O O . LYS B 1 131 ? 4.93 -5.445 2.99 1 98.25 131 LYS B O 1
ATOM 3126 N N . CYS B 1 132 ? 6.797 -4.484 2.295 1 98.81 132 CYS B N 1
ATOM 3127 C CA . CYS B 1 132 ? 6.473 -4.609 0.878 1 98.81 132 CYS B CA 1
ATOM 3128 C C . CYS B 1 132 ? 6.449 -6.07 0.449 1 98.81 132 CYS B C 1
ATOM 3130 O O . CYS B 1 132 ? 5.488 -6.527 -0.17 1 98.81 132 CYS B O 1
ATOM 3132 N N . THR B 1 133 ? 7.48 -6.836 0.811 1 98.94 133 THR B N 1
ATOM 3133 C CA . THR B 1 133 ? 7.531 -8.227 0.376 1 98.94 133 THR B CA 1
ATOM 3134 C C . THR B 1 133 ? 6.434 -9.039 1.05 1 98.94 133 THR B C 1
ATOM 3136 O O . THR B 1 133 ? 5.855 -9.945 0.436 1 98.94 133 THR B O 1
ATOM 3139 N N . LYS B 1 134 ? 6.164 -8.727 2.244 1 98.81 134 LYS B N 1
ATOM 3140 C CA . LYS B 1 134 ? 5.074 -9.414 2.939 1 98.81 134 LYS B CA 1
ATOM 3141 C C . LYS B 1 134 ? 3.738 -9.148 2.252 1 98.81 134 LYS B C 1
ATOM 3143 O O . LYS B 1 134 ? 2.953 -10.078 2.041 1 98.81 134 LYS B O 1
ATOM 3148 N N . TYR B 1 135 ? 3.488 -7.926 1.926 1 98.75 135 TYR B N 1
ATOM 3149 C CA . TYR B 1 135 ? 2.258 -7.566 1.229 1 98.75 135 TYR B CA 1
ATOM 3150 C C . TYR B 1 135 ? 2.133 -8.328 -0.085 1 98.75 135 TYR B C 1
ATOM 3152 O O . TYR B 1 135 ? 1.073 -8.883 -0.391 1 98.75 135 TYR B O 1
ATOM 3160 N N . LEU B 1 136 ? 3.203 -8.352 -0.829 1 98.88 136 LEU B N 1
ATOM 3161 C CA . LEU B 1 136 ? 3.201 -9.047 -2.113 1 98.88 136 LEU B CA 1
ATOM 3162 C C . LEU B 1 136 ? 2.934 -10.539 -1.925 1 98.88 136 LEU B C 1
ATOM 3164 O O . LEU B 1 136 ? 2.061 -11.102 -2.586 1 98.88 136 LEU B O 1
ATOM 3168 N N . ARG B 1 137 ? 3.639 -11.117 -1.035 1 98.75 137 ARG B N 1
ATOM 3169 C CA . ARG B 1 137 ? 3.469 -12.547 -0.807 1 98.75 137 ARG B CA 1
ATOM 3170 C C . ARG B 1 137 ? 2.047 -12.867 -0.355 1 98.75 137 ARG B C 1
ATOM 3172 O O . ARG B 1 137 ? 1.409 -13.781 -0.889 1 98.75 137 ARG B O 1
ATOM 3179 N N . GLU B 1 138 ? 1.552 -12.109 0.581 1 98.31 138 GLU B N 1
ATOM 3180 C CA . GLU B 1 138 ? 0.209 -12.359 1.097 1 98.31 138 GLU B CA 1
ATOM 3181 C C . GLU B 1 138 ? -0.841 -12.203 0.001 1 98.31 138 GLU B C 1
ATOM 3183 O O . GLU B 1 138 ? -1.79 -12.984 -0.072 1 98.31 138 GLU B O 1
ATOM 3188 N N . THR B 1 139 ? -0.699 -11.188 -0.791 1 98.44 139 THR B N 1
ATOM 3189 C CA . THR B 1 139 ? -1.635 -10.938 -1.882 1 98.44 139 THR B CA 1
ATOM 3190 C C . THR B 1 139 ? -1.663 -12.117 -2.85 1 98.44 139 THR B C 1
ATOM 3192 O O . THR B 1 139 ? -2.73 -12.656 -3.152 1 98.44 139 THR B O 1
ATOM 3195 N N . PHE B 1 140 ? -0.508 -12.617 -3.223 1 98.56 140 PHE B N 1
ATOM 3196 C CA . PHE B 1 140 ? -0.433 -13.68 -4.215 1 98.56 140 PHE B CA 1
ATOM 3197 C C . PHE B 1 140 ? -0.855 -15.016 -3.609 1 98.56 140 PHE B C 1
ATOM 3199 O O . PHE B 1 140 ? -1.465 -15.844 -4.289 1 98.56 140 PHE B O 1
ATOM 3206 N N . MET B 1 141 ? -0.563 -15.18 -2.348 1 98.12 141 MET B N 1
ATOM 3207 C CA . MET B 1 141 ? -1.057 -16.391 -1.687 1 98.12 141 MET B CA 1
ATOM 3208 C C . MET B 1 141 ? -2.582 -16.406 -1.673 1 98.12 141 MET B C 1
ATOM 3210 O O . MET B 1 141 ? -3.189 -17.469 -1.859 1 98.12 141 MET B O 1
ATOM 3214 N N . CYS B 1 142 ? -3.188 -15.281 -1.537 1 97.38 142 CYS B N 1
ATOM 3215 C CA . CYS B 1 142 ? -4.645 -15.18 -1.549 1 97.38 142 CYS B CA 1
ATOM 3216 C C . CYS B 1 142 ? -5.199 -15.484 -2.936 1 97.38 142 CYS B C 1
ATOM 3218 O O . CYS B 1 142 ? -6.367 -15.852 -3.074 1 97.38 142 CYS B O 1
ATOM 3220 N N . TRP B 1 143 ? -4.371 -15.305 -3.967 1 98.12 143 TRP B N 1
ATOM 3221 C CA . TRP B 1 143 ? -4.789 -15.602 -5.332 1 98.12 143 TRP B CA 1
ATOM 3222 C C . TRP B 1 143 ? -4.664 -17.094 -5.629 1 98.12 143 TRP B C 1
ATOM 3224 O O . TRP B 1 143 ? -4.996 -17.547 -6.727 1 98.12 143 TRP B O 1
ATOM 3234 N N . GLY B 1 144 ? -4.113 -17.906 -4.621 1 97.94 144 GLY B N 1
ATOM 3235 C CA . GLY B 1 144 ? -4.066 -19.359 -4.73 1 97.94 144 GLY B CA 1
ATOM 3236 C C . GLY B 1 144 ? -2.664 -19.891 -4.934 1 97.94 144 GLY B C 1
ATOM 3237 O O . GLY B 1 144 ? -2.473 -21.109 -5.07 1 97.94 144 GLY B O 1
ATOM 3238 N N . PHE B 1 145 ? -1.627 -19.016 -4.934 1 98.5 145 PHE B N 1
ATOM 3239 C CA . PHE B 1 145 ? -0.265 -19.5 -5.129 1 98.5 145 PHE B CA 1
ATOM 3240 C C . PHE B 1 145 ? 0.113 -20.5 -4.047 1 98.5 145 PHE B C 1
ATOM 3242 O O . PHE B 1 145 ? -0.274 -20.344 -2.885 1 98.5 145 PHE B O 1
ATOM 3249 N N . ASN B 1 146 ? 0.888 -21.453 -4.41 1 98.25 146 ASN B N 1
ATOM 3250 C CA . ASN B 1 146 ? 1.163 -22.609 -3.562 1 98.25 146 ASN B CA 1
ATOM 3251 C C . ASN B 1 146 ? 2.203 -22.281 -2.494 1 98.25 146 ASN B C 1
ATOM 3253 O O . ASN B 1 146 ? 2.123 -22.781 -1.371 1 98.25 146 ASN B O 1
ATOM 3257 N N . HIS B 1 147 ? 3.201 -21.469 -2.869 1 98.25 147 HIS B N 1
ATOM 3258 C CA . HIS B 1 147 ? 4.281 -21.125 -1.953 1 98.25 147 HIS B CA 1
ATOM 3259 C C . HIS B 1 147 ? 4.934 -19.812 -2.352 1 98.25 147 HIS B C 1
ATOM 3261 O O . HIS B 1 147 ? 5.078 -19.516 -3.543 1 98.25 147 HIS B O 1
ATOM 3267 N N . GLY B 1 148 ? 5.297 -19.031 -1.324 1 98.19 148 GLY B N 1
ATOM 3268 C CA . GLY B 1 148 ? 5.887 -17.734 -1.59 1 98.19 148 GLY B CA 1
ATOM 3269 C C . GLY B 1 148 ? 7.16 -17.484 -0.802 1 98.19 148 GLY B C 1
ATOM 3270 O O . GLY B 1 148 ? 7.262 -17.875 0.36 1 98.19 148 GLY B O 1
ATOM 3271 N N . TYR B 1 149 ? 8.141 -16.875 -1.431 1 98.81 149 TYR B N 1
ATOM 3272 C CA . TYR B 1 149 ? 9.391 -16.422 -0.822 1 98.81 149 TYR B CA 1
ATOM 3273 C C . TYR B 1 149 ? 9.453 -14.906 -0.773 1 98.81 149 TYR B C 1
ATOM 3275 O O . TYR B 1 149 ? 8.742 -14.227 -1.518 1 98.81 149 TYR B O 1
ATOM 3283 N N . GLU B 1 150 ? 10.242 -14.391 0.152 1 98.94 150 GLU B N 1
ATOM 3284 C CA . GLU B 1 150 ? 10.445 -12.953 0.314 1 98.94 150 GLU B CA 1
ATOM 3285 C C . GLU B 1 150 ? 11.93 -12.594 0.345 1 98.94 150 GLU B C 1
ATOM 3287 O O . GLU B 1 150 ? 12.727 -13.297 0.969 1 98.94 150 GLU B O 1
ATOM 3292 N N . LEU B 1 151 ? 12.281 -11.555 -0.343 1 98.94 151 LEU B N 1
ATOM 3293 C CA . LEU B 1 151 ? 13.633 -11 -0.316 1 98.94 151 LEU B CA 1
ATOM 3294 C C . LEU B 1 151 ? 13.594 -9.492 -0.107 1 98.94 151 LEU B C 1
ATOM 3296 O O . LEU B 1 151 ? 13.711 -8.727 -1.067 1 98.94 151 LEU B O 1
ATOM 3300 N N . PRO B 1 152 ? 13.383 -9.07 1.1 1 98.88 152 PRO B N 1
ATOM 3301 C CA . PRO B 1 152 ? 13.531 -7.648 1.423 1 98.88 152 PRO B CA 1
ATOM 3302 C C . PRO B 1 152 ? 14.992 -7.242 1.627 1 98.88 152 PRO B C 1
ATOM 3304 O O . PRO B 1 152 ? 15.75 -7.965 2.273 1 98.88 152 PRO B O 1
ATOM 3307 N N . VAL B 1 153 ? 15.398 -6.09 1.105 1 98.69 153 VAL B N 1
ATOM 3308 C CA . VAL B 1 153 ? 16.766 -5.609 1.246 1 98.69 153 VAL B CA 1
ATOM 3309 C C . VAL B 1 153 ? 16.766 -4.098 1.467 1 98.69 153 VAL B C 1
ATOM 3311 O O . VAL B 1 153 ? 16.078 -3.361 0.758 1 98.69 153 VAL B O 1
ATOM 3314 N N . ILE B 1 154 ? 17.469 -3.648 2.459 1 96.81 154 ILE B N 1
ATOM 3315 C CA . ILE B 1 154 ? 17.75 -2.227 2.623 1 96.81 154 ILE B CA 1
ATOM 3316 C C . ILE B 1 154 ? 18.984 -1.854 1.807 1 96.81 154 ILE B C 1
ATOM 3318 O O . ILE B 1 154 ? 20.094 -2.32 2.092 1 96.81 154 ILE B O 1
ATOM 3322 N N . SER B 1 155 ? 18.75 -1.038 0.863 1 95.31 155 SER B N 1
ATOM 3323 C CA . SER B 1 155 ? 19.828 -0.758 -0.078 1 95.31 155 SER B CA 1
ATOM 3324 C C . SER B 1 155 ? 20.609 0.491 0.327 1 95.31 155 SER B C 1
ATOM 3326 O O . SER B 1 155 ? 21.781 0.629 -0.003 1 95.31 155 SER B O 1
ATOM 3328 N N . ASN B 1 156 ? 19.953 1.491 1.033 1 91.44 156 ASN B N 1
ATOM 3329 C CA . ASN B 1 156 ? 20.547 2.783 1.369 1 91.44 156 ASN B CA 1
ATOM 3330 C C . ASN B 1 156 ? 21.109 3.479 0.135 1 91.44 156 ASN B C 1
ATOM 3332 O O . ASN B 1 156 ? 22.25 3.926 0.14 1 91.44 156 ASN B O 1
ATOM 3336 N N . SER B 1 157 ? 20.297 3.596 -0.888 1 91.56 157 SER B N 1
ATOM 3337 C CA . SER B 1 157 ? 20.781 4.082 -2.176 1 91.56 157 SER B CA 1
ATOM 3338 C C . SER B 1 157 ? 19.703 4.852 -2.92 1 91.56 157 SER B C 1
ATOM 3340 O O . SER B 1 157 ? 18.531 4.441 -2.924 1 91.56 157 SER B O 1
ATOM 3342 N N . TYR B 1 158 ? 20.109 6.004 -3.449 1 89.62 158 TYR B N 1
ATOM 3343 C CA . TYR B 1 158 ? 19.25 6.738 -4.375 1 89.62 158 TYR B CA 1
ATOM 3344 C C . TYR B 1 158 ? 19.609 6.414 -5.82 1 89.62 158 TYR B C 1
ATOM 3346 O O . TYR B 1 158 ? 19.766 7.316 -6.648 1 89.62 158 TYR B O 1
ATOM 3354 N N . GLY B 1 159 ? 19.797 5.129 -5.996 1 86.31 159 GLY B N 1
ATOM 3355 C CA . GLY B 1 159 ? 20.312 4.664 -7.277 1 86.31 159 GLY B CA 1
ATOM 3356 C C . GLY B 1 159 ? 21.781 4.293 -7.246 1 86.31 159 GLY B C 1
ATOM 3357 O O . GLY B 1 159 ? 22.469 4.551 -6.258 1 86.31 159 GLY B O 1
ATOM 3358 N N . GLY B 1 160 ? 22.297 3.621 -8.227 1 87.94 160 GLY B N 1
ATOM 3359 C CA . GLY B 1 160 ? 23.688 3.184 -8.281 1 87.94 160 GLY B CA 1
ATOM 3360 C C . GLY B 1 160 ? 24.016 2.098 -7.27 1 87.94 160 GLY B C 1
ATOM 3361 O O . GLY B 1 160 ? 25.109 2.064 -6.715 1 87.94 160 GLY B O 1
ATOM 3362 N N . TYR B 1 161 ? 23.109 1.396 -6.926 1 93.88 161 TYR B N 1
ATOM 3363 C CA . TYR B 1 161 ? 23.203 0.387 -5.875 1 93.88 161 TYR B CA 1
ATOM 3364 C C . TYR B 1 161 ? 24.203 -0.701 -6.262 1 93.88 161 TYR B C 1
ATOM 3366 O O . TYR B 1 161 ? 24.109 -1.273 -7.352 1 93.88 161 TYR B O 1
ATOM 3374 N N . ASN B 1 162 ? 25.219 -0.894 -5.461 1 95 162 ASN B N 1
ATOM 3375 C CA . ASN B 1 162 ? 26.156 -2.006 -5.516 1 95 162 ASN B CA 1
ATOM 3376 C C . ASN B 1 162 ? 26.047 -2.895 -4.277 1 95 162 ASN B C 1
ATOM 3378 O O . ASN B 1 162 ? 26.672 -2.611 -3.25 1 95 162 ASN B O 1
ATOM 3382 N N . PRO B 1 163 ? 25.297 -3.939 -4.398 1 97.06 163 PRO B N 1
ATOM 3383 C CA . PRO B 1 163 ? 25.062 -4.762 -3.211 1 97.06 163 PRO B CA 1
ATOM 3384 C C . PRO B 1 163 ? 26.344 -5.301 -2.59 1 97.06 163 PRO B C 1
ATOM 3386 O O . PRO B 1 163 ? 27.281 -5.664 -3.309 1 97.06 163 PRO B O 1
ATOM 3389 N N . SER B 1 164 ? 26.422 -5.332 -1.314 1 96.25 164 SER B N 1
ATOM 3390 C CA . SER B 1 164 ? 27.547 -5.91 -0.598 1 96.25 164 SER B CA 1
ATOM 3391 C C . SER B 1 164 ? 27.641 -7.414 -0.825 1 96.25 164 SER B C 1
ATOM 3393 O O . SER B 1 164 ? 26.656 -8.047 -1.212 1 96.25 164 SER B O 1
ATOM 3395 N N . PRO B 1 165 ? 28.766 -8.023 -0.569 1 97.94 165 PRO B N 1
ATOM 3396 C CA . PRO B 1 165 ? 28.891 -9.477 -0.696 1 97.94 165 PRO B CA 1
ATOM 3397 C C . PRO B 1 165 ? 27.891 -10.242 0.16 1 97.94 165 PRO B C 1
ATOM 3399 O O . PRO B 1 165 ? 27.375 -11.281 -0.26 1 97.94 165 PRO B O 1
ATOM 3402 N N . LYS B 1 166 ? 27.641 -9.648 1.301 1 97.94 166 LYS B N 1
ATOM 3403 C CA . LYS B 1 166 ? 26.672 -10.289 2.186 1 97.94 166 LYS B CA 1
ATOM 3404 C C . LYS B 1 166 ? 25.281 -10.32 1.549 1 97.94 166 LYS B C 1
ATOM 3406 O O . LYS B 1 166 ? 24.594 -11.344 1.599 1 97.94 166 LYS B O 1
ATOM 3411 N N . VAL B 1 167 ? 24.875 -9.234 0.985 1 98.19 167 VAL B N 1
ATOM 3412 C CA . VAL B 1 167 ? 23.578 -9.148 0.32 1 98.19 167 VAL B CA 1
ATOM 3413 C C . VAL B 1 167 ? 23.562 -10.07 -0.899 1 98.19 167 VAL B C 1
ATOM 3415 O O . VAL B 1 167 ? 22.578 -10.781 -1.132 1 98.19 167 VAL B O 1
ATOM 3418 N N . VAL B 1 168 ? 24.641 -10.102 -1.668 1 98.69 168 VAL B N 1
ATOM 3419 C CA . VAL B 1 168 ? 24.734 -10.961 -2.844 1 98.69 168 VAL B CA 1
ATOM 3420 C C . VAL B 1 168 ? 24.562 -12.422 -2.436 1 98.69 168 VAL B C 1
ATOM 3422 O O . VAL B 1 168 ? 23.844 -13.18 -3.094 1 98.69 168 VAL B O 1
ATOM 3425 N N . LYS B 1 169 ? 25.203 -12.789 -1.39 1 98.69 169 LYS B N 1
ATOM 3426 C CA . LYS B 1 169 ? 25.062 -14.156 -0.891 1 98.69 169 LYS B CA 1
ATOM 3427 C C . LYS B 1 169 ? 23.625 -14.469 -0.52 1 98.69 169 LYS B C 1
ATOM 3429 O O . LYS B 1 169 ? 23.109 -15.539 -0.852 1 98.69 169 LYS B O 1
ATOM 3434 N N . LYS B 1 170 ? 23 -13.531 0.198 1 98.75 170 LYS B N 1
ATOM 3435 C CA . LYS B 1 170 ? 21.594 -13.68 0.562 1 98.75 170 LYS B CA 1
ATOM 3436 C C . LYS B 1 170 ? 20.719 -13.836 -0.677 1 98.75 170 LYS B C 1
ATOM 3438 O O . LYS B 1 170 ? 19.828 -14.703 -0.713 1 98.75 170 LYS B O 1
ATOM 3443 N N . VAL B 1 171 ? 20.938 -13.047 -1.656 1 98.88 171 VAL B N 1
ATOM 3444 C CA . VAL B 1 171 ? 20.172 -13.055 -2.904 1 98.88 171 VAL B CA 1
ATOM 3445 C C . VAL B 1 171 ? 20.359 -14.391 -3.615 1 98.88 171 VAL B C 1
ATOM 3447 O O . VAL B 1 171 ? 19.391 -15.008 -4.047 1 98.88 171 VAL B O 1
ATOM 3450 N N . LYS B 1 172 ? 21.578 -14.859 -3.697 1 98.75 172 LYS B N 1
ATOM 3451 C CA . LYS B 1 172 ? 21.859 -16.125 -4.367 1 98.75 172 LYS B CA 1
ATOM 3452 C C . LYS B 1 172 ? 21.25 -17.297 -3.621 1 98.75 172 LYS B C 1
ATOM 3454 O O . LYS B 1 172 ? 20.75 -18.25 -4.242 1 98.75 172 LYS B O 1
ATOM 3459 N N . THR B 1 173 ? 21.25 -17.219 -2.355 1 98.81 173 THR B N 1
ATOM 3460 C CA . THR B 1 173 ? 20.688 -18.281 -1.541 1 98.81 173 THR B CA 1
ATOM 3461 C C . THR B 1 173 ? 19.172 -18.406 -1.78 1 98.81 173 THR B C 1
ATOM 3463 O O . THR B 1 173 ? 18.672 -19.5 -2.021 1 98.81 173 THR B O 1
ATOM 3466 N N . ILE B 1 174 ? 18.5 -17.312 -1.735 1 98.81 174 ILE B N 1
ATOM 3467 C CA . ILE B 1 174 ? 17.062 -17.359 -1.92 1 98.81 174 ILE B CA 1
ATOM 3468 C C . ILE B 1 174 ? 16.734 -17.75 -3.361 1 98.81 174 ILE B C 1
ATOM 3470 O O . ILE B 1 174 ? 15.734 -18.422 -3.617 1 98.81 174 ILE B O 1
ATOM 3474 N N . ALA B 1 175 ? 17.531 -17.281 -4.27 1 98.75 175 ALA B N 1
ATOM 3475 C CA . ALA B 1 175 ? 17.359 -17.656 -5.672 1 98.75 175 ALA B CA 1
ATOM 3476 C C . ALA B 1 175 ? 17.453 -19.156 -5.859 1 98.75 175 ALA B C 1
ATOM 3478 O O . ALA B 1 175 ? 16.641 -19.766 -6.566 1 98.75 175 ALA B O 1
ATOM 3479 N N . LYS B 1 176 ? 18.453 -19.703 -5.27 1 98.62 176 LYS B N 1
ATOM 3480 C CA . LYS B 1 176 ? 18.656 -21.156 -5.359 1 98.62 176 LYS B CA 1
ATOM 3481 C C . LYS B 1 176 ? 17.469 -21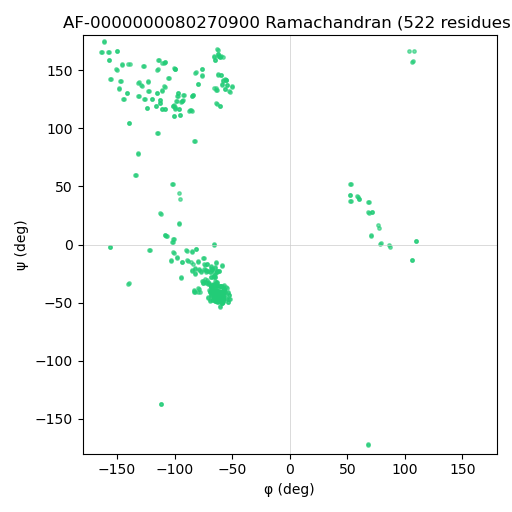.906 -4.75 1 98.62 176 LYS B C 1
ATOM 3483 O O . LYS B 1 176 ? 16.953 -22.859 -5.348 1 98.62 176 LYS B O 1
ATOM 3488 N N . LYS B 1 177 ? 17.078 -21.484 -3.59 1 98.5 177 LYS B N 1
ATOM 3489 C CA . LYS B 1 177 ? 15.945 -22.125 -2.936 1 98.5 177 LYS B CA 1
ATOM 3490 C C . LYS B 1 177 ? 14.695 -22.047 -3.807 1 98.5 177 LYS B C 1
ATOM 3492 O O . LYS B 1 177 ? 13.977 -23.031 -3.957 1 98.5 177 LYS B O 1
ATOM 3497 N N . PHE B 1 178 ? 14.492 -20.922 -4.32 1 98.69 178 PHE B N 1
ATOM 3498 C CA . PHE B 1 178 ? 13.328 -20.703 -5.176 1 98.69 178 PHE B CA 1
ATOM 3499 C C . PHE B 1 178 ? 13.398 -21.578 -6.418 1 98.69 178 PHE B C 1
ATOM 3501 O O . PHE B 1 178 ? 12.438 -22.281 -6.738 1 98.69 178 PHE B O 1
ATOM 3508 N N . TYR B 1 179 ? 14.539 -21.562 -7.062 1 98.19 179 TYR B N 1
ATOM 3509 C CA . TYR B 1 179 ? 14.742 -22.359 -8.266 1 98.19 179 TYR B CA 1
ATOM 3510 C C . TYR B 1 179 ? 14.508 -23.844 -7.98 1 98.19 179 TYR B C 1
ATOM 3512 O O . TYR B 1 179 ? 13.805 -24.516 -8.727 1 98.19 179 TYR B O 1
ATOM 3520 N N . MET B 1 180 ? 15.094 -24.297 -6.91 1 97.94 180 MET B N 1
ATOM 3521 C CA . MET B 1 180 ? 14.984 -25.719 -6.57 1 97.94 180 MET B CA 1
ATOM 3522 C C . MET B 1 180 ? 13.531 -26.094 -6.297 1 97.94 180 MET B C 1
ATOM 3524 O O . MET B 1 180 ? 13.07 -27.156 -6.715 1 97.94 180 MET B O 1
ATOM 3528 N N . ASN B 1 181 ? 12.875 -25.203 -5.629 1 98.06 181 ASN B N 1
ATOM 3529 C CA . ASN B 1 181 ? 11.469 -25.469 -5.332 1 98.06 181 ASN B CA 1
ATOM 3530 C C . ASN B 1 181 ? 10.625 -25.531 -6.602 1 98.06 181 ASN B C 1
ATOM 3532 O O . ASN B 1 181 ? 9.812 -26.438 -6.766 1 98.06 181 ASN B O 1
ATOM 3536 N N . VAL B 1 182 ? 10.82 -24.609 -7.477 1 97.81 182 VAL B N 1
ATOM 3537 C CA . VAL B 1 182 ? 10.078 -24.578 -8.727 1 97.81 182 VAL B CA 1
ATOM 3538 C C . VAL B 1 182 ? 10.422 -25.797 -9.57 1 97.81 182 VAL B C 1
ATOM 3540 O O . VAL B 1 182 ? 9.531 -26.469 -10.109 1 97.81 182 VAL B O 1
ATOM 3543 N N . SER B 1 183 ? 11.688 -26.141 -9.648 1 96.94 183 SER B N 1
ATOM 3544 C CA . SER B 1 183 ? 12.18 -27.219 -10.492 1 96.94 183 SER B CA 1
ATOM 3545 C C . SER B 1 183 ? 11.695 -28.578 -10 1 96.94 183 SER B C 1
ATOM 3547 O O . SER B 1 183 ? 11.391 -29.453 -10.805 1 96.94 183 SER B O 1
ATOM 3549 N N . CYS B 1 184 ? 11.617 -28.797 -8.734 1 96.12 184 CYS B N 1
ATOM 3550 C CA . CYS B 1 184 ? 11.25 -30.094 -8.18 1 96.12 184 CYS B CA 1
ATOM 3551 C C . CYS B 1 184 ? 9.75 -30.328 -8.289 1 96.12 184 CYS B C 1
ATOM 3553 O O . CYS B 1 184 ? 9.281 -31.469 -8.18 1 96.12 184 CYS B O 1
ATOM 3555 N N . GLY B 1 185 ? 8.945 -29.281 -8.391 1 95.38 185 GLY B N 1
ATOM 3556 C CA . GLY B 1 185 ? 7.512 -29.406 -8.617 1 95.38 185 GLY B CA 1
ATOM 3557 C C . GLY B 1 185 ? 6.746 -29.812 -7.367 1 95.38 185 GLY B C 1
ATOM 3558 O O . GLY B 1 185 ? 5.594 -30.234 -7.449 1 95.38 185 GLY B O 1
ATOM 3559 N N . LYS B 1 186 ? 7.438 -29.641 -6.293 1 96.12 186 LYS B N 1
ATOM 3560 C CA . LYS B 1 186 ? 6.781 -30 -5.039 1 96.12 186 LYS B CA 1
ATOM 3561 C C . LYS B 1 186 ? 5.598 -29.078 -4.758 1 96.12 186 LYS B C 1
ATOM 3563 O O . LYS B 1 186 ? 5.695 -27.859 -4.922 1 96.12 186 LYS B O 1
ATOM 3568 N N . LEU B 1 187 ? 4.449 -29.688 -4.355 1 98 187 LEU B N 1
ATOM 3569 C CA . LEU B 1 187 ? 3.27 -28.938 -3.936 1 98 187 LEU B CA 1
ATOM 3570 C C . LEU B 1 187 ? 3.066 -29.047 -2.428 1 98 187 LEU B C 1
ATOM 3572 O O . LEU B 1 187 ? 3.219 -30.125 -1.85 1 98 187 LEU B O 1
ATOM 3576 N N . TYR B 1 188 ? 2.764 -27.922 -1.822 1 98.12 188 TYR B N 1
ATOM 3577 C CA . TYR B 1 188 ? 2.658 -27.828 -0.37 1 98.12 188 TYR B CA 1
ATOM 3578 C C . TYR B 1 188 ? 1.201 -27.75 0.068 1 98.12 188 TYR B C 1
ATOM 3580 O O . TYR B 1 188 ? 0.367 -27.172 -0.627 1 98.12 188 TYR B O 1
ATOM 3588 N N . SER B 1 189 ? 0.949 -28.406 1.203 1 98.38 189 SER B N 1
ATOM 3589 C CA . SER B 1 189 ? -0.334 -28.156 1.849 1 98.38 189 SER B CA 1
ATOM 3590 C C . SER B 1 189 ? -0.524 -26.656 2.125 1 98.38 189 SER B C 1
ATOM 3592 O O . SER B 1 189 ? 0.431 -25.969 2.469 1 98.38 189 SER B O 1
ATOM 3594 N N . PRO B 1 190 ? -1.77 -26.188 1.941 1 97.69 190 PRO B N 1
ATOM 3595 C CA . PRO B 1 190 ? -1.976 -24.75 2.158 1 97.69 190 PRO B CA 1
ATOM 3596 C C . PRO B 1 190 ? -1.678 -24.328 3.594 1 97.69 190 PRO B C 1
ATOM 3598 O O . PRO B 1 190 ? -1.854 -25.109 4.527 1 97.69 190 PRO B O 1
ATOM 3601 N N . THR B 1 191 ? -1.182 -23.125 3.742 1 96.31 191 THR B N 1
ATOM 3602 C CA . THR B 1 191 ? -1.077 -22.531 5.066 1 96.31 191 THR B CA 1
ATOM 3603 C C . THR B 1 191 ? -2.459 -22.344 5.688 1 96.31 191 THR B C 1
ATOM 3605 O O . THR B 1 191 ? -3.477 -22.484 5.004 1 96.31 191 THR B O 1
ATOM 3608 N N . PHE B 1 192 ? -2.469 -22.062 6.914 1 96.81 192 PHE B N 1
ATOM 3609 C CA . PHE B 1 192 ? -3.74 -21.812 7.586 1 96.81 192 PHE B CA 1
ATOM 3610 C C . PHE B 1 192 ? -4.461 -20.625 6.941 1 96.81 192 PHE B C 1
ATOM 3612 O O . PHE B 1 192 ? -5.668 -20.688 6.711 1 96.81 192 PHE B O 1
ATOM 3619 N N . VAL B 1 193 ? -3.697 -19.672 6.656 1 95.94 193 VAL B N 1
ATOM 3620 C CA . VAL B 1 193 ? -4.289 -18.453 6.094 1 95.94 193 VAL B CA 1
ATOM 3621 C C . VAL B 1 193 ? -4.855 -18.75 4.711 1 95.94 193 VAL B C 1
ATOM 3623 O O . VAL B 1 193 ? -5.961 -18.312 4.379 1 95.94 193 VAL B O 1
ATOM 3626 N N . SER B 1 194 ? -4.105 -19.453 3.922 1 96.94 194 SER B N 1
ATOM 3627 C CA . SER B 1 194 ? -4.59 -19.812 2.59 1 96.94 194 SER B CA 1
ATOM 3628 C C . SER B 1 194 ? -5.871 -20.641 2.668 1 96.94 194 SER B C 1
ATOM 3630 O O . SER B 1 194 ? -6.801 -20.422 1.893 1 96.94 194 SER B O 1
ATOM 3632 N N . LEU B 1 195 ? -5.871 -21.531 3.615 1 98.25 195 LEU B N 1
ATOM 3633 C CA . LEU B 1 195 ? -7.051 -22.359 3.822 1 98.25 195 LEU B CA 1
ATOM 3634 C C . LEU B 1 195 ? -8.242 -21.516 4.254 1 98.25 195 LEU B C 1
ATOM 3636 O O . LEU B 1 195 ? -9.359 -21.703 3.764 1 98.25 195 LEU B O 1
ATOM 3640 N N . LEU B 1 196 ? -7.992 -20.641 5.121 1 98 196 LEU B N 1
ATOM 3641 C CA . LEU B 1 196 ? -9.031 -19.75 5.637 1 98 196 LEU B CA 1
ATOM 3642 C C . LEU B 1 196 ? -9.633 -18.922 4.512 1 98 196 LEU B C 1
ATOM 3644 O O . LEU B 1 196 ? -10.852 -18.891 4.34 1 98 196 LEU B O 1
ATOM 3648 N N . VAL B 1 197 ? -8.82 -18.234 3.75 1 97.06 197 VAL B N 1
ATOM 3649 C CA . VAL B 1 197 ? -9.273 -17.328 2.695 1 97.06 197 VAL B CA 1
ATOM 3650 C C . VAL B 1 197 ? -10.062 -18.125 1.647 1 97.06 197 VAL B C 1
ATOM 3652 O O . VAL B 1 197 ? -11.156 -17.719 1.258 1 97.06 197 VAL B O 1
ATOM 3655 N N . TYR B 1 198 ? -9.492 -19.234 1.248 1 98.38 198 TYR B N 1
ATOM 3656 C CA . TYR B 1 198 ? -10.164 -20.094 0.275 1 98.38 198 TYR B CA 1
ATOM 3657 C C . TYR B 1 198 ? -11.57 -20.453 0.736 1 98.38 198 TYR B C 1
ATOM 3659 O O . TYR B 1 198 ? -12.539 -20.266 -0.005 1 98.38 198 TYR B O 1
ATOM 3667 N N . ASN B 1 199 ? -11.727 -20.891 1.938 1 98.62 199 ASN B N 1
ATOM 3668 C CA . ASN B 1 199 ? -13.008 -21.422 2.391 1 98.62 199 ASN B CA 1
ATOM 3669 C C . ASN B 1 199 ? -13.961 -20.297 2.809 1 98.62 199 ASN B C 1
ATOM 3671 O O . ASN B 1 199 ? -15.172 -20.5 2.859 1 98.62 199 ASN B O 1
ATOM 3675 N N . ILE B 1 200 ? -13.438 -19.156 3.117 1 97.94 200 ILE B N 1
ATOM 3676 C CA . ILE B 1 200 ? -14.305 -17.984 3.303 1 97.94 200 ILE B CA 1
ATOM 3677 C C . ILE B 1 200 ? -15.008 -17.656 1.991 1 97.94 200 ILE B C 1
ATOM 3679 O O . ILE B 1 200 ? -16.234 -17.531 1.954 1 97.94 200 ILE B O 1
ATOM 3683 N N . PHE B 1 201 ? -14.258 -17.594 0.951 1 97.5 201 PHE B N 1
ATOM 3684 C CA . PHE B 1 201 ? -14.859 -17.203 -0.317 1 97.5 201 PHE B CA 1
ATOM 3685 C C . PHE B 1 201 ? -15.672 -18.344 -0.914 1 97.5 201 PHE B C 1
ATOM 3687 O O . PHE B 1 201 ? -16.672 -18.109 -1.59 1 97.5 201 PHE B O 1
ATOM 3694 N N . ARG B 1 202 ? -15.219 -19.547 -0.644 1 97.94 202 ARG B N 1
ATOM 3695 C CA . ARG B 1 202 ? -16.047 -20.703 -0.958 1 97.94 202 ARG B CA 1
ATOM 3696 C C . ARG B 1 202 ? -17.438 -20.547 -0.361 1 97.94 202 ARG B C 1
ATOM 3698 O O . ARG B 1 202 ? -18.438 -20.734 -1.057 1 97.94 202 ARG B O 1
ATOM 3705 N N . GLY B 1 203 ? -17.5 -20.172 0.865 1 97.25 203 GLY B N 1
ATOM 3706 C CA . GLY B 1 203 ? -18.781 -19.938 1.528 1 97.25 203 GLY B CA 1
ATOM 3707 C C . GLY B 1 203 ? -19.531 -18.734 0.992 1 97.25 203 GLY B C 1
ATOM 3708 O O . GLY B 1 203 ? -20.734 -18.781 0.791 1 97.25 203 GLY B O 1
ATOM 3709 N N . MET B 1 204 ? -18.812 -17.734 0.715 1 94.75 204 MET B N 1
ATOM 3710 C CA . MET B 1 204 ? -19.406 -16.484 0.241 1 94.75 204 MET B CA 1
ATOM 3711 C C . MET B 1 204 ? -20 -16.656 -1.154 1 94.75 204 MET B C 1
ATOM 3713 O O . MET B 1 204 ? -20.812 -15.844 -1.586 1 94.75 204 MET B O 1
ATOM 3717 N N . SER B 1 205 ? -19.562 -17.641 -1.864 1 94.25 205 SER B N 1
ATOM 3718 C CA . SER B 1 205 ? -20.031 -17.875 -3.221 1 94.25 205 SER B CA 1
ATOM 3719 C C . SER B 1 205 ? -21.516 -18.25 -3.227 1 94.25 205 SER B C 1
ATOM 3721 O O . SER B 1 205 ? -22.125 -18.391 -4.293 1 94.25 205 SER B O 1
ATOM 3723 N N . HIS B 1 206 ? -22.094 -18.297 -2.082 1 91.81 206 HIS B N 1
ATOM 3724 C CA . HIS B 1 206 ? -23.516 -18.625 -1.954 1 91.81 206 HIS B CA 1
ATOM 3725 C C . HIS B 1 206 ? -24.328 -17.391 -1.578 1 91.81 206 HIS B C 1
ATOM 3727 O O . HIS B 1 206 ? -25.5 -17.484 -1.234 1 91.81 206 HIS B O 1
ATOM 3733 N N . SER B 1 207 ? -23.641 -16.312 -1.607 1 86.88 207 SER B N 1
ATOM 3734 C CA . SER B 1 207 ? -24.328 -15.07 -1.252 1 86.88 207 SER B CA 1
ATOM 3735 C C . SER B 1 207 ? -25.219 -14.586 -2.391 1 86.88 207 SER B C 1
ATOM 3737 O O . SER B 1 207 ? -24.891 -14.781 -3.564 1 86.88 207 SER B O 1
ATOM 3739 N N . GLY B 1 208 ? -26.234 -13.914 -1.971 1 82.62 208 GLY B N 1
ATOM 3740 C CA . GLY B 1 208 ? -27.109 -13.289 -2.951 1 82.62 208 GLY B CA 1
ATOM 3741 C C . GLY B 1 208 ? -27.891 -14.289 -3.775 1 82.62 208 GLY B C 1
ATOM 3742 O O . GLY B 1 208 ? -27.906 -15.484 -3.463 1 82.62 208 GLY B O 1
ATOM 3743 N N . THR B 1 209 ? -28.594 -13.75 -4.801 1 79.75 209 THR B N 1
ATOM 3744 C CA . THR B 1 209 ? -29.375 -14.578 -5.703 1 79.75 209 THR B CA 1
ATOM 3745 C C . THR B 1 209 ? -28.484 -15.195 -6.785 1 79.75 209 THR B C 1
ATOM 3747 O O . THR B 1 209 ? -27.438 -14.641 -7.121 1 79.75 209 THR B O 1
ATOM 3750 N N . GLU B 1 210 ? -28.859 -16.344 -7.195 1 76 210 GLU B N 1
ATOM 3751 C CA . GLU B 1 210 ? -28.141 -17.016 -8.273 1 76 210 GLU B CA 1
ATOM 3752 C C . GLU B 1 210 ? -27.984 -16.109 -9.484 1 76 210 GLU B C 1
ATOM 3754 O O . GLU B 1 210 ? -28.938 -15.453 -9.898 1 76 210 GLU B O 1
ATOM 3759 N N . GLY B 1 211 ? -26.812 -16.016 -10 1 77.75 211 GLY B N 1
ATOM 3760 C CA . GLY B 1 211 ? -26.547 -15.203 -11.172 1 77.75 211 GLY B CA 1
ATOM 3761 C C . GLY B 1 211 ? -26.25 -13.75 -10.836 1 77.75 211 GLY B C 1
ATOM 3762 O O . GLY B 1 211 ? -25.984 -12.945 -11.734 1 77.75 211 GLY B O 1
ATOM 3763 N N . GLU B 1 212 ? -26.281 -13.453 -9.586 1 82.94 212 GLU B N 1
ATOM 3764 C CA . GLU B 1 212 ? -26.125 -12.062 -9.172 1 82.94 212 GLU B CA 1
ATOM 3765 C C . GLU B 1 212 ? -24.656 -11.648 -9.188 1 82.94 212 GLU B C 1
ATOM 3767 O O . GLU B 1 212 ? -24.312 -10.539 -9.617 1 82.94 212 GLU B O 1
ATOM 3772 N N . PHE B 1 213 ? -23.844 -12.578 -8.719 1 89.31 213 PHE B N 1
ATOM 3773 C CA . PHE B 1 213 ? -22.422 -12.273 -8.664 1 89.31 213 PHE B CA 1
ATOM 3774 C C . PHE B 1 213 ? -21.609 -13.305 -9.445 1 89.31 213 PHE B C 1
ATOM 3776 O O . PHE B 1 213 ? -21.875 -14.508 -9.344 1 89.31 213 PHE B O 1
ATOM 3783 N N . TYR B 1 214 ? -20.656 -12.875 -10.133 1 94.69 214 TYR B N 1
ATOM 3784 C CA . TYR B 1 214 ? -19.844 -13.75 -10.969 1 94.69 214 TYR B CA 1
ATOM 3785 C C . TYR B 1 214 ? -19.062 -14.742 -10.117 1 94.69 214 TYR B C 1
ATOM 3787 O O . TYR B 1 214 ? -18.75 -15.844 -10.57 1 94.69 214 TYR B O 1
ATOM 3795 N N . ASP B 1 215 ? -18.75 -14.375 -8.891 1 94.5 215 ASP B N 1
ATOM 3796 C CA . ASP B 1 215 ? -18.031 -15.273 -7.988 1 94.5 215 ASP B CA 1
ATOM 3797 C C . ASP B 1 215 ? -18.797 -16.578 -7.809 1 94.5 215 ASP B C 1
ATOM 3799 O O . ASP B 1 215 ? -18.188 -17.656 -7.785 1 94.5 215 ASP B O 1
ATOM 3803 N N . ASN B 1 216 ? -20.109 -16.469 -7.703 1 94.62 216 ASN B N 1
ATOM 3804 C CA . ASN B 1 216 ? -20.922 -17.656 -7.555 1 94.62 216 ASN B CA 1
ATOM 3805 C C . ASN B 1 216 ? -20.766 -18.609 -8.742 1 94.62 216 ASN B C 1
ATOM 3807 O O . ASN B 1 216 ? -20.594 -19.812 -8.562 1 94.62 216 ASN B O 1
ATOM 3811 N N . GLU B 1 217 ? -20.781 -18.062 -9.883 1 95.56 217 GLU B N 1
ATOM 3812 C CA . GLU B 1 217 ? -20.625 -18.844 -11.109 1 95.56 217 GLU B CA 1
ATOM 3813 C C . GLU B 1 217 ? -19.234 -19.469 -11.188 1 95.56 217 GLU B C 1
ATOM 3815 O O . GLU B 1 217 ? -19.094 -20.641 -11.547 1 95.56 217 GLU B O 1
ATOM 3820 N N . TYR B 1 218 ? -18.25 -18.75 -10.812 1 96.94 218 TYR B N 1
ATOM 3821 C CA . TYR B 1 218 ? -16.875 -19.234 -10.852 1 96.94 218 TYR B CA 1
ATOM 3822 C C . TYR B 1 218 ? -16.719 -20.484 -10 1 96.94 218 TYR B C 1
ATOM 3824 O O . TYR B 1 218 ? -16.172 -21.484 -10.461 1 96.94 218 TYR B O 1
ATOM 3832 N N . TRP B 1 219 ? -17.172 -20.422 -8.82 1 97.25 219 TRP B N 1
ATOM 3833 C CA . TRP B 1 219 ? -16.969 -21.5 -7.867 1 97.25 219 TRP B CA 1
ATOM 3834 C C . TRP B 1 219 ? -17.734 -22.75 -8.289 1 97.25 219 TRP B C 1
ATOM 3836 O O . TRP B 1 219 ? -17.219 -23.875 -8.164 1 97.25 219 TRP B O 1
ATOM 3846 N N . LYS B 1 220 ? -18.906 -22.547 -8.859 1 96.06 220 LYS B N 1
ATOM 3847 C CA . LYS B 1 220 ? -19.688 -23.672 -9.359 1 96.06 220 LYS B CA 1
ATOM 3848 C C . LYS B 1 220 ? -19.047 -24.281 -10.609 1 96.06 220 LYS B C 1
ATOM 3850 O O . LYS B 1 220 ? -18.844 -25.484 -10.695 1 96.06 220 LYS B O 1
ATOM 3855 N N . LYS B 1 221 ? -18.656 -23.453 -11.5 1 96.5 221 LYS B N 1
ATOM 3856 C CA . LYS B 1 221 ? -18.141 -23.891 -12.797 1 96.5 221 LYS B CA 1
ATOM 3857 C C . LYS B 1 221 ? -16.828 -24.625 -12.641 1 96.5 221 LYS B C 1
ATOM 3859 O O . LYS B 1 221 ? -16.531 -25.562 -13.391 1 96.5 221 LYS B O 1
ATOM 3864 N N . THR B 1 222 ? -16.016 -24.219 -11.719 1 97.12 222 THR B N 1
ATOM 3865 C CA . THR B 1 222 ? -14.688 -24.812 -11.547 1 97.12 222 THR B CA 1
ATOM 3866 C C . THR B 1 222 ? -14.766 -26.078 -10.695 1 97.12 222 THR B C 1
ATOM 3868 O O . THR B 1 222 ? -13.805 -26.844 -10.641 1 97.12 222 THR B O 1
ATOM 3871 N N . GLY B 1 223 ? -15.906 -26.25 -9.969 1 97.5 223 GLY B N 1
ATOM 3872 C CA . GLY B 1 223 ? -16.047 -27.359 -9.055 1 97.5 223 GLY B CA 1
ATOM 3873 C C . GLY B 1 223 ? -15.352 -27.156 -7.73 1 97.5 223 GLY B C 1
ATOM 3874 O O . GLY B 1 223 ? -15.43 -27.984 -6.836 1 97.5 223 GLY B O 1
ATOM 3875 N N . LEU B 1 224 ? -14.727 -26 -7.547 1 98.19 224 LEU B N 1
ATOM 3876 C CA . LEU B 1 224 ? -13.977 -25.703 -6.328 1 98.19 224 LEU B CA 1
ATOM 3877 C C . LEU B 1 224 ? -14.914 -25.625 -5.129 1 98.19 224 LEU B C 1
ATOM 3879 O O . LEU B 1 224 ? -14.5 -25.859 -3.992 1 98.19 224 LEU B O 1
ATOM 3883 N N . VAL B 1 225 ? -16.156 -25.297 -5.363 1 97.5 225 VAL B N 1
ATOM 3884 C CA . VAL B 1 225 ? -17.125 -25.109 -4.297 1 97.5 225 VAL B CA 1
ATOM 3885 C C . VAL B 1 225 ? -17.344 -26.422 -3.549 1 97.5 225 VAL B C 1
ATOM 3887 O O . VAL B 1 225 ? -17.781 -26.422 -2.4 1 97.5 225 VAL B O 1
ATOM 3890 N N . ASP B 1 226 ? -16.922 -27.562 -4.102 1 97.5 226 ASP B N 1
ATOM 3891 C CA . ASP B 1 226 ? -17.25 -28.875 -3.564 1 97.5 226 ASP B CA 1
ATOM 3892 C C . ASP B 1 226 ? -16.078 -29.453 -2.762 1 97.5 226 ASP B C 1
ATOM 3894 O O . ASP B 1 226 ? -16.203 -30.531 -2.172 1 97.5 226 ASP B O 1
ATOM 3898 N N . VAL B 1 227 ? -14.977 -28.734 -2.812 1 98 227 VAL B N 1
ATOM 3899 C CA . VAL B 1 227 ? -13.789 -29.297 -2.158 1 98 227 VAL B CA 1
ATOM 3900 C C . VAL B 1 227 ? -13.219 -28.266 -1.182 1 98 227 VAL B C 1
ATOM 3902 O O . VAL B 1 227 ? -13.352 -27.062 -1.39 1 98 227 VAL B O 1
ATOM 3905 N N . SER B 1 228 ? -12.523 -28.781 -0.143 1 98.31 228 SER B N 1
ATOM 3906 C CA . SER B 1 228 ? -11.984 -27.906 0.902 1 98.31 228 SER B CA 1
ATOM 3907 C C . SER B 1 228 ? -10.773 -27.125 0.405 1 98.31 228 SER B C 1
ATOM 3909 O O . SER B 1 228 ? -10.367 -26.141 1.025 1 98.31 228 SER B O 1
ATOM 3911 N N . TYR B 1 229 ? -10.156 -27.594 -0.586 1 98.44 229 TYR B N 1
ATOM 3912 C CA . TYR B 1 229 ? -9.07 -26.922 -1.302 1 98.44 229 TYR B CA 1
ATOM 3913 C C . TYR B 1 229 ? -8.844 -27.578 -2.666 1 98.44 229 TYR B C 1
ATOM 3915 O O . TYR B 1 229 ? -9.391 -28.641 -2.951 1 98.44 229 TYR B O 1
ATOM 3923 N N . ALA B 1 230 ? -8.078 -26.906 -3.588 1 97.81 230 ALA B N 1
ATOM 3924 C CA . ALA B 1 230 ? -7.84 -27.438 -4.926 1 97.81 230 ALA B CA 1
ATOM 3925 C C . ALA B 1 230 ? -7.367 -28.891 -4.859 1 97.81 230 ALA B C 1
ATOM 3927 O O . ALA B 1 230 ? -6.449 -29.219 -4.102 1 97.81 230 ALA B O 1
ATOM 3928 N N . THR B 1 231 ? -7.859 -29.75 -5.66 1 96.44 231 THR B N 1
ATOM 3929 C CA . THR B 1 231 ? -7.699 -31.203 -5.555 1 96.44 231 THR B CA 1
ATOM 3930 C C . THR B 1 231 ? -6.258 -31.609 -5.832 1 96.44 231 THR B C 1
ATOM 3932 O O . THR B 1 231 ? -5.793 -32.656 -5.355 1 96.44 231 THR B O 1
ATOM 3935 N N . GLU B 1 232 ? -5.57 -30.828 -6.621 1 96 232 GLU B N 1
ATOM 3936 C CA . GLU B 1 232 ? -4.195 -31.172 -6.977 1 96 232 GLU B CA 1
ATOM 3937 C C . GLU B 1 232 ? -3.242 -30.906 -5.816 1 96 232 GLU B C 1
ATOM 3939 O O . GLU B 1 232 ? -2.082 -31.312 -5.852 1 96 232 GLU B O 1
ATOM 3944 N N . ILE B 1 233 ? -3.693 -30.234 -4.812 1 98.19 233 ILE B N 1
ATOM 3945 C CA . ILE B 1 233 ? -2.857 -29.859 -3.68 1 98.19 233 ILE B CA 1
ATOM 3946 C C . ILE B 1 233 ? -3.037 -30.859 -2.541 1 98.19 233 ILE B C 1
ATOM 3948 O O . ILE B 1 233 ? -4.168 -31.172 -2.16 1 98.19 233 ILE B O 1
ATOM 3952 N N . PRO B 1 234 ? -1.928 -31.406 -2.02 1 97.94 234 PRO B N 1
ATOM 3953 C CA . PRO B 1 234 ? -2.062 -32.281 -0.858 1 97.94 234 PRO B CA 1
ATOM 3954 C C . PRO B 1 234 ? -2.762 -31.609 0.318 1 97.94 234 PRO B C 1
ATOM 3956 O O . PRO B 1 234 ? -2.41 -30.484 0.685 1 97.94 234 PRO B O 1
ATOM 3959 N N . LEU B 1 235 ? -3.701 -32.281 0.931 1 98.25 235 LEU B N 1
ATOM 3960 C CA . LEU B 1 235 ? -4.484 -31.734 2.037 1 98.25 235 LEU B CA 1
ATOM 3961 C C . LEU B 1 235 ? -4.707 -32.781 3.111 1 98.25 235 LEU B C 1
ATOM 3963 O O . LEU B 1 235 ? -5.527 -33.688 2.939 1 98.25 235 LEU B O 1
ATOM 3967 N N . PRO B 1 236 ? -3.988 -32.656 4.188 1 97.88 236 PRO B N 1
ATOM 3968 C CA . PRO B 1 236 ? -4.223 -33.594 5.266 1 97.88 236 PRO B CA 1
ATOM 3969 C C . PRO B 1 236 ? -5.66 -33.594 5.781 1 97.88 236 PRO B C 1
ATOM 3971 O O . PRO B 1 236 ? -6.355 -32.562 5.629 1 97.88 236 PRO B O 1
ATOM 3974 N N . LEU B 1 237 ? -6.043 -34.625 6.457 1 97.94 237 LEU B N 1
ATOM 3975 C CA . LEU B 1 237 ? -7.426 -34.812 6.879 1 97.94 237 LEU B CA 1
ATOM 3976 C C . LEU B 1 237 ? -7.887 -33.688 7.789 1 97.94 237 LEU B C 1
ATOM 3978 O O . LEU B 1 237 ? -9 -33.188 7.637 1 97.94 237 LEU B O 1
ATOM 3982 N N . TYR B 1 238 ? -7.062 -33.281 8.703 1 98.12 238 TYR B N 1
ATOM 3983 C CA . TYR B 1 238 ? -7.488 -32.25 9.648 1 98.12 238 TYR B CA 1
ATOM 3984 C C . TYR B 1 238 ? -7.754 -30.922 8.93 1 98.12 238 TYR B C 1
ATOM 3986 O O . TYR B 1 238 ? -8.641 -30.172 9.32 1 98.12 238 TYR B O 1
ATOM 3994 N N . LYS B 1 239 ? -7.012 -30.609 7.895 1 98.38 239 LYS B N 1
ATOM 3995 C CA . LYS B 1 239 ? -7.25 -29.391 7.125 1 98.38 239 LYS B CA 1
ATOM 3996 C C . LYS B 1 239 ? -8.516 -29.516 6.281 1 98.38 239 LYS B C 1
ATOM 3998 O O . LYS B 1 239 ? -9.195 -28.516 6.031 1 98.38 239 LYS B O 1
ATOM 4003 N N . HIS B 1 240 ? -8.789 -30.75 5.82 1 98.19 240 HIS B N 1
ATOM 4004 C CA . HIS B 1 240 ? -10.047 -31 5.129 1 98.19 240 HIS B CA 1
ATOM 4005 C C . HIS B 1 240 ? -11.234 -30.641 6.02 1 98.19 240 HIS B C 1
ATOM 4007 O O . HIS B 1 240 ? -12.148 -29.938 5.598 1 98.19 240 HIS B O 1
ATOM 4013 N N . VAL B 1 241 ? -11.172 -31.078 7.199 1 98.44 241 VAL B N 1
ATOM 4014 C CA . VAL B 1 241 ? -12.242 -30.859 8.172 1 98.44 241 VAL B CA 1
ATOM 4015 C C . VAL B 1 241 ? -12.328 -29.375 8.508 1 98.44 241 VAL B C 1
ATOM 4017 O O . VAL B 1 241 ? -13.414 -28.781 8.492 1 98.44 241 VAL B O 1
ATOM 4020 N N . LEU B 1 242 ? -11.18 -28.859 8.781 1 98.5 242 LEU B N 1
ATOM 4021 C CA . LEU B 1 242 ? -11.141 -27.438 9.125 1 98.5 242 LEU B CA 1
ATOM 4022 C C . LEU B 1 242 ? -11.703 -26.594 7.984 1 98.5 242 LEU B C 1
ATOM 4024 O O . LEU B 1 242 ? -12.477 -25.672 8.219 1 98.5 242 LEU B O 1
ATOM 4028 N N . GLY B 1 243 ? -11.25 -26.859 6.75 1 98.62 243 GLY B N 1
ATOM 4029 C CA . GLY B 1 243 ? -11.789 -26.156 5.594 1 98.62 243 GLY B CA 1
ATOM 4030 C C . GLY B 1 243 ? -13.305 -26.234 5.504 1 98.62 243 GLY B C 1
ATOM 4031 O O . GLY B 1 243 ? -13.961 -25.219 5.25 1 98.62 243 GLY B O 1
ATOM 4032 N N . ASN B 1 244 ? -13.875 -27.359 5.758 1 98.56 244 ASN B N 1
ATOM 4033 C CA . ASN B 1 244 ? -15.32 -27.531 5.688 1 98.56 244 ASN B CA 1
ATOM 4034 C C . ASN B 1 244 ? -16.031 -26.797 6.816 1 98.56 244 ASN B C 1
ATOM 4036 O O . ASN B 1 244 ? -17.141 -26.297 6.633 1 98.56 244 ASN B O 1
ATOM 4040 N N . ILE B 1 245 ? -15.414 -26.734 7.961 1 98.69 245 ILE B N 1
ATOM 4041 C CA . ILE B 1 245 ? -15.969 -25.969 9.07 1 98.69 245 ILE B CA 1
ATOM 4042 C C . ILE B 1 245 ? -16.016 -24.5 8.711 1 98.69 245 ILE B C 1
ATOM 4044 O O . ILE B 1 245 ? -17.047 -23.844 8.867 1 98.69 245 ILE B O 1
ATOM 4048 N N . ILE B 1 246 ? -14.914 -24 8.195 1 98.62 246 ILE B N 1
ATOM 4049 C CA . ILE B 1 246 ? -14.836 -22.594 7.793 1 98.62 246 ILE B CA 1
ATOM 4050 C C . ILE B 1 246 ? -15.875 -22.312 6.715 1 98.62 246 ILE B C 1
ATOM 4052 O O . ILE B 1 246 ? -16.578 -21.297 6.766 1 98.62 246 ILE B O 1
ATOM 4056 N N . TYR B 1 247 ? -15.953 -23.234 5.812 1 98.5 247 TYR B N 1
ATOM 4057 C CA . TYR B 1 247 ? -16.938 -23.125 4.738 1 98.5 247 TYR B CA 1
ATOM 4058 C C . TYR B 1 247 ? -18.344 -23.031 5.297 1 98.5 247 TYR B C 1
ATOM 4060 O O . TYR B 1 247 ? -19.109 -22.141 4.91 1 98.5 247 TYR B O 1
ATOM 4068 N N . SER B 1 248 ? -18.719 -23.859 6.18 1 98.25 248 SER B N 1
ATOM 4069 C CA . SER B 1 248 ? -20.062 -23.875 6.754 1 98.25 248 SER B CA 1
ATOM 4070 C C . SER B 1 248 ? -20.375 -22.578 7.488 1 98.25 248 SER B C 1
ATOM 4072 O O . SER B 1 248 ? -21.453 -22.016 7.332 1 98.25 248 SER B O 1
ATOM 4074 N N . ILE B 1 249 ? -19.438 -22.125 8.227 1 98.12 249 ILE B N 1
ATOM 4075 C CA . ILE B 1 249 ? -19.609 -20.875 8.961 1 98.12 249 ILE B CA 1
ATOM 4076 C C . ILE B 1 249 ? -19.766 -19.719 7.98 1 98.12 249 ILE B C 1
ATOM 4078 O O . ILE B 1 249 ? -20.688 -18.906 8.109 1 98.12 249 ILE B O 1
ATOM 4082 N N . SER B 1 250 ? -18.891 -19.688 7.008 1 97.31 250 SER B N 1
ATOM 4083 C CA . SER B 1 250 ? -18.906 -18.609 6.027 1 97.31 250 SER B CA 1
ATOM 4084 C C . SER B 1 250 ? -20.203 -18.625 5.223 1 97.31 250 SER B C 1
ATOM 4086 O O . SER B 1 250 ? -20.766 -17.562 4.918 1 97.31 250 SER B O 1
ATOM 4088 N N . LYS B 1 251 ? -20.609 -19.75 4.844 1 96.5 251 LYS B N 1
ATOM 4089 C CA . LYS B 1 251 ? -21.859 -19.875 4.098 1 96.5 251 LYS B CA 1
ATOM 4090 C C . LYS B 1 251 ? -23.047 -19.328 4.895 1 96.5 251 LYS B C 1
ATOM 4092 O O . LYS B 1 251 ? -23.891 -18.625 4.352 1 96.5 251 LYS B O 1
ATOM 4097 N N . LYS B 1 252 ? -23.094 -19.594 6.156 1 96.12 252 LYS B N 1
ATOM 4098 C CA . LYS B 1 252 ? -24.141 -19.094 7.031 1 96.12 252 LYS B CA 1
ATOM 4099 C C . LYS B 1 252 ? -24.094 -17.562 7.137 1 96.12 252 LYS B C 1
ATOM 4101 O O . LYS B 1 252 ? -25.125 -16.906 7.051 1 96.12 252 LYS B O 1
ATOM 4106 N N . ILE B 1 253 ? -22.953 -17.109 7.262 1 92.94 253 ILE B N 1
ATOM 4107 C CA . ILE B 1 253 ? -22.766 -15.664 7.363 1 92.94 253 ILE B CA 1
ATOM 4108 C C . ILE B 1 253 ? -23.172 -14.992 6.055 1 92.94 253 ILE B C 1
ATOM 4110 O O . ILE B 1 253 ? -23.844 -13.969 6.059 1 92.94 253 ILE B O 1
ATOM 4114 N N . ALA B 1 254 ? -22.688 -15.594 4.977 1 91.44 254 ALA B N 1
ATOM 4115 C CA . ALA B 1 254 ? -22.969 -15.055 3.652 1 91.44 254 ALA B CA 1
ATOM 4116 C C . ALA B 1 254 ? -24.469 -14.922 3.424 1 91.44 254 ALA B C 1
ATOM 4118 O O . ALA B 1 254 ? -24.938 -13.922 2.857 1 91.44 254 ALA B O 1
ATOM 4119 N N . LYS B 1 255 ? -25.203 -15.773 3.889 1 88.25 255 LYS B N 1
ATOM 4120 C CA . LYS B 1 255 ? -26.656 -15.781 3.707 1 88.25 255 LYS B CA 1
ATOM 4121 C C . LYS B 1 255 ? -27.312 -14.68 4.539 1 88.25 255 LYS B C 1
ATOM 4123 O O . LYS B 1 255 ? -28.406 -14.219 4.207 1 88.25 255 LYS B O 1
ATOM 4128 N N . LYS B 1 256 ? -26.641 -14.273 5.555 1 87.12 256 LYS B N 1
ATOM 4129 C CA . LYS B 1 256 ? -27.203 -13.273 6.449 1 87.12 256 LYS B CA 1
ATOM 4130 C C . LYS B 1 256 ? -26.688 -11.875 6.102 1 87.12 256 LYS B C 1
ATOM 4132 O O . LYS B 1 256 ? -27.203 -10.875 6.617 1 87.12 256 LYS B O 1
ATOM 4137 N N . THR B 1 257 ? -25.719 -11.859 5.266 1 83.69 257 THR B N 1
ATOM 4138 C CA . THR B 1 257 ? -25.094 -10.586 4.938 1 83.69 257 THR B CA 1
ATOM 4139 C C . THR B 1 257 ? -25.719 -9.992 3.676 1 83.69 257 THR B C 1
ATOM 4141 O O . THR B 1 257 ? -25.734 -10.633 2.627 1 83.69 257 THR B O 1
ATOM 4144 N N . LYS B 1 258 ? -26.219 -8.773 3.871 1 83.69 258 LYS B N 1
ATOM 4145 C CA . LYS B 1 258 ? -26.719 -8.07 2.699 1 83.69 258 LYS B CA 1
ATOM 4146 C C . LYS B 1 258 ? -25.609 -7.301 1.99 1 83.69 258 LYS B C 1
ATOM 4148 O O . LYS B 1 258 ? -24.969 -6.434 2.588 1 83.69 258 LYS B O 1
ATOM 4153 N N . VAL B 1 259 ? -25.297 -7.684 0.763 1 85.69 259 VAL B N 1
ATOM 4154 C CA . VAL B 1 259 ? -24.328 -6.992 -0.076 1 85.69 259 VAL B CA 1
ATOM 4155 C C . VAL B 1 259 ? -25.047 -6.066 -1.051 1 85.69 259 VAL B C 1
ATOM 4157 O O . VAL B 1 259 ? -25.891 -6.516 -1.837 1 85.69 259 VAL B O 1
ATOM 4160 N N . THR B 1 260 ? -24.672 -4.789 -0.979 1 85.94 260 THR B N 1
ATOM 4161 C CA . THR B 1 260 ? -25.328 -3.836 -1.865 1 85.94 260 THR B CA 1
ATOM 4162 C C . THR B 1 260 ? -24.469 -3.539 -3.084 1 85.94 260 THR B C 1
ATOM 4164 O O . THR B 1 260 ? -23.234 -3.672 -3.029 1 85.94 260 THR B O 1
ATOM 4167 N N . TYR B 1 261 ? -25.062 -3.223 -4.172 1 84.88 261 TYR B N 1
ATOM 4168 C CA . TYR B 1 261 ? -24.344 -2.861 -5.383 1 84.88 261 TYR B CA 1
ATOM 4169 C C . TYR B 1 261 ? -25.141 -1.885 -6.234 1 84.88 261 TYR B C 1
ATOM 4171 O O . TYR B 1 261 ? -26.375 -1.826 -6.125 1 84.88 261 TYR B O 1
ATOM 4179 N N . LYS B 1 262 ? -24.344 -1.094 -6.938 1 79.31 262 LYS B N 1
ATOM 4180 C CA . LYS B 1 262 ? -25 -0.151 -7.848 1 79.31 262 LYS B CA 1
ATOM 4181 C C . LYS B 1 262 ? -25.328 -0.815 -9.18 1 79.31 262 LYS B C 1
ATOM 4183 O O . LYS B 1 262 ? -24.5 -1.506 -9.766 1 79.31 262 LYS B O 1
ATOM 4188 N N . LYS B 1 263 ? -26.625 -0.671 -9.578 1 68.19 263 LYS B N 1
ATOM 4189 C CA . LYS B 1 263 ? -27.094 -1.198 -10.859 1 68.19 263 LYS B CA 1
ATOM 4190 C C . LYS B 1 263 ? -26.641 -0.306 -12.016 1 68.19 263 LYS B C 1
ATOM 4192 O O . LYS B 1 263 ? -26.672 0.921 -11.906 1 68.19 263 LYS B O 1
#

Nearest PDB structures (foldseek):
  2oys-assembly1_A  TM=8.554E-01  e=5.066E-13  Streptococcus pneumoniae TIGR4
  6frn-assembly1_A  TM=8.201E-01  e=3.673E-07  Methanothermococcus thermolithotrophicus
  2z98-assembly1_A-2  TM=6.899E-01  e=3.876E-08  Escherichia coli
  3d7n-assembly1_A  TM=7.606E-01  e=1.846E-06  Agrobacterium fabrum str. C58
  4r81-assembly3_C-2  TM=6.823E-01  e=6.956E-06  Methanothermobacter marburgensis str. Marburg

Organism: NCBI:txid1552

Sequence (526 aa):
MKILIVNGSAHKGNTWTLVEIIKKHMQEISHNKIVFDEIHLAEINLPFCIGCSSCLIRGNKSCPHHLEVQKFIDKIEENDATIIASPCYANHVTALMKNFIDHLAFNTHRPKFFKNKMLAISTAGGSGAKKCTKYLRETFMCWGFNHGYELPVISNSYGGYNPSPKVVKKVKTIAKKFYMNVSCGKLYSPTFVSLLVYNIFRGMSHSGTEGEFYDNEYWKKTGLVDVSYATEIPLPLYKHVLGNIIYSISKKIAKKTKVTYKKMKILIVNGSAHKGNTWTLVEIIKKHMQEISHNKIVFDEIHLAEINLPFCIGCSSCLIRGNKSCPHHLEVQKFIDKIEENDATIIASPCYANHVTALMKNFIDHLAFNTHRPKFFKNKMLAISTAGGSGAKKCTKYLRETFMCWGFNHGYELPVISNSYGGYNPSPKVVKKVKTIAKKFYMNVSCGKLYSPTFVSLLVYNIFRGMSHSGTEGEFYDNEYWKKTGLVDVSYATEIPLPLYKHVLGNIIYSISKKIAKKTKVTYKK

Secondary structure (DSSP, 8-state):
-EEEEEE-SSSS-HHHHHHHHHHHHHHHHHTS-PEEEEEEHHHH-PPPP----HHHHT-GGGSTTHHHHHHHHHHHHHSSEEEEE--EETTEE-HHHHHHHHHHGGGGTS---TT-EEEEEEEESSS-HHHHHHHHHHHHHHTT-SEEEEEEEE--EES-----HHHHHHHHHHHHHHHHHHHHT---PPPHHHHHHHHHHHHHTT-SSTTT-HHHHHHHHHSGGGSSS-TTS---HHHHHHHHHHHHHHHHHHHH---EE--/-EEEEEE-SSSS-HHHHHHHHHHHHHHHHHTS-PEEEEEEHHHH-PPPP----HHHHT-GGGSTTHHHHHHHHHHHHHSSEEEEE--EETTEE-HHHHHHHHHHGGGGTS---TT-EEEEEEEESSS-HHHHHHHHHHHHHHTT-SEEEEEEEE--EES-----HHHHHHHHHHHHHHHHHHHHT---PPPHHHHHHHHHHHHHTT-SSTTS-HHHHHHHHHSGGGSSS-TTS---HHHHHHHHHHHHHHHHHHHH---EE--

Foldseek 3Di:
DEEEEEELDLDCFDQVVLVVLLVVLLCVVVVNPYHYHYDYLNVLCDDAQPPQCCCWFPNLCRGPRSVVLVVVVVSLVVGLEYEYEAEDDPQEGDPSVVRNLVSVQSLLLVADQQQYEYEYIYEYQPDNQVVHQVVVQVSNLSSNHQYYHYHYYYQNDPGPGDDDPVSSVVSSVVSVVRSVCSVVSDGAARDPVSLLSLLLSLLLLLADDPPRTVSVVSCVVVVVNVFSGDPVHDYDPVSRVVSVVSNVVNNVVRHVDDDDHDD/DEEEEEELDLDCFDQVVLVVLLVVLLCVVVVNPYDYHYDYLNVLCDDAQPPQCCCWFPNLCRGPRSVSLVVVVVSLVVGLEYEYEAEDDPQEGDPSVVRNLVSVQSLLLVADQQQYEYEYIYEYQPDNQVVHQVVVQVSNLSSNHQYYHYHYYYQNDPGPGDDDPVSSVVSSVVSVVRSVCSVVSDGAARDPVSLLSLLLSLLLLLADDPSRTVSVVSCVVVVVNVFSGDPVHDYDPVSRVVSVVSNVVNNVVRHVDDDDHDD

Solvent-accessible surface area (backbone atoms only — not comparable to full-atom values): 26854 Å² total; per-residue (Å²): 96,36,36,29,35,39,36,23,38,62,57,88,44,56,45,45,54,54,51,51,53,32,53,53,48,46,28,59,75,54,70,64,51,61,45,79,44,79,43,53,53,62,76,66,70,73,74,77,60,58,80,73,48,37,36,50,40,68,24,54,78,59,30,96,57,24,74,65,50,47,53,54,53,50,48,57,70,73,23,57,29,38,37,44,35,28,36,32,38,78,58,25,54,24,29,63,36,40,28,57,47,48,67,50,40,56,30,53,65,52,51,71,37,57,81,28,35,37,37,16,33,12,23,10,53,81,58,30,10,56,58,25,13,49,50,50,32,54,54,44,35,43,25,26,32,39,47,69,41,68,46,52,38,73,65,33,40,58,27,69,63,74,78,49,71,68,53,48,51,53,47,46,50,53,33,48,54,50,48,51,47,59,72,68,62,73,74,49,54,68,51,70,64,45,37,50,54,53,12,38,39,49,12,40,37,59,34,75,56,90,85,60,36,33,49,34,53,51,32,59,74,71,50,53,61,80,42,52,58,66,82,90,41,55,69,57,68,69,56,43,51,49,18,48,50,45,20,53,53,26,32,55,48,23,67,70,50,79,70,37,56,61,130,96,38,36,28,34,38,35,23,37,60,56,88,46,54,45,44,52,53,51,51,53,31,52,51,48,46,28,60,76,54,70,64,51,61,45,79,45,79,43,52,50,61,76,64,68,73,72,76,59,58,80,71,49,38,35,52,41,68,24,55,79,59,31,96,57,25,73,65,51,48,51,54,53,49,47,58,70,75,22,56,29,38,38,43,34,27,36,32,39,79,57,24,53,24,28,63,36,39,26,55,47,49,67,50,39,56,30,52,68,52,52,72,38,56,80,29,34,36,38,16,33,11,23,10,54,82,58,30,10,57,58,25,12,49,51,49,32,53,54,45,34,44,24,26,33,37,46,69,41,69,44,50,38,74,66,32,40,57,28,69,62,73,78,49,70,70,54,49,51,52,47,48,49,53,32,50,53,49,51,51,46,59,71,69,62,72,72,48,54,69,51,70,64,44,35,49,53,52,13,38,38,48,11,40,39,60,35,74,56,90,85,60,35,32,49,33,52,50,33,59,74,70,48,53,60,80,42,53,56,66,82,90,42,54,68,57,68,69,55,42,51,48,18,47,50,44,20,54,54,26,31,55,47,23,67,71,51,79,72,38,56,60,130

Radius of gyration: 23.97 Å; Cα contacts (8 Å, |Δi|>4): 998; chains: 2; bounding box: 58×63×52 Å

InterPro domains:
  IPR005025 NADPH-dependent FMN reductase-like domain [PF03358] (1-144)
  IPR029039 Flavoprotein-like superfamily [G3DSA:3.40.50.360] (1-235)
  IPR029039 Flavoprotein-like superfamily [SSF52218] (1-181)
  IPR051796 Iron-sulfur flavoprotein SsuE-like [PTHR43278] (1-140)

pLDDT: mean 96.31, std 4.23, range [67.69, 98.94]